Protein 3TJL (pdb70)

Radius of gyration: 20.07 Å; Cα contacts (8 Å, |Δi|>4): 948; chains: 1; bounding box: 50×54×48 Å

Structure (mmCIF, N/CA/C/O backbone):
data_3TJL
#
_entry.id   3TJL
#
_cell.length_a   127.164
_cell.length_b   127.164
_cell.length_c   122.457
_cell.angle_alpha   90.00
_cell.angle_beta   90.00
_cell.angle_gamma   120.00
#
_symmetry.space_group_name_H-M   'P 63 2 2'
#
loop_
_entity.id
_entity.type
_entity.pdbx_description
1 polymer 'NADPH dehydrogenase'
2 non-polymer 'FLAVIN MONONUCLEOTIDE'
3 non-polymer 'SODIUM ION'
4 non-polymer 'MALONIC ACID'
5 water water
#
loop_
_atom_site.group_PDB
_atom_site.id
_atom_site.type_symbol
_atom_site.label_atom_id
_atom_site.label_alt_id
_atom_site.label_comp_id
_atom_site.label_asym_id
_atom_site.label_entity_id
_atom_site.label_seq_id
_atom_site.pdbx_PDB_ins_code
_atom_site.Cartn_x
_atom_site.Cartn_y
_atom_site.Cartn_z
_atom_site.occupancy
_atom_site.B_iso_or_equiv
_atom_site.auth_seq_id
_atom_site.auth_comp_id
_atom_site.auth_asym_id
_atom_site.auth_atom_id
_atom_site.pdbx_PDB_model_num
ATOM 1 N N . SER A 1 2 ? 11.031 -22.273 5.115 1.00 51.49 2 SER A N 1
ATOM 2 C CA . SER A 1 2 ? 10.392 -21.113 4.489 1.00 50.73 2 SER A CA 1
ATOM 3 C C . SER A 1 2 ? 11.255 -19.856 4.604 1.00 47.29 2 SER A C 1
ATOM 4 O O . SER A 1 2 ? 12.261 -19.843 5.315 1.00 46.93 2 SER A O 1
ATOM 7 N N . SER A 1 3 ? 10.863 -18.800 3.896 1.00 43.14 3 SER A N 1
ATOM 8 C CA . SER A 1 3 ? 11.658 -17.574 3.880 1.00 41.44 3 SER A CA 1
ATOM 9 C C . SER A 1 3 ? 11.678 -16.951 5.264 1.00 38.61 3 SER A C 1
ATOM 10 O O . SER A 1 3 ? 10.725 -17.078 6.036 1.00 38.63 3 SER A O 1
ATOM 13 N N . VAL A 1 4 ? 12.771 -16.279 5.582 1.00 36.88 4 VAL A N 1
ATOM 14 C CA . VAL A 1 4 ? 12.909 -15.701 6.899 1.00 34.73 4 VAL A CA 1
ATOM 15 C C . VAL A 1 4 ? 12.623 -14.210 6.866 1.00 33.99 4 VAL A C 1
ATOM 16 O O . VAL A 1 4 ? 13.308 -13.454 6.180 1.00 33.97 4 VAL A O 1
ATOM 20 N N . LYS A 1 5 ? 11.609 -13.786 7.610 1.00 32.87 5 LYS A N 1
ATOM 21 C CA . LYS A 1 5 ? 11.353 -12.365 7.765 1.00 33.89 5 LYS A CA 1
ATOM 22 C C . LYS A 1 5 ? 12.412 -11.806 8.695 1.00 33.78 5 LYS A C 1
ATOM 23 O O . LYS A 1 5 ? 12.720 -12.400 9.735 1.00 34.88 5 LYS A O 1
ATOM 29 N N . ILE A 1 6 ? 12.977 -10.664 8.331 1.00 31.72 6 ILE A N 1
ATOM 30 C CA . ILE A 1 6 ? 13.994 -10.058 9.175 1.00 32.09 6 ILE A CA 1
ATOM 31 C C . ILE A 1 6 ? 13.817 -8.544 9.256 1.00 32.75 6 ILE A C 1
ATOM 32 O O . ILE A 1 6 ? 13.327 -7.915 8.318 1.00 32.95 6 ILE A O 1
ATOM 37 N N . SER A 1 7 ? 14.200 -7.957 10.384 1.00 32.33 7 SER A N 1
ATOM 38 C CA A SER A 1 7 ? 14.216 -6.503 10.490 0.48 32.78 7 SER A CA 1
ATOM 39 C CA B SER A 1 7 ? 14.230 -6.504 10.523 0.52 33.39 7 SER A CA 1
ATOM 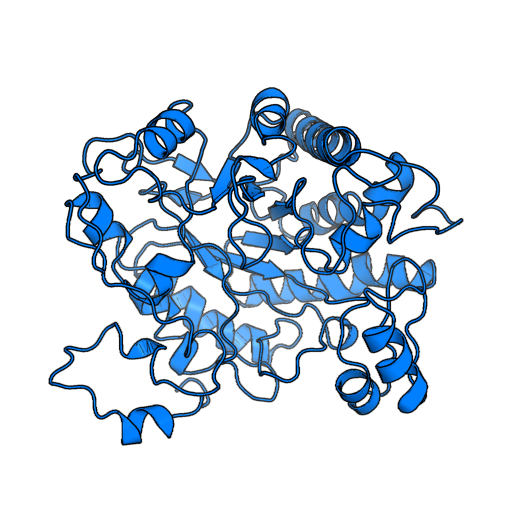40 C C . SER A 1 7 ? 15.550 -5.993 9.945 1.00 31.78 7 SER A C 1
ATOM 41 O O . SER A 1 7 ? 16.546 -6.706 9.975 1.00 31.04 7 SER A O 1
ATOM 46 N N . PRO A 1 8 ? 15.566 -4.755 9.422 1.00 29.97 8 PRO A N 1
ATOM 47 C CA . PRO A 1 8 ? 16.796 -4.207 8.832 1.00 28.51 8 PRO A CA 1
ATOM 48 C C . PRO A 1 8 ? 17.894 -3.971 9.863 1.00 26.81 8 PRO A C 1
ATOM 49 O O . PRO A 1 8 ? 17.620 -3.535 10.985 1.00 27.99 8 PRO A O 1
ATOM 53 N N . LEU A 1 9 ? 19.127 -4.270 9.463 1.00 23.86 9 LEU A N 1
ATOM 54 C CA . LEU A 1 9 ? 20.286 -4.067 10.307 1.00 21.79 9 LEU A CA 1
ATOM 55 C C . LEU A 1 9 ? 21.071 -2.822 9.916 1.00 22.35 9 LEU A C 1
ATOM 56 O O . LEU A 1 9 ? 22.120 -2.552 10.504 1.00 21.76 9 LEU A O 1
ATOM 61 N N . LYS A 1 10 ? 20.559 -2.061 8.939 1.00 22.36 10 LYS A N 1
ATOM 62 C CA . LYS A 1 10 ? 21.243 -0.854 8.469 1.00 22.25 10 LYS A CA 1
ATOM 63 C C . LYS A 1 10 ? 21.796 0.049 9.583 1.00 24.17 10 LYS A C 1
ATOM 64 O O . LYS A 1 10 ? 22.946 0.532 9.516 1.00 24.71 10 LYS A O 1
ATOM 70 N N . ASP A 1 11 ? 20.978 0.320 10.591 1.00 25.39 11 ASP A N 1
ATOM 71 C CA . ASP A 1 11 ? 21.374 1.318 11.573 1.00 28.05 11 ASP A CA 1
ATOM 72 C C . ASP A 1 11 ? 22.086 0.721 12.779 1.00 28.05 11 ASP A C 1
ATOM 73 O O . ASP A 1 11 ? 22.367 1.420 13.756 1.00 29.85 11 ASP A O 1
ATOM 78 N N . SER A 1 12 ? 22.414 -0.559 12.683 1.00 25.43 12 SER A N 1
ATOM 79 C CA . SER A 1 12 ? 23.013 -1.299 13.783 1.00 23.88 12 SER A CA 1
ATOM 80 C C . SER A 1 12 ? 24.535 -1.284 13.650 1.00 23.84 12 SER A C 1
ATOM 81 O O . SER A 1 12 ? 25.108 -0.802 12.654 1.00 22.98 12 SER A O 1
ATOM 84 N N . GLU A 1 13 ? 25.180 -1.853 14.653 1.00 23.87 13 GLU A N 1
ATOM 85 C CA . GLU A 1 13 ? 26.621 -1.982 14.664 1.00 22.61 13 GLU A CA 1
ATOM 86 C C . GLU A 1 13 ? 27.124 -2.827 13.468 1.00 21.32 13 GLU A C 1
ATOM 87 O O . GLU A 1 13 ? 28.299 -2.742 13.110 1.00 21.70 13 GLU A O 1
ATOM 93 N N . ALA A 1 14 ? 26.237 -3.600 12.821 1.00 19.09 14 ALA A N 1
ATOM 94 C CA . ALA A 1 14 ? 26.647 -4.436 11.679 1.00 19.81 14 ALA A CA 1
ATOM 95 C C . ALA A 1 14 ? 27.118 -3.604 10.482 1.00 18.59 14 ALA A C 1
ATOM 96 O O . ALA A 1 14 ? 27.723 -4.155 9.562 1.00 18.99 14 ALA A O 1
ATOM 98 N N . PHE A 1 15 ? 26.812 -2.298 10.469 1.00 19.53 15 PHE A N 1
ATOM 99 C CA . PHE A 1 15 ? 27.236 -1.424 9.354 1.00 19.28 15 PHE A CA 1
ATOM 100 C C . PHE A 1 15 ? 28.154 -0.281 9.811 1.00 19.55 15 PHE A C 1
ATOM 101 O O . PHE A 1 15 ? 28.249 0.786 9.168 1.00 21.42 15 PHE A O 1
ATOM 109 N N . GLN A 1 16 ? 28.831 -0.535 10.930 1.00 20.17 16 GLN A N 1
ATOM 110 C CA . GLN A 1 16 ? 29.920 0.316 11.401 1.00 20.27 16 GLN A CA 1
ATOM 111 C C . GLN A 1 16 ? 31.247 -0.302 10.971 1.00 19.81 16 GLN A C 1
ATOM 112 O O . GLN A 1 16 ? 31.455 -1.513 11.104 1.00 21.20 16 GLN A O 1
ATOM 118 N N . SER A 1 17 ? 32.161 0.539 10.491 1.00 18.65 17 SER A N 1
ATOM 119 C CA . SER A 1 17 ? 33.434 0.020 10.001 1.00 18.76 17 SER A CA 1
ATOM 120 C C . SER A 1 17 ? 34.273 -0.577 11.106 1.00 18.84 17 SER A C 1
ATOM 121 O O . SER A 1 17 ? 34.146 -0.210 12.270 1.00 20.20 17 SER A O 1
ATOM 124 N N . ILE A 1 18 ? 35.145 -1.500 10.719 1.00 18.38 18 ILE A N 1
ATOM 125 C CA . ILE A 1 18 ? 36.023 -2.131 11.695 1.00 18.08 18 ILE A CA 1
ATOM 126 C C . ILE A 1 18 ? 37.341 -2.550 11.043 1.00 18.05 18 ILE A C 1
ATOM 127 O O . ILE A 1 18 ? 37.342 -3.166 9.967 1.00 18.68 18 ILE A O 1
ATOM 132 N N . LYS A 1 19 ? 38.455 -2.215 11.698 1.00 19.36 19 LYS A N 1
ATOM 133 C CA . LYS A 1 19 ? 39.764 -2.603 11.190 1.00 19.33 19 LYS A CA 1
ATOM 134 C C . LYS A 1 19 ? 40.104 -4.030 11.589 1.00 18.53 19 LYS A C 1
ATOM 135 O O . LYS A 1 19 ? 40.048 -4.388 12.774 1.00 20.53 19 LYS A O 1
ATOM 141 N N . VAL A 1 20 ? 40.428 -4.851 10.594 1.00 18.10 20 VAL A N 1
ATOM 142 C CA . VAL A 1 20 ? 40.794 -6.244 10.827 1.00 17.47 20 VAL A CA 1
ATOM 143 C C . VAL A 1 20 ? 42.164 -6.443 10.195 1.00 17.85 20 VAL A C 1
ATOM 144 O O . VAL A 1 20 ? 42.308 -6.455 8.959 1.00 17.96 20 VAL A O 1
ATOM 148 N N . GLY A 1 21 ? 43.187 -6.573 11.032 1.00 18.90 21 GLY A N 1
ATOM 149 C CA . GLY A 1 21 ? 44.549 -6.520 10.504 1.00 19.78 21 GLY A CA 1
ATOM 150 C C . GLY A 1 21 ? 44.788 -5.178 9.840 1.00 20.86 21 GLY A C 1
ATOM 151 O O . GLY A 1 21 ? 44.527 -4.134 10.454 1.00 23.03 21 GLY A O 1
ATOM 152 N N . ASN A 1 22 ? 45.253 -5.199 8.592 1.00 21.40 22 ASN A N 1
ATOM 153 C CA . ASN A 1 22 ? 45.584 -3.976 7.839 1.00 23.95 22 ASN A CA 1
ATOM 154 C C . ASN A 1 22 ? 44.388 -3.413 7.061 1.00 21.58 22 ASN A C 1
ATOM 155 O O . ASN A 1 22 ? 44.495 -2.360 6.452 1.00 24.83 22 ASN A O 1
ATOM 160 N N . ASN A 1 23 ? 43.263 -4.130 7.031 1.00 19.48 23 ASN A N 1
ATOM 161 C CA . ASN A 1 23 ? 42.129 -3.713 6.192 1.00 19.64 23 ASN A CA 1
ATOM 162 C C . ASN A 1 23 ? 40.923 -3.263 6.985 1.00 19.73 23 ASN A C 1
ATOM 163 O O . ASN A 1 23 ? 40.692 -3.746 8.079 1.00 22.51 23 ASN A O 1
ATOM 168 N N . THR A 1 24 ? 40.129 -2.366 6.422 1.00 19.02 24 THR A N 1
ATOM 169 C CA . THR A 1 24 ? 38.919 -1.940 7.113 1.00 18.75 24 THR A CA 1
ATOM 170 C C . THR A 1 24 ? 37.684 -2.489 6.408 1.00 17.45 24 THR A C 1
ATOM 171 O O . THR A 1 24 ? 37.503 -2.267 5.198 1.00 19.17 24 THR A O 1
ATOM 175 N N . LEU A 1 25 ? 36.864 -3.244 7.146 1.00 16.13 25 LEU A N 1
ATOM 176 C CA . LEU A 1 25 ? 35.581 -3.737 6.637 1.00 16.79 25 LEU A CA 1
ATOM 177 C C . LEU A 1 25 ? 34.489 -2.680 6.819 1.00 17.21 25 LEU A C 1
ATOM 178 O O . LEU A 1 25 ? 34.531 -1.910 7.771 1.00 18.52 25 LEU A O 1
ATOM 183 N N . GLN A 1 26 ? 33.514 -2.634 5.910 1.00 16.50 26 GLN A N 1
ATOM 184 C CA . GLN A 1 26 ? 32.403 -1.692 6.045 1.00 16.66 26 GLN A CA 1
ATOM 185 C C . GLN A 1 26 ? 31.120 -2.363 6.497 1.00 18.23 26 GLN A C 1
ATOM 186 O O . GLN A 1 26 ? 30.106 -1.692 6.732 1.00 20.16 26 GLN A O 1
ATOM 192 N N . THR A 1 27 ? 31.180 -3.686 6.653 1.00 17.30 27 THR A N 1
ATOM 193 C CA . THR A 1 27 ? 30.092 -4.434 7.285 1.00 16.85 27 THR A CA 1
ATOM 194 C C . THR A 1 27 ? 30.724 -5.496 8.155 1.00 16.96 27 THR A C 1
ATOM 195 O O . THR A 1 27 ? 31.833 -5.967 7.875 1.00 17.09 27 THR A O 1
ATOM 199 N N . LYS A 1 28 ? 30.035 -5.832 9.239 1.00 16.89 28 LYS A N 1
ATOM 200 C CA . LYS A 1 28 ? 30.511 -6.846 10.167 1.00 17.42 28 LYS A CA 1
ATOM 201 C C . LYS A 1 28 ? 29.943 -8.222 9.822 1.00 16.23 28 LYS A C 1
ATOM 202 O O . LYS A 1 28 ? 30.273 -9.205 10.486 1.00 17.52 28 LYS A O 1
ATOM 208 N N . ILE A 1 29 ? 29.109 -8.278 8.777 1.00 15.96 29 ILE A N 1
ATOM 209 C CA . ILE A 1 29 ? 28.544 -9.530 8.253 1.00 16.54 29 ILE A CA 1
ATOM 210 C C . ILE A 1 29 ? 29.560 -10.205 7.335 1.00 15.61 29 ILE A C 1
ATOM 211 O O . ILE A 1 29 ? 30.047 -9.576 6.396 1.00 16.74 29 ILE A O 1
ATOM 216 N N . VAL A 1 30 ? 29.929 -11.448 7.657 1.00 16.02 30 VAL A N 1
ATOM 217 C CA . VAL A 1 30 ? 30.992 -12.178 6.966 1.00 15.72 30 VAL A CA 1
ATOM 218 C C . VAL A 1 30 ? 30.451 -13.462 6.343 1.00 15.76 30 VAL A C 1
ATOM 219 O O . VAL A 1 30 ? 29.525 -14.099 6.877 1.00 16.38 30 VAL A O 1
ATOM 223 N N . TYR A 1 31 ? 31.004 -13.853 5.190 1.00 15.53 31 TYR A N 1
ATOM 224 C CA . TYR A 1 31 ? 30.758 -15.198 4.641 1.00 14.10 31 TYR A CA 1
ATOM 225 C C . TYR A 1 31 ? 31.830 -16.174 5.166 1.00 14.42 31 TYR A C 1
ATOM 226 O O . TYR A 1 31 ? 32.996 -16.061 4.809 1.00 15.32 31 TYR A O 1
ATOM 235 N N . PRO A 1 32 ? 31.457 -17.087 6.080 1.00 14.82 32 PRO A N 1
ATOM 236 C CA . PRO A 1 32 ? 32.442 -18.025 6.630 1.00 16.24 32 PRO A CA 1
ATOM 237 C C . PRO A 1 32 ? 32.789 -19.102 5.623 1.00 16.35 32 PRO A C 1
ATOM 238 O O . PRO A 1 32 ? 32.089 -19.282 4.611 1.00 15.12 32 PRO A O 1
ATOM 242 N N . PRO A 1 33 ? 33.877 -19.827 5.889 1.00 14.19 33 PRO A N 1
ATOM 243 C CA . PRO A 1 33 ? 34.322 -20.870 4.962 1.00 15.37 33 PRO A CA 1
ATOM 244 C C . PRO A 1 33 ? 33.245 -21.922 4.776 1.00 14.88 33 PRO A C 1
ATOM 245 O O . PRO A 1 33 ? 32.708 -22.465 5.764 1.00 15.02 33 PRO A O 1
ATOM 249 N N . THR A 1 34 ? 32.939 -22.230 3.517 1.00 14.59 34 THR A N 1
ATOM 250 C CA . THR A 1 34 ? 31.824 -23.118 3.211 1.00 14.96 34 THR A CA 1
ATOM 251 C C . THR A 1 34 ? 32.180 -24.029 2.028 1.00 15.07 34 THR A C 1
ATOM 252 O O . THR A 1 34 ? 32.143 -23.624 0.862 1.00 15.44 34 THR A O 1
ATOM 256 N N . THR A 1 35 ? 32.520 -25.261 2.354 1.00 15.75 35 THR A N 1
ATOM 257 C CA . THR A 1 35 ? 32.836 -26.299 1.381 1.00 15.75 35 THR A CA 1
ATOM 258 C C . THR A 1 35 ? 31.674 -26.576 0.448 1.00 17.14 35 THR A C 1
ATOM 259 O O . THR A 1 35 ? 30.545 -26.752 0.911 1.00 17.93 35 THR A O 1
ATOM 263 N N . ARG A 1 36 ? 31.938 -26.585 -0.869 1.00 17.71 36 ARG A N 1
ATOM 264 C CA . ARG A 1 36 ? 30.871 -26.794 -1.857 1.00 16.97 36 ARG A CA 1
ATOM 265 C C . ARG A 1 36 ? 31.234 -27.772 -2.989 1.00 17.58 36 ARG A C 1
ATOM 266 O O . ARG A 1 36 ? 30.349 -28.195 -3.735 1.00 19.01 36 ARG A O 1
ATOM 274 N N . PHE A 1 37 ? 32.521 -28.090 -3.143 1.00 17.73 37 PHE A N 1
ATOM 275 C CA . PHE A 1 37 ? 32.986 -29.085 -4.125 1.00 17.92 37 PHE A CA 1
ATOM 276 C C . PHE A 1 37 ? 32.759 -28.703 -5.591 1.00 19.27 37 PHE A C 1
ATOM 277 O O . PHE A 1 37 ? 32.505 -29.568 -6.445 1.00 20.19 37 PHE A O 1
ATOM 285 N N . ARG A 1 38 ? 32.907 -27.419 -5.900 1.00 17.91 38 ARG A N 1
ATOM 286 C CA . ARG A 1 38 ? 32.869 -26.987 -7.292 1.00 18.93 38 ARG A CA 1
ATOM 287 C C . ARG A 1 38 ? 34.231 -26.534 -7.814 1.00 19.64 38 ARG A C 1
ATOM 288 O O . ARG A 1 38 ? 34.312 -25.741 -8.751 1.00 20.05 38 ARG A O 1
ATOM 296 N N . ALA A 1 39 ? 35.302 -27.057 -7.237 1.00 18.59 39 ALA A N 1
ATOM 297 C CA . ALA A 1 39 ? 36.624 -26.870 -7.838 1.00 18.62 39 ALA A CA 1
ATOM 298 C C . ALA A 1 39 ? 36.839 -27.833 -9.029 1.00 21.15 39 ALA A C 1
ATOM 299 O O . ALA A 1 39 ? 36.017 -28.728 -9.282 1.00 21.22 39 ALA A O 1
ATOM 301 N N . LEU A 1 40 ? 37.939 -27.643 -9.759 1.00 20.26 40 LEU A N 1
ATOM 302 C CA . LEU A 1 40 ? 38.336 -28.585 -10.802 1.00 20.58 40 LEU A CA 1
ATOM 303 C C . LEU A 1 40 ? 38.900 -29.863 -10.181 1.00 22.49 40 LEU A C 1
ATOM 304 O O . LEU A 1 40 ? 39.253 -29.898 -8.996 1.00 21.94 40 LEU A O 1
ATOM 309 N N . GLU A 1 41 ? 38.989 -30.910 -10.991 1.00 25.57 41 GLU A N 1
ATOM 310 C CA . GLU A 1 41 ? 39.431 -32.213 -10.528 1.00 29.42 41 GLU A CA 1
ATOM 311 C C . GLU A 1 41 ? 40.831 -32.170 -9.915 1.00 26.09 41 GLU A C 1
ATOM 312 O O . GLU A 1 41 ? 41.116 -32.894 -8.960 1.00 27.39 41 GLU A O 1
ATOM 318 N N . ASP A 1 42 ? 41.710 -31.340 -10.472 1.00 23.92 42 ASP A N 1
ATOM 319 C CA . ASP A 1 42 ? 43.058 -31.222 -9.934 1.00 22.61 42 ASP A CA 1
ATOM 320 C C . ASP A 1 42 ? 43.181 -30.140 -8.858 1.00 21.85 42 ASP A C 1
ATOM 321 O O . ASP A 1 42 ? 44.306 -29.740 -8.505 1.00 22.48 42 ASP A O 1
ATOM 326 N N . HIS A 1 43 ? 42.030 -29.682 -8.353 1.00 21.69 43 HIS A N 1
ATOM 327 C CA . HIS A 1 43 ? 41.934 -28.771 -7.195 1.00 20.26 43 HIS A CA 1
ATOM 328 C C . HIS A 1 43 ? 42.227 -27.315 -7.519 1.00 19.54 43 HIS A C 1
ATOM 329 O O . HIS A 1 43 ? 42.279 -26.456 -6.637 1.00 19.82 43 HIS A O 1
ATOM 336 N N . THR A 1 44 ? 42.365 -27.023 -8.809 1.00 20.33 44 THR A N 1
ATOM 337 C CA . THR A 1 44 ? 42.447 -25.628 -9.245 1.00 19.28 44 THR A CA 1
ATOM 338 C C . THR A 1 44 ? 41.033 -25.028 -9.154 1.00 19.38 44 THR A C 1
ATOM 339 O O . THR A 1 44 ? 40.049 -25.687 -9.507 1.00 20.30 44 THR A O 1
ATOM 343 N N . PRO A 1 45 ? 40.915 -23.793 -8.632 1.00 18.50 45 PRO A N 1
ATOM 344 C CA . PRO A 1 45 ? 39.611 -23.108 -8.642 1.00 20.69 45 PRO A CA 1
ATOM 345 C C . PRO A 1 45 ? 39.039 -22.954 -10.036 1.00 21.37 45 PRO A C 1
ATOM 346 O O . PRO A 1 45 ? 39.796 -22.840 -11.018 1.00 21.91 45 PRO A O 1
ATOM 350 N N . SER A 1 46 ? 37.706 -22.930 -10.107 1.00 20.36 46 SER A N 1
ATOM 351 C CA . SER A 1 46 ? 36.991 -22.997 -11.369 1.00 20.64 46 SER A CA 1
ATOM 352 C C . SER A 1 46 ? 36.281 -21.706 -11.761 1.00 21.52 46 SER A C 1
ATOM 353 O O . SER A 1 46 ? 36.130 -20.769 -10.950 1.00 21.46 46 SER A O 1
ATOM 356 N N . ASP A 1 47 ? 35.810 -21.688 -13.005 1.00 22.96 47 ASP A N 1
ATOM 357 C CA . ASP A 1 47 ? 34.902 -20.648 -13.463 1.00 22.69 47 ASP A CA 1
ATOM 358 C C . ASP A 1 47 ? 33.694 -20.429 -12.537 1.00 24.06 47 ASP A C 1
ATOM 359 O O . ASP A 1 47 ? 33.313 -19.280 -12.271 1.00 23.65 47 ASP A O 1
ATOM 364 N N . LEU A 1 48 ? 33.094 -21.516 -12.047 1.00 22.70 48 LEU A N 1
ATOM 365 C CA . LEU A 1 48 ? 31.930 -21.381 -11.179 1.00 21.97 48 LEU A CA 1
ATOM 366 C C . LEU A 1 48 ? 32.304 -20.657 -9.887 1.00 20.35 48 LEU A C 1
ATOM 367 O O . LEU A 1 48 ? 31.543 -19.815 -9.399 1.00 20.36 48 LEU A O 1
ATOM 372 N N . GLN A 1 49 ? 33.469 -20.997 -9.321 1.00 20.41 49 GLN A N 1
ATOM 373 C CA . GLN A 1 49 ? 33.909 -20.366 -8.074 1.00 19.22 49 GLN A CA 1
ATOM 374 C C . GLN A 1 49 ? 34.186 -18.885 -8.276 1.00 19.83 49 GLN A C 1
ATOM 375 O O . GLN A 1 49 ? 33.940 -18.087 -7.380 1.00 20.73 49 GLN A O 1
ATOM 381 N N . LEU A 1 50 ? 34.696 -18.518 -9.446 1.00 20.17 50 LEU A N 1
ATOM 382 C CA . LEU A 1 50 ? 34.990 -17.122 -9.722 1.00 19.55 50 LEU A CA 1
ATOM 383 C C . LEU A 1 50 ? 33.711 -16.296 -9.619 1.00 20.57 50 LEU A C 1
ATOM 384 O O . LEU A 1 50 ? 33.684 -15.248 -8.958 1.00 21.06 50 LEU A O 1
ATOM 389 N N . GLN A 1 51 ? 32.636 -16.774 -10.244 1.00 20.48 51 GLN A N 1
ATOM 390 C CA A GLN A 1 51 ? 31.370 -16.042 -10.160 0.65 21.29 51 GLN A CA 1
ATOM 391 C CA B GLN A 1 51 ? 31.359 -16.065 -10.176 0.35 22.25 51 GLN A CA 1
ATOM 392 C C . GLN A 1 51 ? 30.796 -16.102 -8.748 1.00 21.40 51 GLN A C 1
ATOM 393 O O . GLN A 1 51 ? 30.234 -15.115 -8.259 1.00 21.46 51 GLN A O 1
ATOM 404 N N . TYR A 1 52 ? 30.942 -17.250 -8.091 1.00 19.89 52 TYR A N 1
ATOM 405 C CA . TYR A 1 52 ? 30.344 -17.467 -6.770 1.00 19.09 52 TYR A CA 1
ATOM 406 C C . TYR A 1 52 ? 30.874 -16.472 -5.732 1.00 18.31 52 TYR A C 1
ATOM 407 O O . TYR A 1 52 ? 30.089 -15.807 -5.013 1.00 18.95 52 TYR A O 1
ATOM 416 N N . TYR A 1 53 ? 32.189 -16.346 -5.648 1.00 18.11 53 TYR A N 1
ATOM 417 C CA . TYR A 1 53 ? 32.768 -15.373 -4.721 1.00 18.31 53 TYR A CA 1
ATOM 418 C C . TYR A 1 53 ? 32.521 -13.939 -5.188 1.00 19.63 53 TYR A C 1
ATOM 419 O O . TYR A 1 53 ? 32.214 -13.070 -4.391 1.00 20.10 53 TYR A O 1
ATOM 428 N N . GLY A 1 54 ? 32.613 -13.695 -6.492 1.00 20.18 54 GLY A N 1
ATOM 429 C CA . GLY A 1 54 ? 32.328 -12.361 -6.987 1.00 20.33 54 GLY A CA 1
ATOM 430 C C . GLY A 1 54 ? 30.927 -11.901 -6.604 1.00 20.06 54 GLY A C 1
ATOM 431 O O . GLY A 1 54 ? 30.728 -10.770 -6.158 1.00 20.91 54 GLY A O 1
ATOM 432 N N . ASP A 1 55 ? 29.954 -12.796 -6.738 1.00 19.64 55 ASP A N 1
ATOM 433 C CA . ASP A 1 55 ? 28.559 -12.440 -6.471 1.00 20.48 55 ASP A CA 1
ATOM 434 C C . ASP A 1 55 ? 28.320 -12.078 -5.008 1.00 19.96 55 ASP A C 1
ATOM 435 O O . ASP A 1 55 ? 27.334 -11.407 -4.698 1.00 21.91 55 ASP A O 1
ATOM 440 N N . ARG A 1 56 ? 29.200 -12.537 -4.112 1.00 18.76 56 ARG A N 1
ATOM 441 C CA . ARG A 1 56 ? 29.029 -12.304 -2.672 1.00 17.28 56 ARG A CA 1
ATOM 442 C C . ARG A 1 56 ? 29.845 -11.109 -2.161 1.00 18.74 56 ARG A C 1
ATOM 443 O O . ARG A 1 56 ? 29.839 -10.807 -0.964 1.00 18.09 56 ARG A O 1
ATOM 451 N N . SER A 1 57 ? 30.532 -10.419 -3.072 1.00 18.73 57 SER A N 1
ATOM 452 C CA . SER A 1 57 ? 31.475 -9.358 -2.708 1.00 19.60 57 SER A CA 1
ATOM 453 C C . SER A 1 57 ? 30.913 -7.957 -2.965 1.00 17.61 57 SER A C 1
ATOM 454 O O . SER A 1 57 ? 31.614 -6.961 -2.755 1.00 19.24 57 SER A O 1
ATOM 457 N N . THR A 1 58 ? 29.647 -7.866 -3.371 1.00 18.74 58 THR A N 1
ATOM 458 C CA . THR A 1 58 ? 29.143 -6.592 -3.884 1.00 20.20 58 THR A CA 1
ATOM 459 C C . THR A 1 58 ? 28.801 -5.509 -2.864 1.00 19.79 58 THR A C 1
ATOM 460 O O . THR A 1 58 ? 28.724 -4.320 -3.245 1.00 20.76 58 THR A O 1
ATOM 464 N N . PHE A 1 59 ? 28.575 -5.861 -1.596 1.00 19.71 59 PHE A N 1
ATOM 465 C CA . PHE A 1 59 ? 28.557 -4.797 -0.606 1.00 19.29 59 PHE A CA 1
ATOM 466 C C . PHE A 1 59 ? 30.023 -4.425 -0.327 1.00 18.81 59 PHE A C 1
ATOM 467 O O . PHE A 1 59 ? 30.788 -5.260 0.155 1.00 19.61 59 PHE A O 1
ATOM 475 N N . PRO A 1 60 ? 30.440 -3.203 -0.702 1.00 19.93 60 PRO A N 1
ATOM 476 C CA . PRO A 1 60 ? 31.875 -2.916 -0.612 1.00 19.81 60 PRO A CA 1
ATOM 477 C C . PRO A 1 60 ? 32.376 -3.034 0.821 1.00 19.62 60 PRO A C 1
ATOM 478 O O . PRO A 1 60 ? 31.725 -2.565 1.758 1.00 20.09 60 PRO A O 1
ATOM 482 N N . GLY A 1 61 ? 33.520 -3.683 0.990 1.00 19.37 61 GLY A N 1
ATOM 483 C CA . GLY A 1 61 ? 34.114 -3.826 2.301 1.00 18.27 61 GLY A CA 1
ATOM 484 C C . GLY A 1 61 ? 33.575 -5.013 3.084 1.00 17.47 61 GLY A C 1
ATOM 485 O O . GLY A 1 61 ? 33.571 -4.998 4.316 1.00 17.38 61 GLY A O 1
ATOM 486 N N . THR A 1 62 ? 33.107 -6.041 2.369 1.00 17.65 62 THR A N 1
ATOM 487 C CA . THR A 1 62 ? 32.744 -7.320 2.993 1.00 17.03 62 THR A CA 1
ATOM 488 C C . THR A 1 62 ? 33.954 -8.212 3.076 1.00 17.26 62 THR A C 1
ATOM 489 O O . THR A 1 62 ? 34.749 -8.250 2.134 1.00 18.75 62 THR A O 1
ATOM 493 N N . LEU A 1 63 ? 34.084 -8.964 4.170 1.00 16.13 63 LEU A N 1
ATOM 494 C CA . LEU A 1 63 ? 35.065 -10.044 4.232 1.00 15.53 63 LEU A CA 1
ATOM 495 C C . LEU A 1 63 ? 34.423 -11.356 3.817 1.00 15.49 63 LEU A C 1
ATOM 496 O O . LEU A 1 63 ? 33.412 -11.776 4.416 1.00 16.09 63 LEU A O 1
ATOM 501 N N . LEU A 1 64 ? 35.019 -12.008 2.812 1.00 16.16 64 LEU A N 1
ATOM 502 C CA . LEU A 1 64 ? 34.654 -13.377 2.433 1.00 15.62 64 LEU A CA 1
ATOM 503 C C . LEU A 1 64 ? 35.776 -14.313 2.862 1.00 15.90 64 LEU A C 1
ATOM 504 O O . LEU A 1 64 ? 36.947 -13.991 2.682 1.00 17.23 64 LEU A O 1
ATOM 509 N N . ILE A 1 65 ? 35.429 -15.470 3.416 1.00 14.41 65 ILE A N 1
ATOM 510 C CA . ILE A 1 65 ? 36.447 -16.474 3.726 1.00 14.63 65 ILE A CA 1
ATOM 511 C C . ILE A 1 65 ? 36.184 -17.678 2.829 1.00 15.18 65 ILE A C 1
ATOM 512 O O . ILE A 1 65 ? 35.052 -18.189 2.778 1.00 16.06 65 ILE A O 1
ATOM 517 N N . THR A 1 66 ? 37.203 -18.115 2.091 1.00 15.93 66 THR A N 1
ATOM 518 C CA . THR A 1 66 ? 36.981 -19.196 1.148 1.00 15.33 66 THR A CA 1
ATOM 519 C C . THR A 1 66 ? 36.682 -20.492 1.890 1.00 16.69 66 THR A C 1
ATOM 520 O O . THR A 1 66 ? 37.123 -20.708 3.037 1.00 17.72 66 THR A O 1
ATOM 524 N N . GLU A 1 67 ? 35.969 -21.367 1.184 1.00 15.31 67 GLU A N 1
ATOM 525 C CA . GLU A 1 67 ? 35.850 -22.762 1.554 1.00 16.26 67 GLU A CA 1
ATOM 526 C C . GLU A 1 67 ? 37.222 -23.379 1.893 1.00 14.95 67 GLU A C 1
ATOM 527 O O . GLU A 1 67 ? 38.281 -22.975 1.341 1.00 15.97 67 GLU A O 1
ATOM 533 N N . ALA A 1 68 ? 37.215 -24.343 2.806 1.00 15.00 68 ALA A N 1
ATOM 534 C CA . ALA A 1 68 ? 38.427 -25.097 3.131 1.00 15.10 68 ALA A CA 1
ATOM 535 C C . ALA A 1 68 ? 39.247 -25.433 1.872 1.00 14.99 68 ALA A C 1
ATOM 536 O O . ALA A 1 68 ? 38.704 -25.953 0.880 1.00 16.93 68 ALA A O 1
ATOM 538 N N . THR A 1 69 ? 40.539 -25.090 1.906 1.00 15.50 69 THR A N 1
ATOM 539 C CA . THR A 1 69 ? 41.406 -25.224 0.754 1.00 14.67 69 THR A CA 1
ATOM 540 C C . THR A 1 69 ? 42.642 -26.018 1.170 1.00 15.28 69 THR A C 1
ATOM 541 O O . THR A 1 69 ? 43.285 -25.697 2.176 1.00 15.66 69 THR A O 1
ATOM 545 N N . PHE A 1 70 ? 42.969 -27.067 0.420 1.00 16.74 70 PHE A N 1
ATOM 546 C CA . PHE A 1 70 ? 44.064 -27.956 0.849 1.00 16.17 70 PHE A CA 1
ATOM 547 C C . PHE A 1 70 ? 45.422 -27.274 0.816 1.00 16.78 70 PHE A C 1
ATOM 548 O O . PHE A 1 70 ? 45.791 -26.616 -0.176 1.00 17.01 70 PHE A O 1
ATOM 556 N N . VAL A 1 71 ? 46.208 -27.513 1.856 1.00 15.95 71 VAL A N 1
ATOM 557 C CA . VAL A 1 71 ? 47.567 -26.961 1.873 1.00 16.36 71 VAL A CA 1
ATOM 558 C C . VAL A 1 71 ? 48.587 -27.726 1.028 1.00 18.02 71 VAL A C 1
ATOM 559 O O . VAL A 1 71 ? 49.615 -27.148 0.657 1.00 19.39 71 VAL A O 1
ATOM 563 N N . SER A 1 72 ? 48.294 -28.981 0.705 1.00 17.48 72 SER A N 1
ATOM 564 C CA . SER A 1 72 ? 49.264 -29.873 0.055 1.00 17.24 72 SER A CA 1
ATOM 565 C C . SER A 1 72 ? 48.555 -31.163 -0.333 1.00 17.32 72 SER A C 1
ATOM 566 O O . SER A 1 72 ? 47.431 -31.408 0.114 1.00 18.31 72 SER A O 1
ATOM 569 N N . PRO A 1 73 ? 49.202 -32.012 -1.151 1.00 19.09 73 PRO A N 1
ATOM 570 C CA . PRO A 1 73 ? 48.578 -33.312 -1.448 1.00 19.54 73 PRO A CA 1
ATOM 571 C C . PRO A 1 73 ? 48.252 -34.147 -0.187 1.00 19.68 73 PRO A C 1
ATOM 572 O O . PRO A 1 73 ? 47.175 -34.753 -0.098 1.00 19.60 73 PRO A O 1
ATOM 576 N N . GLN A 1 74 ? 49.147 -34.155 0.799 1.00 19.56 74 GLN A N 1
ATOM 577 C CA . GLN A 1 74 ? 48.893 -34.958 1.997 1.00 18.21 74 GLN A CA 1
ATOM 578 C C . GLN A 1 74 ? 47.718 -34.393 2.816 1.00 18.41 74 GLN A C 1
ATOM 579 O O . GLN A 1 74 ? 47.111 -35.108 3.627 1.00 18.79 74 GLN A O 1
ATOM 585 N N . ALA A 1 75 ? 47.413 -33.118 2.594 1.00 16.85 75 ALA A N 1
ATOM 586 C CA . ALA A 1 75 ? 46.305 -32.444 3.277 1.00 17.14 75 ALA A CA 1
ATOM 587 C C . ALA A 1 75 ? 44.930 -32.823 2.733 1.00 16.65 75 ALA A C 1
ATOM 588 O O . ALA A 1 75 ? 43.926 -32.432 3.313 1.00 16.67 75 ALA A O 1
ATOM 590 N N . SER A 1 76 ? 44.879 -33.522 1.598 1.00 17.28 76 SER A N 1
ATOM 591 C CA . SER A 1 76 ? 43.618 -33.700 0.870 1.00 17.04 76 SER A CA 1
ATOM 592 C C . SER A 1 76 ? 42.852 -34.916 1.427 1.00 17.86 76 SER A C 1
ATOM 593 O O . SER A 1 76 ? 43.132 -35.365 2.545 1.00 17.93 76 SER A O 1
ATOM 596 N N . GLY A 1 77 ? 41.896 -35.454 0.672 1.00 18.25 77 GLY A N 1
ATOM 597 C CA . GLY A 1 77 ? 41.183 -36.629 1.131 1.00 19.34 77 GLY A CA 1
ATOM 598 C C . GLY A 1 77 ? 39.688 -36.625 0.991 1.00 20.50 77 GLY A C 1
ATOM 599 O O . GLY A 1 77 ? 39.036 -37.490 1.566 1.00 21.48 77 GLY A O 1
ATOM 600 N N . TYR A 1 78 ? 39.146 -35.672 0.242 1.00 19.57 78 TYR A N 1
ATOM 601 C CA . TYR A 1 78 ? 37.741 -35.715 -0.133 1.00 20.34 78 TYR A CA 1
ATOM 602 C C . TYR A 1 78 ? 37.543 -36.406 -1.485 1.00 21.97 78 TYR A C 1
ATOM 603 O O . TYR A 1 78 ? 38.405 -36.340 -2.361 1.00 22.70 78 TYR A O 1
ATOM 612 N N . GLU A 1 79 ? 36.394 -37.058 -1.660 1.00 21.99 79 GLU A N 1
ATOM 613 C CA . GLU A 1 79 ? 36.029 -37.619 -2.965 1.00 24.40 79 GLU A CA 1
ATOM 614 C C . GLU A 1 79 ? 35.577 -36.505 -3.901 1.00 23.01 79 GLU A C 1
ATOM 615 O O . GLU A 1 79 ? 35.913 -36.499 -5.093 1.00 25.07 79 GLU A O 1
ATOM 621 N N . GLY A 1 80 ? 34.811 -35.566 -3.346 1.00 23.63 80 GLY A N 1
ATOM 622 C CA . GLY A 1 80 ? 34.401 -34.383 -4.077 1.00 22.84 80 GLY A CA 1
ATOM 623 C C . GLY A 1 80 ? 35.598 -33.497 -4.396 1.00 21.63 80 GLY A C 1
ATOM 624 O O . GLY A 1 80 ? 36.680 -33.620 -3.792 1.00 22.88 80 GLY A O 1
ATOM 625 N N . ALA A 1 81 ? 35.399 -32.578 -5.331 1.00 20.62 81 ALA A N 1
ATOM 626 C CA . ALA A 1 81 ? 36.478 -31.719 -5.803 1.00 18.71 81 ALA A CA 1
ATOM 627 C C . ALA A 1 81 ? 36.592 -30.414 -5.009 1.00 19.33 81 ALA A C 1
ATOM 628 O O . ALA A 1 81 ? 35.940 -29.433 -5.328 1.00 19.02 81 ALA A O 1
ATOM 630 N N . ALA A 1 82 ? 37.436 -30.413 -3.975 1.00 18.57 82 ALA A N 1
ATOM 631 C CA . ALA A 1 82 ? 37.723 -29.216 -3.191 1.00 18.81 82 ALA A CA 1
ATOM 632 C C . ALA A 1 82 ? 38.995 -28.552 -3.746 1.00 17.59 82 ALA A C 1
ATOM 633 O O . ALA A 1 82 ? 39.843 -29.223 -4.355 1.00 18.60 82 ALA A O 1
ATOM 635 N N . PRO A 1 83 ? 39.152 -27.234 -3.536 1.00 17.96 83 PRO A N 1
ATOM 636 C CA . PRO A 1 83 ? 40.316 -26.560 -4.112 1.00 17.94 83 PRO A CA 1
ATOM 637 C C . PRO A 1 83 ? 41.562 -26.706 -3.241 1.00 17.95 83 PRO A C 1
ATOM 638 O O . PRO A 1 83 ? 41.499 -27.058 -2.042 1.00 18.38 83 PRO A O 1
ATOM 642 N N . GLY A 1 84 ? 42.690 -26.452 -3.881 1.00 18.72 84 GLY A N 1
ATOM 643 C CA . GLY A 1 84 ? 43.982 -26.392 -3.218 1.00 17.36 84 GLY A CA 1
ATOM 644 C C . GLY A 1 84 ? 44.675 -25.051 -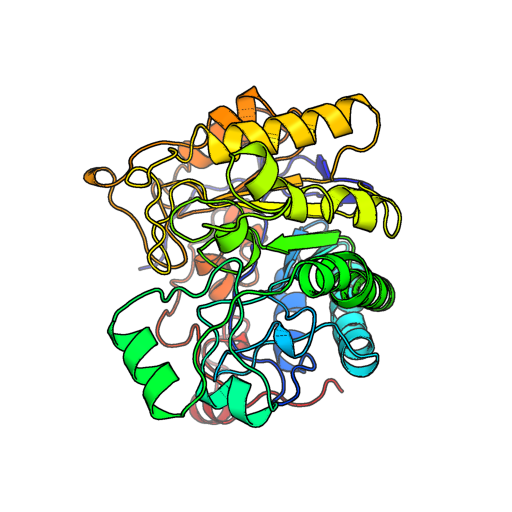3.370 1.00 17.88 84 GLY A C 1
ATOM 645 O O . GLY A 1 84 ? 44.221 -24.174 -4.124 1.00 17.86 84 GLY A O 1
ATOM 646 N N . ILE A 1 85 ? 45.781 -24.892 -2.654 1.00 16.52 85 ILE A N 1
ATOM 647 C CA . ILE A 1 85 ? 46.596 -23.697 -2.821 1.00 16.77 85 ILE A CA 1
ATOM 648 C C . ILE A 1 85 ? 48.081 -24.035 -2.721 1.00 17.37 85 ILE A C 1
ATOM 649 O O . ILE A 1 85 ? 48.860 -23.285 -2.136 1.00 18.72 85 ILE A O 1
ATOM 654 N N . TRP A 1 86 ? 48.487 -25.156 -3.332 1.00 17.72 86 TRP A N 1
ATOM 655 C CA . TRP A 1 86 ? 49.908 -25.523 -3.261 1.00 17.98 86 TRP A CA 1
ATOM 656 C C . TRP A 1 86 ? 50.747 -25.402 -4.534 1.00 18.25 86 TRP A C 1
ATOM 657 O O . TRP A 1 86 ? 51.981 -25.495 -4.481 1.00 19.42 86 TRP A O 1
ATOM 668 N N . THR A 1 87 ? 50.099 -25.180 -5.674 1.00 18.82 87 THR A N 1
ATOM 669 C CA . THR A 1 87 ? 50.834 -25.028 -6.922 1.00 19.99 87 THR A CA 1
ATOM 670 C C . THR A 1 87 ? 50.678 -23.630 -7.495 1.00 21.02 87 THR A C 1
ATOM 671 O O . THR A 1 87 ? 49.756 -22.889 -7.126 1.00 20.21 87 THR A O 1
ATOM 675 N N . ASP A 1 88 ? 51.572 -23.274 -8.416 1.00 21.75 88 ASP A N 1
ATOM 676 C CA . ASP A 1 88 ? 51.445 -21.998 -9.112 1.00 21.94 88 ASP A CA 1
ATOM 677 C C . ASP A 1 88 ? 50.105 -21.940 -9.868 1.00 21.44 88 ASP A C 1
ATOM 678 O O . ASP A 1 88 ? 49.472 -20.879 -9.940 1.00 21.69 88 ASP A O 1
ATOM 683 N N . LYS A 1 89 ? 49.683 -23.066 -10.452 1.00 20.45 89 LYS A N 1
ATOM 684 C CA . LYS A 1 89 ? 48.404 -23.118 -11.163 1.00 20.82 89 LYS A CA 1
ATOM 685 C C . LYS A 1 89 ? 47.252 -22.769 -10.217 1.00 20.01 89 LYS A C 1
ATOM 686 O O . LYS A 1 89 ? 46.361 -21.991 -10.575 1.00 21.80 89 LYS A O 1
ATOM 692 N N . HIS A 1 90 ? 47.262 -23.344 -9.018 1.00 18.32 90 HIS A N 1
ATOM 693 C CA . HIS A 1 90 ? 46.232 -23.033 -8.035 1.00 18.71 90 HIS A CA 1
ATOM 694 C C . HIS A 1 90 ? 46.230 -21.542 -7.742 1.00 18.76 90 HIS A C 1
ATOM 695 O O . HIS A 1 90 ? 45.159 -20.912 -7.714 1.00 19.85 90 HIS A O 1
ATOM 702 N N . ALA A 1 91 ? 47.423 -20.988 -7.487 1.00 19.40 91 ALA A N 1
ATOM 703 C CA . ALA A 1 91 ? 47.509 -19.601 -7.053 1.00 19.11 91 ALA A CA 1
ATOM 704 C C . ALA A 1 91 ? 47.065 -18.636 -8.153 1.00 19.39 91 ALA A C 1
ATOM 705 O O . ALA A 1 91 ? 46.366 -17.660 -7.874 1.00 20.22 91 ALA A O 1
ATOM 707 N N . LYS A 1 92 ? 47.432 -18.939 -9.398 1.00 20.23 92 LYS A N 1
ATOM 708 C CA . LYS A 1 92 ? 47.086 -18.062 -10.503 1.00 22.41 92 LYS A CA 1
ATOM 709 C C . LYS A 1 92 ? 45.580 -18.035 -10.697 1.00 22.68 92 LYS A C 1
ATOM 710 O O . LYS A 1 92 ? 45.008 -16.983 -10.988 1.00 22.67 92 LYS A O 1
ATOM 716 N N . ALA A 1 93 ? 44.929 -19.185 -10.516 1.00 20.28 93 ALA A N 1
ATOM 717 C CA . ALA A 1 93 ? 43.468 -19.213 -10.659 1.00 20.73 93 ALA A CA 1
ATOM 718 C C . ALA A 1 93 ? 42.821 -18.490 -9.505 1.00 19.99 93 ALA A C 1
ATOM 719 O O . ALA A 1 93 ? 41.870 -17.717 -9.693 1.00 20.31 93 ALA A O 1
ATOM 721 N N . TRP A 1 94 ? 43.305 -18.743 -8.291 1.00 19.63 94 TRP A N 1
ATOM 722 C CA . TRP A 1 94 ? 42.718 -18.018 -7.166 1.00 19.14 94 TRP A CA 1
ATOM 723 C C . TRP A 1 94 ? 42.887 -16.500 -7.328 1.00 18.98 94 TRP A C 1
ATOM 724 O O . TRP A 1 94 ? 42.054 -15.708 -6.843 1.00 19.26 94 TRP A O 1
ATOM 735 N N . LYS A 1 95 ? 43.973 -16.084 -7.985 1.00 18.94 95 LYS A N 1
ATOM 736 C CA . LYS A 1 95 ? 44.234 -14.665 -8.099 1.00 20.41 95 LYS A CA 1
ATOM 737 C C . LYS A 1 95 ? 43.179 -13.991 -8.970 1.00 20.68 95 LYS A C 1
ATOM 738 O O . LYS A 1 95 ? 42.860 -12.811 -8.777 1.00 21.63 95 LYS A O 1
ATOM 744 N N . VAL A 1 96 ? 42.633 -14.720 -9.942 1.00 20.35 96 VAL A N 1
ATOM 745 C CA . VAL A 1 96 ? 41.536 -14.144 -10.735 1.00 21.58 96 VAL A CA 1
ATOM 746 C C . VAL A 1 96 ? 40.344 -13.866 -9.802 1.00 20.97 96 VAL A C 1
ATOM 747 O O . VAL A 1 96 ? 39.662 -12.841 -9.921 1.00 21.72 96 VAL A O 1
ATOM 751 N N . ILE A 1 97 ? 40.103 -14.782 -8.866 1.00 19.17 97 ILE A N 1
ATOM 752 C CA . ILE A 1 97 ? 39.003 -14.637 -7.921 1.00 18.82 97 ILE A CA 1
ATOM 753 C C . ILE A 1 97 ? 39.251 -13.519 -6.904 1.00 19.02 97 ILE A C 1
ATOM 754 O O . ILE A 1 97 ? 38.372 -12.681 -6.660 1.00 19.39 97 ILE A O 1
ATOM 759 N N . THR A 1 98 ? 40.438 -13.485 -6.305 1.00 18.75 98 THR A N 1
ATOM 760 C CA . THR A 1 98 ? 40.705 -12.400 -5.344 1.00 19.09 98 THR A CA 1
ATOM 761 C C . THR A 1 98 ? 40.726 -11.044 -6.052 1.00 19.06 98 THR A C 1
ATOM 762 O O . THR A 1 98 ? 40.242 -10.052 -5.495 1.00 19.34 98 THR A O 1
ATOM 766 N N . ASP A 1 99 ? 41.227 -10.994 -7.289 1.00 19.92 99 ASP A N 1
ATOM 767 C CA . ASP A 1 99 ? 41.154 -9.736 -8.049 1.00 20.23 99 ASP A CA 1
ATOM 768 C C . ASP A 1 99 ? 39.699 -9.249 -8.177 1.00 20.70 99 ASP A C 1
ATOM 769 O O . ASP A 1 99 ? 39.405 -8.063 -8.038 1.00 20.93 99 ASP A O 1
ATOM 774 N N . LYS A 1 100 ? 38.782 -10.171 -8.465 1.00 18.99 100 LYS A N 1
ATOM 775 C CA . LYS A 1 100 ? 37.379 -9.797 -8.666 1.00 20.48 100 LYS A CA 1
ATOM 776 C C . LYS A 1 100 ? 36.784 -9.277 -7.359 1.00 20.32 100 LYS A C 1
ATOM 777 O O . LYS A 1 100 ? 36.048 -8.294 -7.354 1.00 21.53 100 LYS A O 1
ATOM 783 N N . VAL A 1 101 ? 37.082 -9.942 -6.244 1.00 19.60 101 VAL A N 1
ATOM 784 C CA . VAL A 1 101 ? 36.576 -9.485 -4.965 1.00 19.20 101 VAL A CA 1
ATOM 785 C C . VAL A 1 101 ? 37.136 -8.097 -4.634 1.00 19.13 101 VAL A C 1
ATOM 786 O O . VAL A 1 101 ? 36.411 -7.214 -4.158 1.00 18.69 101 VAL A O 1
ATOM 790 N N . HIS A 1 102 ? 38.428 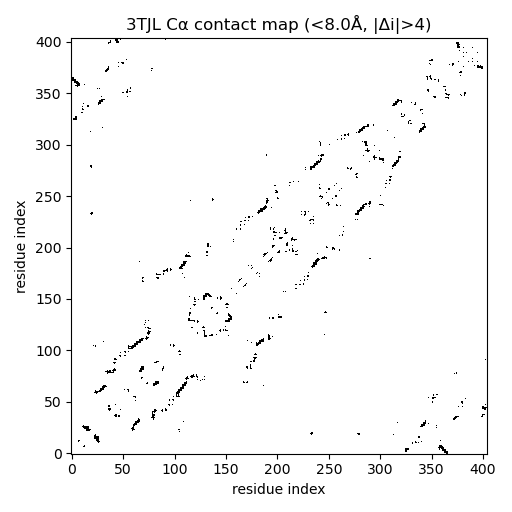-7.915 -4.890 1.00 18.09 102 HIS A N 1
ATOM 791 C CA . HIS A 1 102 ? 39.092 -6.659 -4.593 1.00 18.94 102 HIS A CA 1
ATOM 792 C C . HIS A 1 102 ? 38.539 -5.509 -5.419 1.00 20.66 102 HIS A C 1
ATOM 793 O O . HIS A 1 102 ? 38.475 -4.371 -4.942 1.00 21.42 102 HIS A O 1
ATOM 800 N N . ALA A 1 103 ? 38.138 -5.801 -6.652 1.00 20.11 103 ALA A N 1
ATOM 801 C CA . ALA A 1 103 ? 37.666 -4.741 -7.529 1.00 20.55 103 ALA A CA 1
ATOM 802 C C . ALA A 1 103 ? 36.325 -4.215 -7.035 1.00 20.60 103 ALA A C 1
ATOM 803 O O . ALA A 1 103 ? 35.929 -3.121 -7.410 1.00 20.55 103 ALA A O 1
ATOM 805 N N . ASN A 1 104 ? 35.642 -4.988 -6.188 1.00 19.77 104 ASN A N 1
ATOM 806 C CA . ASN A 1 104 ? 34.430 -4.521 -5.500 1.00 20.12 104 ASN A CA 1
ATOM 807 C C . ASN A 1 104 ? 34.690 -3.891 -4.129 1.00 20.46 104 ASN A C 1
ATOM 808 O O . ASN A 1 104 ? 33.748 -3.544 -3.411 1.00 19.89 104 ASN A O 1
ATOM 813 N N . GLY A 1 105 ? 35.960 -3.718 -3.777 1.00 19.57 105 GLY A N 1
ATOM 814 C CA . GLY A 1 105 ? 36.304 -3.053 -2.536 1.00 18.53 105 GLY A CA 1
ATOM 815 C C . GLY A 1 105 ? 36.198 -3.994 -1.341 1.00 17.83 105 GLY A C 1
ATOM 816 O O . GLY A 1 105 ? 36.187 -3.568 -0.187 1.00 18.92 105 GLY A O 1
ATOM 817 N N . SER A 1 106 ? 36.149 -5.292 -1.612 1.00 17.83 106 SER A N 1
ATOM 818 C CA . SER A 1 106 ? 35.991 -6.275 -0.539 1.00 16.94 106 SER A CA 1
ATOM 819 C C . SER A 1 106 ? 37.288 -7.058 -0.318 1.00 17.10 106 SER A C 1
ATOM 820 O O . SER A 1 106 ? 38.292 -6.814 -1.012 1.00 18.86 106 SER A O 1
ATOM 823 N N . PHE A 1 107 ? 37.266 -8.001 0.626 1.00 16.85 107 PHE A N 1
ATOM 824 C CA . PHE A 1 107 ? 38.487 -8.664 1.074 1.00 17.22 107 PHE A CA 1
ATOM 825 C C . PHE A 1 107 ? 38.237 -10.134 1.192 1.00 17.70 107 PHE A C 1
ATOM 826 O O . PHE A 1 107 ? 37.081 -10.580 1.352 1.00 18.25 107 PHE A O 1
ATOM 834 N N . VAL A 1 108 ? 39.321 -10.899 1.136 1.00 16.61 108 VAL A N 1
ATOM 835 C CA . VAL A 1 108 ? 39.165 -12.340 1.136 1.00 17.49 108 VAL A CA 1
ATOM 836 C C . VAL A 1 108 ? 40.282 -13.051 1.898 1.00 15.63 108 VAL A C 1
ATOM 837 O O . VAL A 1 108 ? 41.468 -12.723 1.768 1.00 17.22 108 VAL A O 1
ATOM 841 N N . SER A 1 109 ? 39.863 -13.969 2.759 1.00 15.00 109 SER A N 1
ATOM 842 C CA . SER A 1 109 ? 40.753 -14.808 3.551 1.00 15.02 109 SER A CA 1
ATOM 843 C C . SER A 1 109 ? 40.626 -16.221 3.008 1.00 15.40 109 SER A C 1
ATOM 844 O O . SER A 1 109 ? 39.530 -16.639 2.653 1.00 17.03 109 SER A O 1
ATOM 847 N N . THR A 1 110 ? 41.735 -16.943 2.896 1.00 14.95 110 THR A N 1
ATOM 848 C CA . THR A 1 110 ? 41.647 -18.352 2.508 1.00 15.27 110 THR A CA 1
ATOM 849 C C . THR A 1 110 ? 41.794 -19.264 3.725 1.00 15.40 110 THR A C 1
ATOM 850 O O . THR A 1 110 ? 42.756 -19.153 4.481 1.00 16.04 110 THR A O 1
ATOM 854 N N . GLN A 1 111 ? 40.846 -20.184 3.893 1.00 13.99 111 GLN A N 1
ATOM 855 C CA . GLN A 1 111 ? 40.930 -21.153 4.985 1.00 14.88 111 GLN A CA 1
ATOM 856 C C . GLN A 1 111 ? 41.764 -22.346 4.566 1.00 15.28 111 GLN A C 1
ATOM 857 O O . GLN A 1 111 ? 41.421 -23.048 3.610 1.00 16.42 111 GLN A O 1
ATOM 863 N N . LEU A 1 112 ? 42.880 -22.550 5.270 1.00 13.42 112 LEU A N 1
ATOM 864 C CA . LEU A 1 112 ? 43.823 -23.616 4.942 1.00 14.01 112 LEU A CA 1
ATOM 865 C C . LEU A 1 112 ? 43.472 -24.852 5.754 1.00 14.87 112 LEU A C 1
ATOM 866 O O . LEU A 1 112 ? 43.551 -24.825 6.996 1.00 15.78 112 LEU A O 1
ATOM 871 N N . ILE A 1 113 ? 43.097 -25.928 5.059 1.00 14.77 113 ILE A N 1
ATOM 872 C CA . ILE A 1 113 ? 42.688 -27.177 5.718 1.00 15.11 113 ILE A CA 1
ATOM 873 C C . ILE A 1 113 ? 43.704 -28.280 5.479 1.00 15.03 113 ILE A C 1
ATOM 874 O O . ILE A 1 113 ? 44.438 -28.282 4.480 1.00 15.66 113 ILE A O 1
ATOM 879 N N . PHE A 1 114 ? 43.710 -29.238 6.400 1.00 14.98 114 PHE A N 1
ATOM 880 C CA . PHE A 1 114 ? 44.461 -30.474 6.277 1.00 14.51 114 PHE A CA 1
ATOM 881 C C . PHE A 1 114 ? 43.517 -31.494 6.921 1.00 14.89 114 PHE A C 1
ATOM 882 O O . PHE A 1 114 ? 43.133 -31.339 8.094 1.00 15.18 114 PHE A O 1
ATOM 890 N N . LEU A 1 115 ? 43.105 -32.525 6.170 1.00 15.40 115 LEU A N 1
ATOM 891 C CA . LEU A 1 115 ? 42.064 -33.417 6.679 1.00 15.59 115 LEU A CA 1
ATOM 892 C C . LEU A 1 115 ? 42.535 -34.299 7.820 1.00 15.34 115 LEU A C 1
ATOM 893 O O . LEU A 1 115 ? 41.845 -34.422 8.844 1.00 15.15 115 LEU A O 1
ATOM 898 N N . GLY A 1 116 ? 43.687 -34.937 7.658 1.00 15.27 116 GLY A N 1
ATOM 899 C CA . GLY A 1 116 ? 44.173 -35.795 8.732 1.00 16.27 116 GLY A CA 1
ATOM 900 C C . GLY A 1 116 ? 43.443 -37.138 8.783 1.00 14.94 116 GLY A C 1
ATOM 901 O O . GLY A 1 116 ? 43.257 -37.808 7.757 1.00 17.39 116 GLY A O 1
ATOM 902 N N . ARG A 1 117 ? 43.018 -37.555 9.972 1.00 15.78 117 ARG A N 1
ATOM 903 C CA . ARG A 1 117 ? 42.554 -38.937 10.139 1.00 15.47 117 ARG A CA 1
ATOM 904 C C . ARG A 1 117 ? 41.286 -39.263 9.355 1.00 15.68 117 ARG A C 1
ATOM 905 O O . ARG A 1 117 ? 40.953 -40.428 9.195 1.00 17.62 117 ARG A O 1
ATOM 913 N N . VAL A 1 118 ? 40.563 -38.231 8.934 1.00 16.21 118 VAL A N 1
ATOM 914 C CA . VAL A 1 118 ? 39.296 -38.428 8.229 1.00 16.60 118 VAL A CA 1
ATOM 915 C C . VAL A 1 118 ? 39.471 -38.478 6.711 1.00 16.06 118 VAL A C 1
ATOM 916 O O . VAL A 1 118 ? 38.486 -38.625 5.978 1.00 19.05 118 VAL A O 1
ATOM 920 N N . ALA A 1 119 ? 40.704 -38.318 6.225 1.00 16.72 119 ALA A N 1
ATOM 921 C CA . ALA A 1 119 ? 40.958 -38.423 4.776 1.00 16.78 119 ALA A CA 1
ATOM 922 C C . ALA A 1 119 ? 40.508 -39.774 4.246 1.00 18.17 119 ALA A C 1
ATOM 923 O O . ALA A 1 119 ? 40.759 -40.818 4.867 1.00 21.13 119 ALA A O 1
ATOM 925 N N . ASP A 1 120 ? 39.845 -39.767 3.092 1.00 21.11 120 ASP A N 1
ATOM 926 C CA . ASP A 1 120 ? 39.381 -41.008 2.513 1.00 22.63 120 ASP A CA 1
ATOM 927 C C . ASP A 1 120 ? 40.565 -41.909 2.139 1.00 23.79 120 ASP A C 1
ATOM 928 O O . ASP A 1 120 ? 41.448 -41.474 1.398 1.00 24.17 120 ASP A O 1
ATOM 933 N N . PRO A 1 121 ? 40.597 -43.157 2.659 1.00 23.36 121 PRO A N 1
ATOM 934 C CA . PRO A 1 121 ? 41.820 -43.967 2.486 1.00 22.33 121 PRO A CA 1
ATOM 935 C C . PRO A 1 121 ? 42.056 -44.414 1.047 1.00 22.82 121 PRO A C 1
ATOM 936 O O . PRO A 1 121 ? 43.215 -44.545 0.645 1.00 24.35 121 PRO A O 1
ATOM 940 N N . ALA A 1 122 ? 40.991 -44.612 0.279 1.00 24.23 122 ALA A N 1
ATOM 941 C CA . ALA A 1 122 ? 41.143 -44.930 -1.141 1.00 25.89 122 ALA A CA 1
ATOM 942 C C . ALA A 1 122 ? 41.687 -43.728 -1.923 1.00 25.15 122 ALA A C 1
ATOM 943 O O . ALA A 1 122 ? 42.586 -43.864 -2.764 1.00 26.42 122 ALA A O 1
ATOM 945 N N . VAL A 1 123 ? 41.150 -42.542 -1.654 1.00 24.12 123 VAL A N 1
ATOM 946 C CA . VAL A 1 123 ? 41.683 -41.347 -2.300 1.00 23.49 123 VAL A CA 1
ATOM 947 C C . VAL A 1 123 ? 43.164 -41.177 -1.979 1.00 23.34 123 VAL A C 1
ATOM 948 O O . VAL A 1 123 ? 43.979 -40.951 -2.867 1.00 23.69 123 VAL A O 1
ATOM 952 N N . MET A 1 124 ? 43.524 -41.287 -0.705 1.00 22.06 124 MET A N 1
ATOM 953 C CA . MET A 1 124 ? 44.929 -41.132 -0.344 1.00 20.95 124 MET A CA 1
ATOM 954 C C . MET A 1 124 ? 45.815 -42.206 -0.978 1.00 23.23 124 MET A C 1
ATOM 955 O O . MET A 1 124 ? 46.944 -41.917 -1.398 1.00 23.45 124 MET A O 1
ATOM 960 N N . LYS A 1 125 ? 45.314 -43.429 -1.051 1.00 24.66 125 LYS A N 1
ATOM 961 C CA . LYS A 1 125 ? 46.061 -44.502 -1.706 1.00 25.65 125 LYS A CA 1
ATOM 962 C C . LYS A 1 125 ? 46.410 -44.169 -3.170 1.00 27.37 125 LYS A C 1
ATOM 963 O O . LYS A 1 125 ? 47.483 -44.560 -3.655 1.00 27.56 125 LYS A O 1
ATOM 969 N N . THR A 1 126 ? 45.527 -43.446 -3.865 1.00 27.21 126 THR A N 1
ATOM 970 C CA . THR A 1 126 ? 45.808 -43.084 -5.260 1.00 28.20 126 THR A CA 1
ATOM 971 C C . THR A 1 126 ? 47.002 -42.140 -5.348 1.00 27.95 126 THR A C 1
ATOM 972 O O . THR A 1 126 ? 47.672 -42.087 -6.383 1.00 30.11 126 THR A O 1
ATOM 976 N N . ARG A 1 127 ? 47.272 -41.414 -4.268 1.00 27.59 127 ARG A N 1
ATOM 977 C CA . ARG A 1 127 ? 48.415 -40.511 -4.202 1.00 28.43 127 ARG A CA 1
ATOM 978 C C . ARG A 1 127 ? 49.651 -41.198 -3.643 1.00 28.88 127 ARG A C 1
ATOM 979 O O . ARG A 1 127 ? 50.697 -40.566 -3.478 1.00 31.84 127 ARG A O 1
ATOM 987 N N . GLY A 1 128 ? 49.518 -42.472 -3.290 1.00 28.61 128 GLY A N 1
ATOM 988 C CA . GLY A 1 128 ? 50.600 -43.199 -2.644 1.00 29.50 128 GLY A CA 1
ATOM 989 C C . GLY A 1 128 ? 50.843 -42.745 -1.218 1.00 28.16 128 GLY A C 1
ATOM 990 O O . GLY A 1 128 ? 51.955 -42.867 -0.697 1.00 30.65 128 GLY A O 1
ATOM 991 N N . LEU A 1 129 ? 49.800 -42.216 -0.587 1.00 25.02 129 LEU A N 1
ATOM 992 C CA . LEU A 1 129 ? 49.889 -41.694 0.778 1.00 23.86 129 LEU A CA 1
ATOM 993 C C . LEU A 1 129 ? 48.950 -42.411 1.732 1.00 25.01 129 LEU A C 1
ATOM 994 O O . LEU A 1 129 ? 47.923 -42.959 1.322 1.00 24.56 129 LEU A O 1
ATOM 999 N N . ASN A 1 130 ? 49.301 -42.375 3.013 1.00 25.20 130 ASN A N 1
ATOM 1000 C CA A ASN A 1 130 ? 48.430 -42.812 4.105 0.40 24.62 130 ASN A CA 1
ATOM 1001 C CA B ASN A 1 130 ? 48.390 -42.813 4.057 0.60 24.41 130 ASN A CA 1
ATOM 1002 C C . ASN A 1 130 ? 47.568 -41.654 4.579 1.00 22.43 130 ASN A C 1
ATOM 1003 O O . ASN A 1 130 ? 47.989 -40.512 4.492 1.00 22.43 130 ASN A O 1
ATOM 1012 N N . PRO A 1 131 ? 46.379 -41.952 5.146 1.00 20.07 131 PRO A N 1
ATOM 1013 C CA . PRO A 1 131 ? 45.776 -40.897 5.980 1.00 19.44 131 PRO A CA 1
ATOM 1014 C C . PRO A 1 131 ? 46.737 -40.725 7.158 1.00 19.55 131 PRO A C 1
ATOM 1015 O O . PRO A 1 131 ? 47.285 -41.739 7.639 1.00 20.31 131 PRO A O 1
ATOM 1019 N N . VAL A 1 132 ? 46.989 -39.490 7.584 1.00 17.95 132 VAL A N 1
ATOM 1020 C CA . VAL A 1 132 ? 47.899 -39.254 8.701 1.00 17.49 132 VAL A CA 1
ATOM 1021 C C . VAL A 1 132 ? 47.233 -38.406 9.786 1.00 17.34 132 VAL A C 1
ATOM 1022 O O . VAL A 1 132 ? 46.252 -37.706 9.537 1.00 17.79 132 VAL A O 1
ATOM 1026 N N . SER A 1 133 ? 47.775 -38.453 10.990 1.00 17.42 133 SER A N 1
ATOM 1027 C CA . SER A 1 133 ? 47.212 -37.669 12.066 1.00 15.94 133 SER A CA 1
ATOM 1028 C C . SER A 1 133 ? 48.259 -37.450 13.167 1.00 17.25 133 SER A C 1
ATOM 1029 O O . SER A 1 133 ? 49.387 -37.923 13.073 1.00 18.16 133 SER A O 1
ATOM 1032 N N . ALA A 1 134 ? 47.861 -36.762 14.226 1.00 17.28 134 ALA A N 1
ATOM 1033 C CA . ALA A 1 134 ? 48.692 -36.670 15.430 1.00 17.75 134 ALA A CA 1
ATOM 1034 C C . ALA A 1 134 ? 49.001 -38.067 15.968 1.00 17.90 134 ALA A C 1
ATOM 1035 O O . ALA A 1 134 ? 50.141 -38.366 16.349 1.00 19.20 134 ALA A O 1
ATOM 1037 N N . SER A 1 135 ? 47.971 -38.920 15.995 1.00 17.39 135 SER A N 1
ATOM 1038 C CA . SER A 1 135 ? 48.116 -40.291 16.476 1.00 18.40 135 SER A CA 1
ATOM 1039 C C . SER A 1 135 ? 47.342 -41.174 15.521 1.00 20.23 135 SER A C 1
ATOM 1040 O O . SER A 1 135 ? 46.478 -40.678 14.782 1.00 20.12 135 SER A O 1
ATOM 1043 N N . ALA A 1 136 ? 47.604 -42.475 15.562 1.00 19.61 136 ALA A N 1
ATOM 1044 C CA . ALA A 1 136 ? 46.937 -43.391 14.660 1.00 20.23 136 ALA A CA 1
ATOM 1045 C C . ALA A 1 136 ? 45.558 -43.761 15.226 1.00 20.16 136 ALA A C 1
ATOM 1046 O O . ALA A 1 136 ? 45.386 -44.785 15.927 1.00 23.85 136 ALA A O 1
ATOM 1048 N N . THR A 1 137 ? 44.584 -42.890 14.974 1.00 19.94 137 THR A N 1
ATOM 1049 C CA . THR A 1 137 ? 43.236 -43.131 15.451 1.00 19.70 137 THR A CA 1
ATOM 1050 C C . THR A 1 137 ? 42.233 -42.929 14.328 1.00 19.78 137 THR A C 1
ATOM 1051 O O . THR A 1 137 ? 42.543 -42.326 13.298 1.00 19.61 137 THR A O 1
ATOM 1055 N N . TYR A 1 138 ? 41.023 -43.436 14.534 1.00 20.82 138 TYR A N 1
ATOM 1056 C CA . TYR A 1 138 ? 39.945 -43.274 13.563 1.00 20.12 138 TYR A CA 1
ATOM 1057 C C . TYR A 1 138 ? 38.734 -42.654 14.216 1.00 20.73 138 TYR A C 1
ATOM 1058 O O . TYR A 1 138 ? 38.510 -42.805 15.424 1.00 21.73 138 TYR A O 1
ATOM 1067 N N . GLU A 1 139 ? 37.910 -41.991 13.418 1.00 20.62 139 GLU A N 1
ATOM 1068 C CA . GLU A 1 139 ? 36.728 -41.372 13.997 1.00 22.27 139 GLU A CA 1
ATOM 1069 C C . GLU A 1 139 ? 35.654 -42.388 14.333 1.00 23.62 139 GLU A C 1
ATOM 1070 O O . GLU A 1 139 ? 34.752 -42.105 15.115 1.00 24.73 139 GLU A O 1
ATOM 1076 N N . SER A 1 140 ? 35.745 -43.569 13.737 1.00 24.70 140 SER A N 1
ATOM 1077 C CA . SER A 1 140 ? 34.765 -44.627 14.009 1.00 26.79 140 SER A CA 1
ATOM 1078 C C . SER A 1 140 ? 35.308 -45.999 13.620 1.00 29.14 140 SER A C 1
ATOM 1079 O O . SER A 1 140 ? 36.333 -46.095 12.946 1.00 27.83 140 SER A O 1
ATOM 1082 N N . ASP A 1 141 ? 34.613 -47.051 14.040 1.00 31.63 141 ASP A N 1
ATOM 1083 C CA . ASP A 1 141 ? 34.996 -48.399 13.645 1.00 34.89 141 ASP A CA 1
ATOM 1084 C C . ASP A 1 141 ? 34.852 -48.557 12.142 1.00 34.03 141 ASP A C 1
ATOM 1085 O O . ASP A 1 141 ? 35.664 -49.232 11.502 1.00 33.16 141 ASP A O 1
ATOM 1090 N N . ALA A 1 142 ? 33.818 -47.930 11.579 1.00 33.50 142 ALA A N 1
ATOM 1091 C CA . ALA A 1 142 ? 33.587 -48.025 10.140 1.00 34.42 142 ALA A CA 1
ATOM 1092 C C . ALA A 1 142 ? 34.762 -47.412 9.377 1.00 33.01 142 ALA A C 1
ATOM 1093 O O . ALA A 1 142 ? 35.223 -47.964 8.370 1.00 33.98 142 ALA A O 1
ATOM 1095 N N . ALA A 1 143 ? 35.261 -46.285 9.869 1.00 30.09 143 ALA A N 1
ATOM 1096 C CA . ALA A 1 143 ? 36.426 -45.651 9.257 1.00 27.65 143 ALA A CA 1
ATOM 1097 C C . ALA A 1 143 ? 37.664 -46.538 9.329 1.00 28.02 143 ALA A C 1
ATOM 1098 O O . ALA A 1 143 ? 38.428 -46.637 8.356 1.00 27.30 143 ALA A O 1
ATOM 1100 N N . LYS A 1 144 ? 37.869 -47.175 10.480 1.00 28.35 144 LYS A N 1
ATOM 1101 C CA . LYS A 1 144 ? 38.991 -48.103 10.636 1.00 28.85 144 LYS A CA 1
ATOM 1102 C C . LYS A 1 144 ? 38.890 -49.275 9.665 1.00 29.68 144 LYS A C 1
ATOM 1103 O O . LYS A 1 144 ? 39.867 -49.628 8.998 1.00 29.66 144 LYS A O 1
ATOM 1109 N N . GLU A 1 145 ? 37.704 -49.869 9.577 1.00 31.90 145 GLU A N 1
ATOM 1110 C CA . GLU A 1 145 ? 37.512 -51.003 8.691 1.00 34.51 145 GLU A CA 1
ATOM 1111 C C . GLU A 1 145 ? 37.732 -50.585 7.247 1.00 34.19 145 GLU A C 1
ATOM 1112 O O . GLU A 1 145 ? 38.335 -51.331 6.479 1.00 35.48 145 GLU A O 1
ATOM 1118 N N . ALA A 1 146 ? 37.281 -49.383 6.887 1.00 33.18 146 ALA A N 1
ATOM 1119 C CA . ALA A 1 146 ? 37.409 -48.904 5.511 1.00 32.36 146 ALA A CA 1
ATOM 1120 C C . ALA A 1 146 ? 38.881 -48.763 5.126 1.00 31.32 146 ALA A C 1
ATOM 1121 O O . ALA A 1 146 ? 39.298 -49.130 4.013 1.00 31.49 146 ALA A O 1
ATOM 1123 N N . ALA A 1 147 ? 39.670 -48.249 6.063 1.00 29.41 147 ALA A N 1
ATOM 1124 C CA . ALA A 1 147 ? 41.092 -47.995 5.810 1.00 27.49 147 ALA A CA 1
ATOM 1125 C C . ALA A 1 147 ? 41.873 -49.303 5.737 1.00 29.01 147 ALA A C 1
ATOM 1126 O O . ALA A 1 147 ? 42.696 -49.495 4.838 1.00 29.59 147 ALA A O 1
ATOM 1128 N N . GLU A 1 148 ? 41.618 -50.206 6.682 1.00 30.38 148 GLU A N 1
ATOM 1129 C CA . GLU A 1 148 ? 42.350 -51.463 6.698 1.00 31.00 148 GLU A CA 1
ATOM 1130 C C . GLU A 1 148 ? 41.980 -52.304 5.491 1.00 32.61 148 GLU A C 1
ATOM 1131 O O . GLU A 1 148 ? 42.818 -53.056 4.976 1.00 33.40 148 GLU A O 1
ATOM 1137 N N . ALA A 1 149 ? 40.744 -52.157 5.014 1.00 32.04 149 ALA A N 1
ATOM 1138 C CA . ALA A 1 149 ? 40.299 -52.962 3.878 1.00 32.68 149 ALA A CA 1
ATOM 1139 C C . ALA A 1 149 ? 41.076 -52.680 2.600 1.00 34.18 149 ALA A C 1
ATOM 1140 O O . ALA A 1 149 ? 41.206 -53.565 1.748 1.00 36.34 149 ALA A O 1
ATOM 1142 N N . VAL A 1 150 ? 41.552 -51.448 2.441 1.00 33.47 150 VAL A N 1
ATOM 1143 C CA . VAL A 1 150 ? 42.359 -51.116 1.267 1.00 32.89 150 VAL A CA 1
ATOM 1144 C C . VAL A 1 150 ? 43.829 -51.062 1.625 1.00 32.45 150 VAL A C 1
ATOM 1145 O O . VAL A 1 150 ? 44.653 -50.559 0.861 1.00 34.04 150 VAL A O 1
ATOM 1149 N N . GLY A 1 151 ? 44.169 -51.594 2.786 1.00 30.14 151 GLY A N 1
ATOM 1150 C CA . GLY A 1 151 ? 45.576 -51.699 3.139 1.00 29.52 151 GLY A CA 1
ATOM 1151 C C . GLY A 1 151 ? 46.243 -50.351 3.309 1.00 28.98 151 GLY A C 1
ATOM 1152 O O . GLY A 1 151 ? 47.448 -50.204 3.045 1.00 29.85 151 GLY A O 1
ATOM 1153 N N . ASN A 1 152 ? 45.465 -49.363 3.768 1.00 26.39 152 ASN A N 1
ATOM 1154 C CA . ASN A 1 152 ? 45.969 -47.998 3.900 1.00 25.32 152 ASN A CA 1
ATOM 1155 C C . ASN A 1 152 ? 45.548 -47.400 5.235 1.00 24.09 152 ASN A C 1
ATOM 1156 O O . ASN A 1 152 ? 44.771 -46.432 5.296 1.00 22.94 152 ASN A O 1
ATOM 1161 N N . PRO A 1 153 ? 46.079 -47.969 6.327 1.00 24.08 153 PRO A N 1
ATOM 1162 C CA . PRO A 1 153 ? 45.710 -47.486 7.661 1.00 23.24 153 PRO A CA 1
ATOM 1163 C C . PRO A 1 153 ? 46.173 -46.066 7.938 1.00 22.27 153 PRO A C 1
ATOM 1164 O O . PRO A 1 153 ? 47.154 -45.592 7.346 1.00 22.46 153 PRO A O 1
ATOM 1168 N N . VAL A 1 154 ? 45.470 -45.397 8.851 1.00 21.11 154 VAL A N 1
ATOM 1169 C CA . VAL A 1 154 ? 45.935 -44.115 9.366 1.00 22.25 154 VAL A CA 1
ATOM 1170 C C . VAL A 1 154 ? 47.279 -44.356 10.069 1.00 22.71 154 VAL A C 1
ATOM 1171 O O . VAL A 1 154 ? 47.519 -45.444 10.649 1.00 24.92 154 VAL A O 1
ATOM 1175 N N . ARG A 1 155 ? 48.182 -43.385 9.982 1.00 22.44 155 ARG A N 1
ATOM 1176 C CA . ARG A 1 155 ? 49.409 -43.489 10.783 1.00 21.98 155 ARG A CA 1
ATOM 1177 C C . ARG A 1 155 ? 49.738 -42.123 11.389 1.00 21.13 155 ARG A C 1
ATOM 1178 O O . ARG A 1 155 ? 49.277 -41.053 10.928 1.00 22.33 155 ARG A O 1
ATOM 1186 N N . ALA A 1 156 ? 50.487 -42.173 12.466 1.00 20.52 156 ALA A N 1
ATOM 1187 C CA . ALA A 1 156 ? 50.914 -40.972 13.151 1.00 17.98 156 ALA A CA 1
ATOM 1188 C C . ALA A 1 156 ? 52.061 -40.328 12.372 1.00 18.70 156 ALA A C 1
ATOM 1189 O O . ALA A 1 156 ? 52.997 -41.015 11.938 1.00 20.01 156 ALA A O 1
ATOM 1191 N N . LEU A 1 157 ? 51.991 -39.014 12.203 1.00 18.89 157 LEU A N 1
ATOM 1192 C CA . LEU A 1 157 ? 53.127 -38.260 11.657 1.00 17.81 157 LEU A CA 1
ATOM 1193 C C . LEU A 1 157 ? 54.341 -38.403 12.557 1.00 17.96 157 LEU A C 1
ATOM 1194 O O . LEU A 1 157 ? 54.217 -38.412 13.786 1.00 19.30 157 LEU A O 1
ATOM 1199 N N . THR A 1 158 ? 55.522 -38.515 11.959 1.00 17.17 158 THR A N 1
ATOM 1200 C CA . THR A 1 158 ? 56.731 -38.501 12.771 1.00 18.44 158 THR A CA 1
ATOM 1201 C C . THR A 1 158 ? 57.054 -37.068 13.184 1.00 19.20 158 THR A C 1
ATOM 1202 O O . THR A 1 158 ? 56.502 -36.097 12.633 1.00 18.28 158 THR A O 1
ATOM 1206 N N . THR A 1 159 ? 57.921 -36.918 14.177 1.00 17.38 159 THR A N 1
ATOM 1207 C CA . THR A 1 159 ? 58.296 -35.565 14.620 1.00 17.06 159 THR A CA 1
ATOM 1208 C C . THR A 1 159 ? 58.802 -34.720 13.456 1.00 16.20 159 THR A C 1
ATOM 1209 O O . THR A 1 159 ? 58.390 -33.542 13.296 1.00 16.71 159 THR A O 1
ATOM 1213 N N . GLN A 1 160 ? 59.687 -35.296 12.643 1.00 17.91 160 GLN A N 1
ATOM 1214 C CA . GLN A 1 160 ? 60.150 -34.591 11.456 1.00 16.21 160 GLN A CA 1
ATOM 1215 C C . GLN A 1 160 ? 59.003 -34.212 10.508 1.00 17.43 160 GLN A C 1
ATOM 1216 O O . GLN A 1 160 ? 58.991 -33.115 9.975 1.00 17.56 160 GLN A O 1
ATOM 1222 N N . GLU A 1 161 ? 58.047 -35.113 10.300 1.00 17.09 161 GLU A N 1
ATOM 1223 C CA . GLU A 1 161 ? 56.904 -34.749 9.470 1.00 18.21 161 GLU A CA 1
ATOM 1224 C C . GLU A 1 161 ? 56.118 -33.574 10.031 1.00 18.19 161 GLU A C 1
ATOM 1225 O O . GLU A 1 161 ? 55.556 -32.758 9.261 1.00 20.01 161 GLU A O 1
ATOM 1231 N N . VAL A 1 162 ? 56.034 -33.494 11.357 1.00 16.72 162 VAL A N 1
ATOM 1232 C CA . VAL A 1 162 ? 55.310 -32.368 11.965 1.00 16.30 162 VAL A CA 1
ATOM 1233 C C . VAL A 1 162 ? 56.080 -31.078 11.697 1.00 17.43 162 VAL A C 1
ATOM 1234 O O . VAL A 1 162 ? 55.483 -30.068 11.350 1.00 17.60 162 VAL A O 1
ATOM 1238 N N . LYS A 1 163 ? 57.408 -31.120 11.817 1.00 17.01 163 LYS A N 1
ATOM 1239 C CA . LYS A 1 163 ? 58.199 -29.964 11.454 1.00 18.50 163 LYS A CA 1
ATOM 1240 C C . LYS A 1 163 ? 57.996 -29.603 9.990 1.00 19.26 163 LYS A C 1
ATOM 1241 O O . LYS A 1 163 ? 57.892 -28.428 9.673 1.00 20.16 163 LYS A O 1
ATOM 1247 N N . ASP A 1 164 ? 57.942 -30.606 9.109 1.00 20.10 164 ASP A N 1
ATOM 1248 C CA . ASP A 1 164 ? 57.745 -30.388 7.674 1.00 22.44 164 ASP A CA 1
ATOM 1249 C C . ASP A 1 164 ? 56.389 -29.664 7.449 1.00 19.75 164 ASP A C 1
ATOM 1250 O O . ASP A 1 164 ? 56.257 -28.881 6.506 1.00 19.94 164 ASP A O 1
ATOM 1255 N N . LEU A 1 165 ? 55.365 -29.933 8.274 1.00 18.47 165 LEU A N 1
ATOM 1256 C CA . LEU A 1 165 ? 54.094 -29.198 8.113 1.00 18.15 165 LEU A CA 1
ATOM 1257 C C . LEU A 1 165 ? 54.367 -27.714 8.266 1.00 17.85 165 LEU A C 1
ATOM 1258 O O . LEU A 1 165 ? 53.830 -26.884 7.533 1.00 18.23 165 LEU A O 1
ATOM 1263 N N . VAL A 1 166 ? 55.178 -27.367 9.251 1.00 16.86 166 VAL A N 1
ATOM 1264 C CA . VAL A 1 166 ? 55.412 -25.949 9.506 1.00 17.54 166 VAL A CA 1
ATOM 1265 C C . VAL A 1 166 ? 56.275 -25.324 8.412 1.00 17.76 166 VAL A C 1
ATOM 1266 O O . VAL A 1 166 ? 55.899 -24.307 7.812 1.00 19.17 166 VAL A O 1
ATOM 1270 N N . TYR A 1 167 ? 57.412 -25.957 8.117 1.00 18.08 167 TYR A N 1
ATOM 1271 C CA . TYR A 1 167 ? 58.409 -25.341 7.259 1.00 19.91 167 TYR A CA 1
ATOM 1272 C C . TYR A 1 167 ? 58.224 -25.602 5.773 1.00 21.59 167 TYR A C 1
ATOM 1273 O O . TYR A 1 167 ? 58.855 -24.935 4.943 1.00 23.53 167 TYR A O 1
ATOM 1282 N N . GLU A 1 168 ? 57.405 -26.595 5.439 1.00 21.14 168 GLU A N 1
ATOM 1283 C CA . GLU A 1 168 ? 57.163 -26.944 4.033 1.00 20.56 168 GLU A CA 1
ATOM 1284 C C . GLU A 1 168 ? 55.699 -26.764 3.680 1.00 20.19 168 GLU A C 1
ATOM 1285 O O . GLU A 1 168 ? 55.381 -25.862 2.914 1.00 22.85 168 GLU A O 1
ATOM 1291 N N . ALA A 1 169 ? 54.803 -27.604 4.218 1.00 19.00 169 ALA A N 1
ATOM 1292 C CA . ALA A 1 169 ? 53.422 -27.612 3.713 1.00 18.98 169 ALA A CA 1
ATOM 1293 C C . ALA A 1 169 ? 52.743 -26.263 3.919 1.00 18.55 169 ALA A C 1
ATOM 1294 O O . ALA A 1 169 ? 52.267 -25.641 2.952 1.00 17.96 169 ALA A O 1
ATOM 1296 N N . TYR A 1 170 ? 52.675 -25.810 5.169 1.00 17.36 170 TYR A N 1
ATOM 1297 C CA . TYR A 1 170 ? 51.963 -24.557 5.420 1.00 15.40 170 TYR A CA 1
ATOM 1298 C C . TYR A 1 170 ? 52.733 -23.328 4.950 1.00 17.27 170 TYR A C 1
ATOM 1299 O O . TYR A 1 170 ? 52.120 -22.320 4.584 1.00 17.36 170 TYR A O 1
ATOM 1308 N N . THR A 1 171 ? 54.070 -23.395 4.989 1.00 18.14 171 THR A N 1
ATOM 1309 C CA . THR A 1 171 ? 54.881 -22.311 4.455 1.00 18.58 171 THR A CA 1
ATOM 1310 C C . THR A 1 171 ? 54.573 -22.105 2.961 1.00 19.38 171 THR A C 1
ATOM 1311 O O . THR A 1 171 ? 54.310 -20.987 2.513 1.00 19.45 171 THR A O 1
ATOM 1315 N N . ASN A 1 172 ? 54.605 -23.179 2.185 1.00 18.14 172 ASN A N 1
ATOM 1316 C CA . ASN A 1 172 ? 54.361 -23.065 0.752 1.00 16.99 172 ASN A CA 1
ATOM 1317 C C . ASN A 1 172 ? 52.925 -22.635 0.496 1.00 17.56 172 ASN A C 1
ATOM 1318 O O . ASN A 1 172 ? 52.691 -21.791 -0.356 1.00 16.84 172 ASN A O 1
ATOM 1323 N N . ALA A 1 173 ? 51.961 -23.179 1.250 1.00 16.98 173 ALA A N 1
ATOM 1324 C CA . ALA A 1 173 ? 50.583 -22.726 1.074 1.00 16.17 173 ALA A CA 1
ATOM 1325 C C . ALA A 1 173 ? 50.455 -21.232 1.357 1.00 16.99 173 ALA A C 1
ATOM 1326 O O . ALA A 1 173 ? 49.723 -20.529 0.664 1.00 17.46 173 ALA A O 1
ATOM 1328 N N . ALA A 1 174 ? 51.124 -20.756 2.403 1.00 16.66 174 ALA A N 1
ATOM 1329 C CA . ALA A 1 174 ? 51.081 -19.325 2.707 1.00 16.49 174 ALA A CA 1
ATOM 1330 C C . ALA A 1 174 ? 51.696 -18.460 1.600 1.00 18.22 174 ALA A C 1
ATOM 1331 O O . ALA A 1 174 ? 51.150 -17.408 1.253 1.00 18.67 174 ALA A O 1
ATOM 1333 N N . GLN A 1 175 ? 52.835 -18.903 1.069 1.00 19.61 175 GLN A N 1
ATOM 1334 C CA . GLN A 1 175 ? 53.486 -18.201 -0.025 1.00 19.96 175 GLN A CA 1
ATOM 1335 C C . GLN A 1 175 ? 52.591 -18.201 -1.265 1.00 18.68 175 GLN A C 1
ATOM 1336 O O . GLN A 1 175 ? 52.440 -17.178 -1.940 1.00 20.35 175 GLN A O 1
ATOM 1342 N N . LYS A 1 176 ? 51.953 -19.338 -1.545 1.00 17.86 176 LYS A N 1
ATOM 1343 C CA . LYS A 1 176 ? 51.064 -19.382 -2.690 1.00 17.65 176 LYS A CA 1
ATOM 1344 C C . LYS A 1 176 ? 49.838 -18.485 -2.452 1.00 17.09 176 LYS A C 1
ATOM 1345 O O . LYS A 1 176 ? 49.337 -17.841 -3.384 1.00 18.06 176 LYS A O 1
ATOM 1351 N N . ALA A 1 177 ? 49.362 -18.442 -1.207 1.00 16.21 177 ALA A N 1
ATOM 1352 C CA . ALA A 1 177 ? 48.209 -17.614 -0.892 1.00 16.87 177 ALA A CA 1
ATOM 1353 C C . ALA A 1 177 ? 48.539 -16.143 -1.132 1.00 17.87 177 ALA A C 1
ATOM 1354 O O . ALA A 1 177 ? 47.674 -15.373 -1.580 1.00 18.60 177 ALA A O 1
ATOM 1356 N N . MET A 1 178 ? 49.776 -15.741 -0.809 1.00 18.13 178 MET A N 1
ATOM 1357 C CA . MET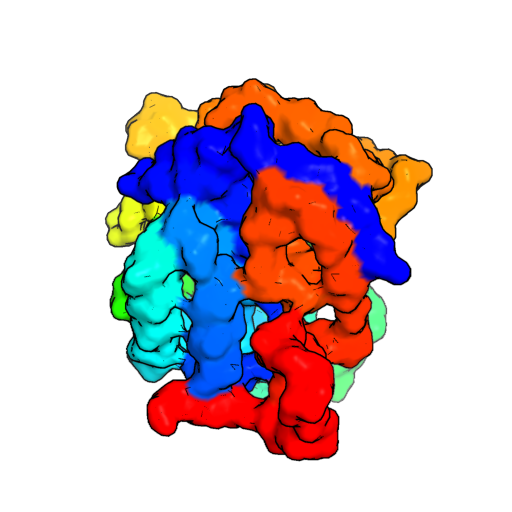 A 1 178 ? 50.188 -14.364 -1.075 1.00 18.42 178 MET A CA 1
ATOM 1358 C C . MET A 1 178 ? 50.296 -14.124 -2.568 1.00 18.93 178 MET A C 1
ATOM 1359 O O . MET A 1 178 ? 49.876 -13.077 -3.041 1.00 20.94 178 MET A O 1
ATOM 1364 N N . ASP A 1 179 ? 50.860 -15.079 -3.313 1.00 19.13 179 ASP A N 1
ATOM 1365 C CA . ASP A 1 179 ? 50.907 -14.962 -4.777 1.00 19.32 179 ASP A CA 1
ATOM 1366 C C . ASP A 1 179 ? 49.494 -14.823 -5.339 1.00 20.26 179 ASP A C 1
ATOM 1367 O O . ASP A 1 179 ? 49.284 -14.151 -6.367 1.00 22.94 179 ASP A O 1
ATOM 1372 N N . ALA A 1 180 ? 48.543 -15.496 -4.689 1.00 19.88 180 ALA A N 1
ATOM 1373 C CA . ALA A 1 180 ? 47.148 -15.506 -5.126 1.00 18.81 180 ALA A CA 1
ATOM 1374 C C . ALA A 1 180 ? 46.392 -14.243 -4.700 1.00 18.81 180 ALA A C 1
ATOM 1375 O O . ALA A 1 180 ? 45.217 -14.100 -5.033 1.00 20.23 180 ALA A O 1
ATOM 1377 N N . GLY A 1 181 ? 47.053 -13.344 -3.970 1.00 18.87 181 GLY A N 1
ATOM 1378 C CA . GLY A 1 181 ? 46.446 -12.093 -3.542 1.00 18.94 181 GLY A CA 1
ATOM 1379 C C . GLY A 1 181 ? 45.454 -12.193 -2.390 1.00 19.04 181 GLY A C 1
ATOM 1380 O O . GLY A 1 181 ? 44.671 -11.254 -2.174 1.00 20.07 181 GLY A O 1
ATOM 1381 N N . PHE A 1 182 ? 45.483 -13.283 -1.619 1.00 17.25 182 PHE A N 1
ATOM 1382 C CA . PHE A 1 182 ? 44.628 -13.326 -0.424 1.00 17.81 182 PHE A CA 1
ATOM 1383 C C . PHE A 1 182 ? 45.039 -12.290 0.613 1.00 17.15 182 PHE A C 1
ATOM 1384 O O . PHE A 1 182 ? 46.242 -12.043 0.826 1.00 18.61 182 PHE A O 1
ATOM 1392 N N . ASP A 1 183 ? 44.043 -11.680 1.256 1.00 16.79 183 ASP A N 1
ATOM 1393 C CA . ASP A 1 183 ? 44.319 -10.708 2.313 1.00 15.99 183 ASP A CA 1
ATOM 1394 C C . ASP A 1 183 ? 44.667 -11.354 3.651 1.00 15.79 183 ASP A C 1
ATOM 1395 O O . ASP A 1 183 ? 45.397 -10.770 4.453 1.00 17.70 183 ASP A O 1
ATOM 1400 N N . TYR A 1 184 ? 44.149 -12.562 3.870 1.00 15.83 184 TYR A N 1
ATOM 1401 C CA . TYR A 1 184 ? 44.467 -13.325 5.073 1.00 15.78 184 TYR A CA 1
ATOM 1402 C C . TYR A 1 184 ? 44.560 -14.792 4.733 1.00 15.78 184 TYR A C 1
ATOM 1403 O O . TYR A 1 184 ? 44.012 -15.244 3.726 1.00 16.62 184 TYR A O 1
ATOM 1412 N N . ILE A 1 185 ? 45.262 -15.530 5.584 1.00 15.41 185 ILE A N 1
ATOM 1413 C CA . ILE A 1 185 ? 45.180 -16.984 5.603 1.00 15.08 185 ILE A CA 1
ATOM 1414 C C . ILE A 1 185 ? 44.606 -17.379 6.947 1.00 15.03 185 ILE A C 1
ATOM 1415 O O . ILE A 1 185 ? 44.965 -16.793 7.976 1.00 17.42 185 ILE A O 1
ATOM 1420 N N . GLU A 1 186 ? 43.696 -18.349 6.949 1.00 14.55 186 GLU A N 1
ATOM 1421 C CA . GLU A 1 186 ? 43.055 -18.780 8.182 1.00 14.12 186 GLU A CA 1
ATOM 1422 C C . GLU A 1 186 ? 43.414 -20.239 8.473 1.00 14.60 186 GLU A C 1
ATOM 1423 O O . GLU A 1 186 ? 43.153 -21.113 7.653 1.00 15.55 186 GLU A O 1
ATOM 1429 N N . LEU A 1 187 ? 44.003 -20.513 9.635 1.00 13.70 187 LEU A N 1
ATOM 1430 C CA . LEU A 1 187 ? 44.325 -21.893 9.983 1.00 13.43 187 LEU A CA 1
ATOM 1431 C C . LEU A 1 187 ? 43.050 -22.591 10.435 1.00 14.17 187 LEU A C 1
ATOM 1432 O O . LEU A 1 187 ? 42.385 -22.136 11.386 1.00 14.45 187 LEU A O 1
ATOM 1437 N N . HIS A 1 188 ? 42.702 -23.691 9.770 1.00 14.74 188 HIS A N 1
ATOM 1438 C CA . HIS A 1 188 ? 41.525 -24.468 10.174 1.00 14.12 188 HIS A CA 1
ATOM 1439 C C . HIS A 1 188 ? 41.862 -25.364 11.359 1.00 14.57 188 HIS A C 1
ATOM 1440 O O . HIS A 1 188 ? 42.487 -26.416 11.183 1.00 17.12 188 HIS A O 1
ATOM 1447 N N . ALA A 1 189 ? 41.480 -24.930 12.564 1.00 13.16 189 ALA A N 1
ATOM 1448 C CA . ALA A 1 189 ? 41.737 -25.697 13.782 1.00 14.16 189 ALA A CA 1
ATOM 1449 C C . ALA A 1 189 ? 40.430 -26.115 14.420 1.00 14.47 189 ALA A C 1
ATOM 1450 O O . ALA A 1 189 ? 40.338 -26.250 15.631 1.00 14.72 189 ALA A O 1
ATOM 1452 N N . ALA A 1 190 ? 39.438 -26.376 13.573 1.00 14.19 190 ALA A N 1
ATOM 1453 C CA . ALA A 1 190 ? 38.078 -26.691 14.019 1.00 13.68 190 ALA A CA 1
ATOM 1454 C C . ALA A 1 190 ? 37.624 -28.042 13.488 1.00 13.38 190 ALA A C 1
ATOM 1455 O O . ALA A 1 190 ? 38.286 -28.664 12.634 1.00 14.17 190 ALA A O 1
ATOM 1457 N N . HIS A 1 191 ? 36.466 -28.472 13.992 1.00 13.86 191 HIS A N 1
ATOM 1458 C CA . HIS A 1 191 ? 35.638 -29.510 13.379 1.00 13.66 191 HIS A CA 1
ATOM 1459 C C . HIS A 1 191 ? 36.308 -30.879 13.202 1.00 14.71 191 HIS A C 1
ATOM 1460 O O . HIS A 1 191 ? 35.902 -31.675 12.358 1.00 15.63 191 HIS A O 1
ATOM 1467 N N . GLY A 1 192 ? 37.318 -31.174 14.015 1.00 14.23 192 GLY A N 1
ATOM 1468 C CA . GLY A 1 192 ? 37.884 -32.508 13.971 1.00 14.65 192 GLY A CA 1
ATOM 1469 C C . GLY A 1 192 ? 38.836 -32.765 12.832 1.00 14.07 192 GLY A C 1
ATOM 1470 O O . GLY A 1 192 ? 39.202 -33.913 12.614 1.00 15.02 192 GLY A O 1
ATOM 1471 N N . TYR A 1 193 ? 39.289 -31.719 12.142 1.00 14.59 193 TYR A N 1
ATOM 1472 C CA . TYR A 1 193 ? 40.323 -31.897 11.105 1.00 15.22 193 TYR A CA 1
ATOM 1473 C C . TYR A 1 193 ? 41.740 -31.865 11.726 1.00 14.20 193 TYR A C 1
ATOM 1474 O O . TYR A 1 193 ? 41.848 -31.948 12.946 1.00 14.31 193 TYR A O 1
ATOM 1483 N N . LEU A 1 194 ? 42.818 -31.794 10.931 1.00 13.77 194 LEU A N 1
ATOM 1484 C CA . LEU A 1 194 ? 44.150 -32.117 11.494 1.00 14.39 194 LEU A CA 1
ATOM 1485 C C . LEU A 1 194 ? 44.538 -31.280 12.712 1.00 13.19 194 LEU A C 1
ATOM 1486 O O . LEU A 1 194 ? 45.015 -31.817 13.736 1.00 14.54 194 LEU A O 1
ATOM 1491 N N . LEU A 1 195 ? 44.381 -29.963 12.622 1.00 13.59 195 LEU A N 1
ATOM 1492 C CA . LEU A 1 195 ? 44.884 -29.149 13.731 1.00 13.45 195 LEU A CA 1
ATOM 1493 C C . LEU A 1 195 ? 44.065 -29.379 15.007 1.00 13.06 195 LEU A C 1
ATOM 1494 O O . LEU A 1 195 ? 44.635 -29.428 16.098 1.00 14.43 195 LEU A O 1
ATOM 1499 N N . ASP A 1 196 ? 42.742 -29.556 14.888 1.00 13.23 196 ASP A N 1
ATOM 1500 C CA . ASP A 1 196 ? 41.929 -29.930 16.039 1.00 14.57 196 ASP A CA 1
ATOM 1501 C C . ASP A 1 196 ? 42.347 -31.316 16.577 1.00 14.39 196 ASP A C 1
ATOM 1502 O O . ASP A 1 196 ? 42.384 -31.544 17.812 1.00 14.96 196 ASP A O 1
ATOM 1507 N N . GLN A 1 197 ? 42.693 -32.234 15.666 1.00 14.72 197 GLN A N 1
ATOM 1508 C CA . GLN A 1 197 ? 43.195 -33.545 16.085 1.00 14.05 197 GLN A CA 1
ATOM 1509 C C . GLN A 1 197 ? 44.480 -33.392 16.954 1.00 13.83 197 GLN A C 1
ATOM 1510 O O . GLN A 1 197 ? 44.666 -34.124 17.935 1.00 16.10 197 GLN A O 1
ATOM 1516 N N . PHE A 1 198 ? 45.359 -32.454 16.602 1.00 14.60 198 PHE A N 1
ATOM 1517 C CA . PHE A 1 198 ? 46.513 -32.183 17.483 1.00 14.90 198 PHE A CA 1
ATOM 1518 C C . PHE A 1 198 ? 46.115 -31.565 18.814 1.00 14.82 198 PHE A C 1
ATOM 1519 O O . PHE A 1 198 ? 46.668 -31.913 19.853 1.00 15.72 198 PHE A O 1
ATOM 1527 N N . LEU A 1 199 ? 45.172 -30.628 18.792 1.00 14.59 199 LEU A N 1
ATOM 1528 C CA . LEU A 1 199 ? 44.885 -29.876 20.019 1.00 14.52 199 LEU A CA 1
ATOM 1529 C C . LEU A 1 199 ? 44.305 -30.709 21.163 1.00 13.94 199 LEU A C 1
ATOM 1530 O O . LEU A 1 199 ? 44.627 -30.471 22.326 1.00 15.83 199 LEU A O 1
ATOM 1535 N N . GLN A 1 200 ? 43.424 -31.654 20.838 1.00 13.94 200 GLN A N 1
ATOM 1536 C CA . GLN A 1 200 ? 42.602 -32.315 21.855 1.00 14.40 200 GLN A CA 1
ATOM 1537 C C . GLN A 1 200 ? 43.078 -33.729 22.158 1.00 13.82 200 GLN A C 1
ATOM 1538 O O . GLN A 1 200 ? 43.603 -34.413 21.283 1.00 15.72 200 GLN A O 1
ATOM 1544 N N . PRO A 1 201 ? 42.895 -34.188 23.404 1.00 14.73 201 PRO A N 1
ATOM 1545 C CA . PRO A 1 201 ? 43.510 -35.463 23.791 1.00 16.25 201 PRO A CA 1
ATOM 1546 C C . PRO A 1 201 ? 42.852 -36.709 23.185 1.00 16.53 201 PRO A C 1
ATOM 1547 O O . PRO A 1 201 ? 43.551 -37.731 23.061 1.00 17.81 201 PRO A O 1
ATOM 1551 N N . CYS A 1 202 ? 41.588 -36.650 22.764 1.00 15.90 202 CYS A N 1
ATOM 1552 C CA . CYS A 1 202 ? 40.989 -37.861 22.228 1.00 16.20 202 CYS A CA 1
ATOM 1553 C C . CYS A 1 202 ? 41.672 -38.281 20.930 1.00 17.31 202 CYS A C 1
ATOM 1554 O O . CYS A 1 202 ? 41.643 -39.461 20.568 1.00 18.93 202 CYS A O 1
ATOM 1557 N N . THR A 1 203 ? 42.285 -37.313 20.257 1.00 15.69 203 THR A N 1
ATOM 1558 C CA . THR A 1 203 ? 42.936 -37.529 18.974 1.00 16.04 203 THR A CA 1
ATOM 1559 C C . THR A 1 203 ? 44.472 -37.454 19.013 1.00 16.19 203 THR A C 1
ATOM 1560 O O . THR A 1 203 ? 45.149 -37.801 18.040 1.00 18.18 203 THR A O 1
ATOM 1564 N N . ASN A 1 204 ? 45.024 -37.016 20.126 1.00 16.08 204 ASN A N 1
ATOM 1565 C CA . ASN A 1 204 ? 46.473 -36.838 20.217 1.00 16.41 204 ASN A CA 1
ATOM 1566 C C . ASN A 1 204 ? 47.002 -37.504 21.474 1.00 18.41 204 ASN A C 1
ATOM 1567 O O . ASN A 1 204 ? 46.753 -37.000 22.562 1.00 19.69 204 ASN A O 1
ATOM 1572 N N . GLN A 1 205 ? 47.670 -38.653 21.316 1.00 19.19 205 GLN A N 1
ATOM 1573 C CA A GLN A 1 205 ? 48.348 -39.359 22.402 0.75 20.55 205 GLN A CA 1
ATOM 1574 C CA B GLN A 1 205 ? 48.367 -39.262 22.451 0.25 20.56 205 GLN A CA 1
ATOM 1575 C C . GLN A 1 205 ? 49.853 -39.425 22.156 1.00 20.15 205 GLN A C 1
ATOM 1576 O O . GLN A 1 205 ? 50.503 -40.395 22.568 1.00 22.62 205 GLN A O 1
ATOM 1587 N N . ARG A 1 206 ? 50.396 -38.435 21.461 1.00 18.82 206 ARG A N 1
ATOM 1588 C CA . ARG A 1 206 ? 51.821 -38.426 21.133 1.00 18.27 206 ARG A CA 1
ATOM 1589 C C . ARG A 1 206 ? 52.704 -38.359 22.369 1.00 20.10 206 ARG A C 1
ATOM 1590 O O . ARG A 1 206 ? 52.297 -37.857 23.408 1.00 21.25 206 ARG A O 1
ATOM 1598 N N . THR A 1 207 ? 53.932 -38.854 22.230 1.00 21.11 207 THR A N 1
ATOM 1599 C CA . THR A 1 207 ? 54.885 -38.810 23.337 1.00 22.04 207 THR A CA 1
ATOM 1600 C C . THR A 1 207 ? 56.137 -37.997 22.994 1.00 22.46 207 THR A C 1
ATOM 1601 O O . THR A 1 207 ? 57.133 -38.018 23.748 1.00 26.16 207 THR A O 1
ATOM 1605 N N . ASP A 1 208 ? 56.088 -37.297 21.860 1.00 20.56 208 ASP A N 1
ATOM 1606 C CA . ASP A 1 208 ? 57.141 -36.347 21.534 1.00 19.60 208 ASP A CA 1
ATOM 1607 C C . ASP A 1 208 ? 56.694 -34.947 21.984 1.00 19.75 208 ASP A C 1
ATOM 1608 O O . ASP A 1 208 ? 55.736 -34.836 22.764 1.00 19.54 208 ASP A O 1
ATOM 1613 N N . GLU A 1 209 ? 57.381 -33.894 21.520 1.00 19.93 209 GLU A N 1
ATOM 1614 C CA . GLU A 1 209 ? 57.078 -32.536 21.986 1.00 19.64 209 GLU A CA 1
ATOM 1615 C C . GLU A 1 209 ? 55.684 -32.044 21.550 1.00 19.35 209 GLU A C 1
ATOM 1616 O O . GLU A 1 209 ? 55.223 -30.984 22.005 1.00 19.61 209 GLU A O 1
ATOM 1622 N N . TYR A 1 210 ? 55.013 -32.815 20.701 1.00 18.41 210 TYR A N 1
ATOM 1623 C CA . TYR A 1 210 ? 53.722 -32.382 20.160 1.00 18.16 210 TYR A CA 1
ATOM 1624 C C . TYR A 1 210 ? 52.516 -33.041 20.827 1.00 19.22 210 TYR A C 1
ATOM 1625 O O . TYR A 1 210 ? 51.390 -32.849 20.362 1.00 19.53 210 TYR A O 1
ATOM 1634 N N . GLY A 1 211 ? 52.735 -33.837 21.877 1.00 19.07 211 GLY A N 1
ATOM 1635 C CA . GLY A 1 211 ? 51.594 -34.338 22.650 1.00 19.31 211 GLY A CA 1
ATOM 1636 C C . GLY A 1 211 ? 51.994 -34.655 24.079 1.00 19.10 211 GLY A C 1
ATOM 1637 O O . GLY A 1 211 ? 53.167 -34.503 24.458 1.00 19.63 211 GLY A O 1
ATOM 1638 N N . GLY A 1 212 ? 51.027 -35.100 24.874 1.00 18.54 212 GLY A N 1
ATOM 1639 C CA . GLY A 1 212 ? 51.311 -35.526 26.217 1.00 18.78 212 GLY A CA 1
ATOM 1640 C C . GLY A 1 212 ? 51.035 -34.492 27.289 1.00 18.10 212 GLY A C 1
ATOM 1641 O O . GLY A 1 212 ? 51.199 -34.778 28.488 1.00 21.86 212 GLY A O 1
ATOM 1642 N N . SER A 1 213 ? 50.607 -33.301 26.871 1.00 17.99 213 SER A N 1
ATOM 1643 C CA . SER A 1 213 ? 50.136 -32.273 27.810 1.00 16.04 213 SER A CA 1
ATOM 1644 C C . SER A 1 213 ? 49.351 -31.255 27.015 1.00 16.01 213 SER A C 1
ATOM 1645 O O . SER A 1 213 ? 49.379 -31.255 25.779 1.00 17.06 213 SER A O 1
ATOM 1648 N N . ILE A 1 214 ? 48.645 -30.383 27.717 1.00 16.22 214 ILE A N 1
ATOM 1649 C CA . ILE A 1 214 ? 47.875 -29.325 27.053 1.00 16.29 214 ILE A CA 1
ATOM 1650 C C . ILE A 1 214 ? 48.819 -28.457 26.202 1.00 16.03 214 ILE A C 1
ATOM 1651 O O . ILE A 1 214 ? 48.555 -28.173 25.018 1.00 15.71 214 ILE A O 1
ATOM 1656 N N . GLU A 1 215 ? 49.921 -28.022 26.816 1.00 16.24 215 GLU A N 1
ATOM 1657 C CA . GLU A 1 215 ? 50.920 -27.208 26.138 1.00 16.25 215 GLU A CA 1
ATOM 1658 C C . GLU A 1 215 ? 51.514 -27.916 24.924 1.00 15.10 215 GLU A C 1
ATOM 1659 O O . GLU A 1 215 ? 51.703 -27.298 23.879 1.00 16.03 215 GLU A O 1
ATOM 1665 N N . ASN A 1 216 ? 51.835 -29.202 25.063 1.00 15.47 216 ASN A N 1
ATOM 1666 C CA . ASN A 1 216 ? 52.441 -29.905 23.935 1.00 16.77 216 ASN A CA 1
ATOM 1667 C C . ASN A 1 216 ? 51.449 -30.055 22.788 1.00 14.85 216 ASN A C 1
ATOM 1668 O O . ASN A 1 216 ? 51.840 -29.953 21.622 1.00 15.98 216 ASN A O 1
ATOM 1673 N N . ARG A 1 217 ? 50.188 -30.360 23.108 1.00 15.18 217 ARG A N 1
ATOM 1674 C CA . ARG A 1 217 ? 49.169 -30.518 22.063 1.00 14.51 217 ARG A CA 1
ATOM 1675 C C . ARG A 1 217 ? 48.925 -29.210 21.306 1.00 15.20 217 ARG A C 1
ATOM 1676 O O . ARG A 1 217 ? 48.627 -29.224 20.116 1.00 16.26 217 ARG A O 1
ATOM 1684 N N . ALA A 1 218 ? 49.056 -28.081 21.994 1.00 15.17 218 ALA A N 1
ATOM 1685 C CA . ALA A 1 218 ? 48.930 -26.789 21.340 1.00 14.91 218 ALA A CA 1
ATOM 1686 C C . ALA A 1 218 ? 50.178 -26.390 20.522 1.00 15.11 218 ALA A C 1
ATOM 1687 O O . ALA A 1 218 ? 50.103 -25.487 19.697 1.00 16.13 218 ALA A O 1
ATOM 1689 N N . ARG A 1 219 ? 51.315 -27.054 20.747 1.00 15.70 219 ARG A N 1
ATOM 1690 C CA . ARG A 1 219 ? 52.606 -26.607 20.217 1.00 16.43 219 ARG A CA 1
ATOM 1691 C C . ARG A 1 219 ? 52.619 -26.445 18.691 1.00 15.73 219 ARG A C 1
ATOM 1692 O O . ARG A 1 219 ? 53.123 -25.445 18.186 1.00 17.04 219 ARG A O 1
ATOM 1700 N N . LEU A 1 220 ? 52.081 -27.420 17.957 1.00 16.03 220 LEU A N 1
ATOM 1701 C CA . LEU A 1 220 ? 52.093 -27.309 16.489 1.00 15.72 220 LEU A CA 1
ATOM 1702 C C . LEU A 1 220 ? 51.317 -26.071 16.048 1.00 14.82 220 LEU A C 1
ATOM 1703 O O . LEU A 1 220 ? 51.732 -25.343 15.130 1.00 14.89 220 LEU A O 1
ATOM 1708 N N . ILE A 1 221 ? 50.163 -25.840 16.663 1.00 15.23 221 ILE A N 1
ATOM 1709 C CA . ILE A 1 221 ? 49.328 -24.726 16.218 1.00 14.36 221 ILE A CA 1
ATOM 1710 C C . ILE A 1 221 ? 50.044 -23.398 16.480 1.00 14.52 221 ILE A C 1
ATOM 1711 O O . ILE A 1 221 ? 50.071 -22.515 15.603 1.00 14.78 221 ILE A O 1
ATOM 1716 N N . LEU A 1 222 ? 50.665 -23.266 17.654 1.00 15.06 222 LEU A N 1
ATOM 1717 C CA . LEU A 1 222 ? 51.368 -22.032 17.982 1.00 15.06 222 LEU A CA 1
ATOM 1718 C C . LEU A 1 222 ? 52.643 -21.885 17.159 1.00 15.18 222 LEU A C 1
ATOM 1719 O O . LEU A 1 222 ? 53.028 -20.767 16.811 1.00 16.36 222 LEU A O 1
ATOM 1724 N N . GLU A 1 223 ? 53.278 -23.002 16.813 1.00 15.95 223 GLU A N 1
ATOM 1725 C CA A GLU A 1 223 ? 54.456 -22.953 15.932 0.45 17.47 223 GLU A CA 1
ATOM 1726 C CA B GLU A 1 223 ? 54.447 -22.956 15.935 0.55 16.59 223 GLU A CA 1
ATOM 1727 C C . GLU A 1 223 ? 54.051 -22.452 14.540 1.00 16.38 223 GLU A C 1
ATOM 1728 O O . GLU A 1 223 ? 54.791 -21.682 13.904 1.00 16.63 223 GLU A O 1
ATOM 1739 N N . LEU A 1 224 ? 52.863 -22.860 14.076 1.00 15.41 224 LEU A N 1
ATOM 1740 C CA . LEU A 1 224 ? 52.368 -22.390 12.773 1.00 15.43 224 LEU A CA 1
ATOM 1741 C C . LEU A 1 224 ? 52.058 -20.901 12.874 1.00 15.47 224 LEU A C 1
ATOM 1742 O O . LEU A 1 224 ? 52.419 -20.131 11.995 1.00 16.11 224 LEU A O 1
ATOM 1747 N N . ILE A 1 225 ? 51.381 -20.486 13.943 1.00 14.96 225 ILE A N 1
ATOM 1748 C CA . ILE A 1 225 ? 51.083 -19.054 14.116 1.00 16.07 225 ILE A CA 1
ATOM 1749 C C . ILE A 1 225 ? 52.390 -18.259 14.102 1.00 16.47 225 ILE A C 1
ATOM 1750 O O . ILE A 1 225 ? 52.533 -17.243 13.385 1.00 16.70 225 ILE A O 1
ATOM 1755 N N . ASP A 1 226 ? 53.375 -18.729 14.862 1.00 15.37 226 ASP A N 1
ATOM 1756 C CA . ASP A 1 226 ? 54.625 -17.970 14.965 1.00 16.35 226 ASP A CA 1
ATOM 1757 C C . ASP A 1 226 ? 55.395 -17.932 13.649 1.00 17.41 226 ASP A C 1
ATOM 1758 O O . ASP A 1 226 ? 55.878 -16.878 13.220 1.00 18.81 226 ASP A O 1
ATOM 1763 N N . HIS A 1 227 ? 55.537 -19.086 13.014 1.00 17.82 227 HIS A N 1
ATOM 1764 C CA . HIS A 1 227 ? 56.336 -19.148 11.800 1.00 18.40 227 HIS A CA 1
ATOM 1765 C C . HIS A 1 227 ? 55.636 -18.409 10.663 1.00 18.41 227 HIS A C 1
ATOM 1766 O O . HIS A 1 227 ? 56.254 -17.634 9.937 1.00 19.50 227 HIS A O 1
ATOM 1773 N N . LEU A 1 228 ? 54.338 -18.646 10.494 1.00 17.70 228 LEU A N 1
ATOM 1774 C CA . LEU A 1 228 ? 53.633 -17.968 9.422 1.00 17.06 228 LEU A CA 1
ATOM 1775 C C . LEU A 1 228 ? 53.565 -16.444 9.664 1.00 18.54 228 LEU A C 1
ATOM 1776 O O . LEU A 1 228 ? 53.578 -15.684 8.697 1.00 20.11 228 LEU A O 1
ATOM 1781 N N . SER A 1 229 ? 53.505 -15.998 10.927 1.00 17.26 229 SER A N 1
ATOM 1782 C CA . SER A 1 229 ? 53.577 -14.560 11.199 1.00 18.41 229 SER A CA 1
ATOM 1783 C C . SER A 1 229 ? 54.866 -13.957 10.654 1.00 19.99 229 SER A C 1
ATOM 1784 O O . SER A 1 229 ? 54.858 -12.823 10.168 1.00 21.42 229 SER A O 1
ATOM 1787 N N . THR A 1 230 ? 55.966 -14.706 10.722 1.00 19.90 230 THR A N 1
ATOM 1788 C CA . THR A 1 230 ? 57.224 -14.181 10.181 1.00 20.59 230 THR A CA 1
ATOM 1789 C C . THR A 1 230 ? 57.258 -14.153 8.657 1.00 23.22 230 THR A C 1
ATOM 1790 O O . THR A 1 230 ? 58.080 -13.438 8.091 1.00 27.95 230 THR A O 1
ATOM 1794 N N . ILE A 1 231 ? 56.415 -14.952 8.003 1.00 19.42 231 ILE A N 1
ATOM 1795 C CA A ILE A 1 231 ? 56.338 -14.996 6.540 0.45 21.16 231 ILE A CA 1
ATOM 1796 C CA B ILE A 1 231 ? 56.374 -14.975 6.540 0.55 20.07 231 ILE A CA 1
ATOM 1797 C C . ILE A 1 231 ? 55.406 -13.935 5.964 1.00 21.37 231 ILE A C 1
ATOM 1798 O O . ILE A 1 231 ? 55.788 -13.171 5.065 1.00 24.58 231 ILE A O 1
ATOM 1807 N N . VAL A 1 232 ? 54.170 -13.906 6.469 1.00 20.30 232 VAL A N 1
ATOM 1808 C CA . VAL A 1 232 ? 53.141 -13.037 5.896 1.00 19.45 232 VAL A CA 1
ATOM 1809 C C . VAL A 1 232 ? 52.755 -11.860 6.773 1.00 19.18 232 VAL A C 1
ATOM 1810 O O . VAL A 1 232 ? 52.097 -10.937 6.296 1.00 20.37 232 VAL A O 1
ATOM 1814 N N . GLY A 1 233 ? 53.203 -11.877 8.031 1.00 18.03 233 GLY A N 1
ATOM 1815 C CA . GLY A 1 233 ? 52.803 -10.891 9.032 1.00 18.12 233 GLY A CA 1
ATOM 1816 C C . GLY A 1 233 ? 51.604 -11.375 9.837 1.00 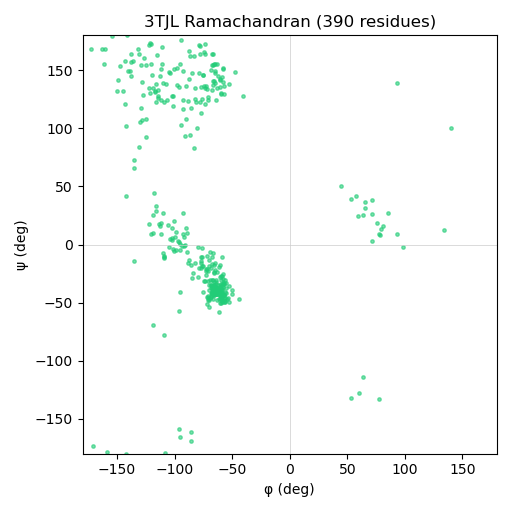18.00 233 GLY A C 1
ATOM 1817 O O . GLY A 1 233 ? 50.649 -11.898 9.280 1.00 19.82 233 GLY A O 1
ATOM 1818 N N . ALA A 1 234 ? 51.619 -11.138 11.143 1.00 18.74 234 ALA A N 1
ATOM 1819 C CA . ALA A 1 234 ? 50.495 -11.522 11.981 1.00 19.03 234 ALA A CA 1
ATOM 1820 C C . ALA A 1 234 ? 49.180 -10.875 11.539 1.00 17.69 234 ALA A C 1
ATOM 1821 O O . ALA A 1 234 ? 48.112 -11.469 11.730 1.00 17.69 234 ALA A O 1
ATOM 1823 N N . ASP A 1 235 ? 49.237 -9.684 10.941 1.00 18.25 235 ASP A N 1
ATOM 1824 C CA . ASP A 1 235 ? 47.999 -9.019 10.499 1.00 18.18 235 ASP A CA 1
ATOM 1825 C C . ASP A 1 235 ? 47.309 -9.741 9.345 1.00 17.31 235 ASP A C 1
ATOM 1826 O O . ASP A 1 235 ? 46.204 -9.388 9.007 1.00 18.03 235 ASP A O 1
ATOM 1831 N N . LYS A 1 236 ? 47.965 -10.728 8.723 1.00 16.34 236 LYS A N 1
ATOM 1832 C CA . LYS A 1 236 ? 47.317 -11.499 7.661 1.00 15.82 236 LYS A CA 1
ATOM 1833 C C . LYS A 1 236 ? 46.920 -12.896 8.127 1.00 15.98 236 LYS A C 1
ATOM 1834 O O . LYS A 1 236 ? 46.635 -13.767 7.303 1.00 17.40 236 LYS A O 1
ATOM 1840 N N . ILE A 1 237 ? 46.876 -13.121 9.446 1.00 15.52 237 ILE A N 1
ATOM 1841 C CA . ILE A 1 237 ? 46.554 -14.461 9.957 1.00 15.83 237 ILE A CA 1
ATOM 1842 C C . ILE A 1 237 ? 45.271 -14.516 10.773 1.00 15.41 237 ILE A C 1
ATOM 1843 O O . ILE A 1 237 ? 45.046 -13.658 11.625 1.00 15.84 237 ILE A O 1
ATOM 1848 N N . GLY A 1 238 ? 44.417 -15.494 10.462 1.00 14.95 238 GLY A N 1
ATOM 1849 C CA . GLY A 1 238 ? 43.295 -15.868 11.320 1.00 15.38 238 GLY A CA 1
ATOM 1850 C C . GLY A 1 238 ? 43.392 -17.332 11.734 1.00 14.82 238 GLY A C 1
ATOM 1851 O O . GLY A 1 238 ? 44.241 -18.105 11.236 1.00 14.97 238 GLY A O 1
ATOM 1852 N N . ILE A 1 239 ? 42.497 -17.732 12.631 1.00 14.76 239 ILE A N 1
ATOM 1853 C CA . ILE A 1 239 ? 42.407 -19.132 13.046 1.00 13.89 239 ILE A CA 1
ATOM 1854 C C . ILE A 1 239 ? 40.966 -19.418 13.397 1.00 13.87 239 ILE A C 1
ATOM 1855 O O . ILE A 1 239 ? 40.296 -18.549 13.940 1.00 15.36 239 ILE A O 1
ATOM 1860 N N . ARG A 1 240 ? 40.484 -20.607 13.057 1.00 13.41 240 ARG A N 1
ATOM 1861 C CA . ARG A 1 240 ? 39.124 -20.998 13.419 1.00 13.60 240 ARG A CA 1
ATOM 1862 C C . ARG A 1 240 ? 39.169 -22.165 14.393 1.00 13.39 240 ARG A C 1
ATOM 1863 O O . ARG A 1 240 ? 39.915 -23.132 14.186 1.00 13.75 240 ARG A O 1
ATOM 1871 N N . ILE A 1 241 ? 38.377 -22.047 15.456 1.00 13.30 241 ILE A N 1
ATOM 1872 C CA . ILE A 1 241 ? 38.207 -23.108 16.453 1.00 13.67 241 ILE A CA 1
ATOM 1873 C C . ILE A 1 241 ? 36.720 -23.369 16.691 1.00 13.63 241 ILE A C 1
ATOM 1874 O O . ILE A 1 241 ? 35.868 -22.473 16.506 1.00 13.61 241 ILE A O 1
ATOM 1879 N N . SER A 1 242 ? 36.410 -24.591 17.123 1.00 13.42 242 SER A N 1
ATOM 1880 C CA . SER A 1 242 ? 35.030 -24.981 17.422 1.00 12.95 242 SER A CA 1
ATOM 1881 C C . SER A 1 242 ? 35.032 -25.728 18.744 1.00 13.65 242 SER A C 1
ATOM 1882 O O . SER A 1 242 ? 34.959 -26.957 18.759 1.00 14.87 242 SER A O 1
ATOM 1885 N N . PRO A 1 243 ? 35.229 -25.003 19.864 1.00 13.38 243 PRO A N 1
ATOM 1886 C CA . PRO A 1 243 ? 35.494 -25.691 21.150 1.00 14.31 243 PRO A CA 1
ATOM 1887 C C . PRO A 1 243 ? 34.458 -26.749 21.505 1.00 13.19 243 PRO A C 1
ATOM 1888 O O . PRO A 1 243 ? 34.798 -27.782 22.079 1.00 15.42 243 PRO A O 1
ATOM 1892 N N . TRP A 1 244 ? 33.200 -26.482 21.162 1.00 14.41 244 TRP A N 1
ATOM 1893 C CA . TRP A 1 244 ? 32.098 -27.304 21.638 1.00 14.08 244 TRP A CA 1
ATOM 1894 C C . TRP A 1 244 ? 31.682 -28.381 20.661 1.00 15.00 244 TRP A C 1
ATOM 1895 O O . TRP A 1 244 ? 30.801 -29.183 20.978 1.00 16.78 244 TRP A O 1
ATOM 1906 N N . ALA A 1 245 ? 32.284 -28.402 19.468 1.00 16.36 245 ALA A N 1
ATOM 1907 C CA . ALA A 1 245 ? 31.761 -29.270 18.413 1.00 14.86 245 ALA A CA 1
ATOM 1908 C C . ALA A 1 245 ? 32.118 -30.720 18.676 1.00 15.84 245 ALA A C 1
ATOM 1909 O O . ALA A 1 245 ? 33.204 -31.034 19.217 1.00 16.10 245 ALA A O 1
ATOM 1911 N N . THR A 1 246 ? 31.202 -31.609 18.285 1.00 14.79 246 THR A N 1
ATOM 1912 C CA . THR A 1 246 ? 31.485 -33.053 18.331 1.00 17.21 246 THR A CA 1
ATOM 1913 C C . THR A 1 246 ? 31.536 -33.626 16.921 1.00 16.64 246 THR A C 1
ATOM 1914 O O . THR A 1 246 ? 31.397 -34.842 16.721 1.00 20.59 246 THR A O 1
ATOM 1918 N N . PHE A 1 247 ? 31.687 -32.740 15.937 1.00 17.30 247 PHE A N 1
ATOM 1919 C CA . PHE A 1 247 ? 31.812 -33.141 14.535 1.00 16.65 247 PHE A CA 1
ATOM 1920 C C . PHE A 1 247 ? 33.009 -34.074 14.354 1.00 15.44 247 PHE A C 1
ATOM 1921 O O . PHE A 1 247 ? 34.058 -33.894 14.979 1.00 17.12 247 PHE A O 1
ATOM 1929 N N . GLN A 1 248 ? 32.832 -35.095 13.533 1.00 16.28 248 GLN A N 1
ATOM 1930 C CA . GLN A 1 248 ? 33.893 -36.083 13.291 1.00 16.13 248 GLN A CA 1
ATOM 1931 C C . GLN A 1 248 ? 34.457 -36.701 14.581 1.00 15.81 248 GLN A C 1
ATOM 1932 O O . GLN A 1 248 ? 35.670 -36.939 14.721 1.00 16.55 248 GLN A O 1
ATOM 1938 N N . ASN A 1 249 ? 33.525 -36.943 15.502 1.00 17.13 249 ASN A N 1
ATOM 1939 C CA . ASN A 1 249 ? 33.730 -37.681 16.740 1.00 17.87 249 ASN A CA 1
ATOM 1940 C C . ASN A 1 249 ? 34.711 -37.056 17.721 1.00 18.95 249 ASN A C 1
ATOM 1941 O O . ASN A 1 249 ? 35.265 -37.761 18.563 1.00 22.58 249 ASN A O 1
ATOM 1946 N N . MET A 1 250 ? 34.899 -35.743 17.656 1.00 15.80 250 MET A N 1
ATOM 1947 C CA . MET A 1 250 ? 35.599 -35.074 18.757 1.00 15.27 250 MET A CA 1
ATOM 1948 C C . MET A 1 250 ? 34.776 -35.221 20.025 1.00 15.08 250 MET A C 1
ATOM 1949 O O . MET A 1 250 ? 33.561 -35.031 20.029 1.00 16.93 250 MET A O 1
ATOM 1954 N N . LYS A 1 251 ? 35.432 -35.562 21.125 1.00 15.36 251 LYS A N 1
ATOM 1955 C CA A LYS A 1 251 ? 34.723 -35.791 22.375 0.50 15.37 251 LYS A CA 1
ATOM 1956 C CA B LYS A 1 251 ? 34.720 -35.801 22.378 0.50 17.01 251 LYS A CA 1
ATOM 1957 C C . LYS A 1 251 ? 34.235 -34.521 23.057 1.00 16.59 251 LYS A C 1
ATOM 1958 O O . LYS A 1 251 ? 33.228 -34.549 23.777 1.00 16.93 251 LYS A O 1
ATOM 1969 N N . ALA A 1 252 ? 34.935 -33.418 22.825 1.00 17.61 252 ALA A N 1
ATOM 1970 C CA . ALA A 1 252 ? 34.543 -32.112 23.353 1.00 15.90 252 ALA A CA 1
ATOM 1971 C C . ALA A 1 252 ? 34.368 -32.279 24.863 1.00 15.11 252 ALA A C 1
ATOM 1972 O O . ALA A 1 252 ? 35.239 -32.878 25.508 1.00 16.81 252 ALA A O 1
ATOM 1974 N N . HIS A 1 253 ? 33.263 -31.783 25.428 1.00 15.27 253 HIS A N 1
ATOM 1975 C CA . HIS A 1 253 ? 33.085 -31.738 26.884 1.00 16.02 253 HIS A CA 1
ATOM 1976 C C . HIS A 1 253 ? 33.164 -33.119 27.552 1.00 15.96 253 HIS A C 1
ATOM 1977 O O . HIS A 1 253 ? 33.259 -33.205 28.796 1.00 18.87 253 HIS A O 1
ATOM 1984 N N . LYS A 1 254 ? 33.166 -34.189 26.748 1.00 15.44 254 LYS A N 1
ATOM 1985 C CA . LYS A 1 254 ? 33.367 -35.555 27.276 1.00 17.23 254 LYS A CA 1
ATOM 1986 C C . LYS A 1 254 ? 34.814 -36.042 27.167 1.00 18.26 254 LYS A C 1
ATOM 1987 O O . LYS A 1 254 ? 35.127 -37.181 27.524 1.00 19.64 254 LYS A O 1
ATOM 1993 N N . ASP A 1 255 ? 35.701 -35.192 26.673 1.00 16.14 255 ASP A N 1
ATOM 1994 C CA . ASP A 1 255 ? 37.100 -35.593 26.566 1.00 16.09 255 ASP A CA 1
ATOM 1995 C C . ASP A 1 255 ? 37.762 -35.490 27.943 1.00 16.47 255 ASP A C 1
ATOM 1996 O O . ASP A 1 255 ? 37.161 -34.970 28.902 1.00 17.58 255 ASP A O 1
ATOM 2001 N N . THR A 1 256 ? 38.991 -35.998 28.051 1.00 16.20 256 THR A N 1
ATOM 2002 C CA . THR A 1 256 ? 39.700 -35.997 29.337 1.00 16.37 256 THR A CA 1
ATOM 2003 C C . THR A 1 256 ? 40.255 -34.626 29.720 1.00 15.57 256 THR A C 1
ATOM 2004 O O . THR A 1 256 ? 40.561 -34.384 30.882 1.00 16.09 256 THR A O 1
ATOM 2008 N N . VAL A 1 257 ? 40.369 -33.736 28.742 1.00 15.43 257 VAL A N 1
ATOM 2009 C CA . VAL A 1 257 ? 40.606 -32.313 28.996 1.00 15.44 257 VAL A CA 1
ATOM 2010 C C . VAL A 1 257 ? 39.433 -31.614 28.343 1.00 15.32 257 VAL A C 1
ATOM 2011 O O . VAL A 1 257 ? 39.080 -31.891 27.183 1.00 15.17 257 VAL A O 1
ATOM 2015 N N . HIS A 1 258 ? 38.809 -30.720 29.099 1.00 14.69 258 HIS A N 1
ATOM 2016 C CA . HIS A 1 258 ? 37.569 -30.059 28.668 1.00 13.99 258 HIS A CA 1
ATOM 2017 C C . HIS A 1 258 ? 37.935 -28.950 27.677 1.00 15.02 258 HIS A C 1
ATOM 2018 O O . HIS A 1 258 ? 38.994 -28.336 27.805 1.00 14.75 258 HIS A O 1
ATOM 2025 N N . PRO A 1 259 ? 37.067 -28.675 26.696 1.00 14.68 259 PRO A N 1
ATOM 2026 C CA . PRO A 1 259 ? 37.380 -27.608 25.725 1.00 14.91 259 PRO A CA 1
ATOM 2027 C C . PRO A 1 259 ? 37.654 -26.258 26.376 1.00 15.64 259 PRO A C 1
ATOM 2028 O O . PRO A 1 259 ? 38.428 -25.456 25.837 1.00 15.49 259 PRO A O 1
ATOM 2032 N N . LEU A 1 260 ? 37.041 -25.946 27.514 1.00 14.26 260 LEU A N 1
ATOM 2033 C CA A LEU A 1 260 ? 37.332 -24.640 28.113 0.52 15.81 260 LEU A CA 1
ATOM 2034 C CA B LEU A 1 260 ? 37.333 -24.665 28.111 0.48 16.23 260 LEU A CA 1
ATOM 2035 C C . LEU A 1 260 ? 38.814 -24.557 28.455 1.00 15.48 260 LEU A C 1
ATOM 2036 O O . LEU A 1 260 ? 39.427 -23.486 28.330 1.00 17.99 260 LEU A O 1
ATOM 2045 N N . THR A 1 261 ? 39.389 -25.676 28.894 1.00 14.70 261 THR A N 1
ATOM 2046 C CA . THR A 1 261 ? 40.820 -25.712 29.211 1.00 13.79 261 THR A CA 1
ATOM 2047 C C . THR A 1 261 ? 41.673 -25.616 27.947 1.00 13.64 261 THR A C 1
ATOM 2048 O O . THR A 1 261 ? 42.538 -24.740 27.846 1.00 14.76 261 THR A O 1
ATOM 2052 N N . THR A 1 262 ? 41.425 -26.498 26.986 1.00 13.79 262 THR A N 1
ATOM 2053 C CA . THR A 1 262 ? 42.213 -26.541 25.750 1.00 12.96 262 THR A CA 1
ATOM 2054 C C . THR A 1 262 ? 42.183 -25.191 25.031 1.00 13.13 262 THR A C 1
ATOM 2055 O O . THR A 1 262 ? 43.249 -24.625 24.687 1.00 14.16 262 THR A O 1
ATOM 2059 N N . PHE A 1 263 ? 40.983 -24.639 24.849 1.00 14.04 263 PHE A N 1
ATOM 2060 C CA . PHE A 1 263 ? 40.853 -23.463 24.003 1.00 14.84 263 PHE A CA 1
ATOM 2061 C C . PHE A 1 263 ? 41.140 -22.180 24.744 1.00 14.63 263 PHE A C 1
ATOM 2062 O O . PHE A 1 263 ? 41.642 -21.268 24.139 1.00 14.84 263 PHE A O 1
ATOM 2070 N N . SER A 1 264 ? 40.896 -22.116 26.051 1.00 14.03 264 SER A N 1
ATOM 2071 C CA . SER A 1 264 ? 41.377 -20.938 26.775 1.00 13.77 264 SER A CA 1
ATOM 2072 C C . SER A 1 264 ? 42.898 -20.854 26.782 1.00 13.49 264 SER A C 1
ATOM 2073 O O . SER A 1 264 ? 43.455 -19.747 26.675 1.00 14.60 264 SER A O 1
ATOM 2076 N N . TYR A 1 265 ? 43.571 -21.998 26.911 1.00 13.76 265 TYR A N 1
ATOM 2077 C CA . TYR A 1 265 ? 45.031 -22.009 26.816 1.00 13.52 265 TYR A CA 1
ATOM 2078 C C . TYR A 1 265 ? 45.497 -21.404 25.494 1.00 13.89 265 TYR A C 1
ATOM 2079 O O . TYR A 1 265 ? 46.406 -20.566 25.452 1.00 14.81 265 TYR A O 1
ATOM 2088 N N . LEU A 1 266 ? 44.897 -21.879 24.407 1.00 13.50 266 LEU A N 1
ATOM 2089 C CA . LEU A 1 266 ? 45.311 -21.420 23.091 1.00 14.62 266 LEU A CA 1
ATOM 2090 C C . LEU A 1 266 ? 45.052 -19.931 22.910 1.00 15.03 266 LEU A C 1
ATOM 2091 O O . LEU A 1 266 ? 45.937 -19.189 22.445 1.00 14.81 266 LEU A O 1
ATOM 2096 N N . VAL A 1 267 ? 43.841 -19.488 23.273 1.00 14.57 267 VAL A N 1
ATOM 2097 C CA . VAL A 1 267 ? 43.471 -18.090 23.064 1.00 13.90 267 VAL A CA 1
ATOM 2098 C C . VAL A 1 267 ? 44.318 -17.142 23.931 1.00 14.26 267 VAL A C 1
ATOM 2099 O O . VAL A 1 267 ? 44.714 -16.075 23.458 1.00 15.24 267 VAL A O 1
ATOM 2103 N N . HIS A 1 268 ? 44.646 -17.541 25.170 1.00 14.17 268 HIS A N 1
ATOM 2104 C CA . HIS A 1 268 ? 45.491 -16.693 26.013 1.00 14.00 268 HIS A CA 1
ATOM 2105 C C . HIS A 1 268 ? 46.931 -16.607 25.463 1.00 15.06 268 HIS A C 1
ATOM 2106 O O . HIS A 1 268 ? 47.547 -15.536 25.509 1.00 15.32 268 HIS A O 1
ATOM 2113 N N . GLU A 1 269 ? 47.438 -17.698 24.882 1.00 14.66 269 GLU A N 1
ATOM 2114 C CA . GLU A 1 269 ? 48.757 -17.643 24.227 1.00 14.92 269 GLU A CA 1
ATOM 2115 C C . GLU A 1 269 ? 48.701 -16.707 23.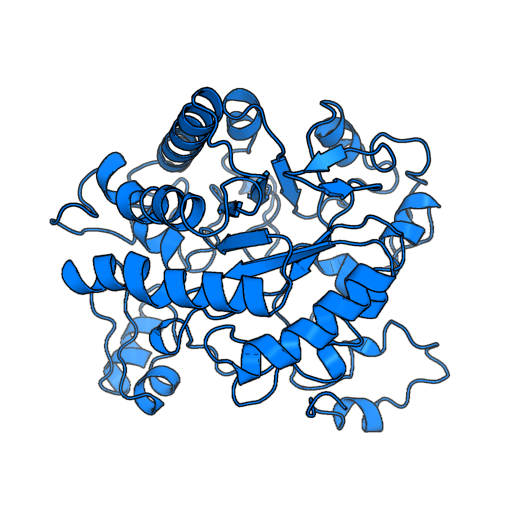005 1.00 14.92 269 GLU A C 1
ATOM 2116 O O . GLU A 1 269 ? 49.649 -15.954 22.740 1.00 16.14 269 GLU A O 1
ATOM 2122 N N . LEU A 1 270 ? 47.586 -16.711 22.284 1.00 14.82 270 LEU A N 1
ATOM 2123 C CA . LEU A 1 270 ? 47.434 -15.763 21.176 1.00 14.88 270 LEU A CA 1
ATOM 2124 C C . LEU A 1 270 ? 47.401 -14.315 21.683 1.00 14.33 270 LEU A C 1
ATOM 2125 O O . LEU A 1 270 ? 47.986 -13.412 21.061 1.00 14.96 270 LEU A O 1
ATOM 2130 N N . GLN A 1 271 ? 46.710 -14.071 22.794 1.00 15.19 271 GLN A N 1
ATOM 2131 C CA . GLN A 1 271 ? 46.671 -12.703 23.314 1.00 16.01 271 GLN A CA 1
ATOM 2132 C C . GLN A 1 271 ? 48.044 -12.270 23.818 1.00 16.05 271 GLN A C 1
ATOM 2133 O O . GLN A 1 271 ? 48.427 -11.107 23.655 1.00 16.41 271 GLN A O 1
ATOM 2139 N N . GLN A 1 272 ? 48.809 -13.187 24.404 1.00 16.02 272 GLN A N 1
ATOM 2140 C CA . GLN A 1 272 ? 50.151 -12.805 24.821 1.00 16.68 272 GLN A CA 1
ATOM 2141 C C . GLN A 1 272 ? 50.996 -12.360 23.639 1.00 17.19 272 GLN A C 1
ATOM 2142 O O . GLN A 1 272 ? 51.790 -11.426 23.758 1.00 19.00 272 GLN A O 1
ATOM 2148 N N . ARG A 1 273 ? 50.816 -13.010 22.493 1.00 16.60 273 ARG A N 1
ATOM 2149 C CA . ARG A 1 273 ? 51.504 -12.568 21.289 1.00 17.56 273 ARG A CA 1
ATOM 2150 C C . ARG A 1 273 ? 51.019 -11.182 20.863 1.00 17.94 273 ARG A C 1
ATOM 2151 O O . ARG A 1 273 ? 51.823 -10.315 20.468 1.00 19.05 273 ARG A O 1
ATOM 2159 N N . ALA A 1 274 ? 49.719 -10.932 20.976 1.00 17.26 274 ALA A N 1
ATOM 2160 C CA . ALA A 1 274 ? 49.205 -9.598 20.667 1.00 17.49 274 ALA A CA 1
ATOM 2161 C C . ALA A 1 274 ? 49.807 -8.527 21.569 1.00 19.44 274 ALA A C 1
ATOM 2162 O O . ALA A 1 274 ? 50.083 -7.410 21.117 1.00 21.79 274 ALA A O 1
ATOM 2164 N N . ASP A 1 275 ? 49.997 -8.862 22.842 1.00 20.89 275 ASP A N 1
ATOM 2165 C CA . ASP A 1 275 ? 50.568 -7.927 23.818 1.00 21.81 275 ASP A CA 1
ATOM 2166 C C . ASP A 1 275 ? 52.008 -7.537 23.436 1.00 23.08 275 ASP A C 1
ATOM 2167 O O . ASP A 1 275 ? 52.509 -6.486 23.864 1.00 26.98 275 ASP A O 1
ATOM 2172 N N . LYS A 1 276 ? 52.677 -8.395 22.662 1.00 23.95 276 LYS A N 1
ATOM 2173 C CA . LYS A 1 276 ? 54.073 -8.193 22.258 1.00 26.02 276 LYS A CA 1
ATOM 2174 C C . LYS A 1 276 ? 54.171 -7.621 20.837 1.00 26.20 276 LYS A C 1
ATOM 2175 O O . LYS A 1 276 ? 55.261 -7.530 20.281 1.00 30.36 276 LYS A O 1
ATOM 2181 N N . GLY A 1 277 ? 53.039 -7.263 20.240 1.00 23.95 277 GLY A N 1
ATOM 2182 C CA . GLY A 1 277 ? 53.034 -6.684 18.895 1.00 24.27 277 GLY A CA 1
ATOM 2183 C C . GLY A 1 277 ? 52.852 -7.662 17.739 1.00 23.96 277 GLY A C 1
ATOM 2184 O O . GLY A 1 277 ? 53.015 -7.288 16.560 1.00 25.50 277 GLY A O 1
ATOM 2185 N N . GLN A 1 278 ? 52.539 -8.912 18.063 1.00 22.48 278 GLN A N 1
ATOM 2186 C CA . GLN A 1 278 ? 52.335 -9.948 17.047 1.00 21.73 278 GLN A CA 1
ATOM 2187 C C . GLN A 1 278 ? 50.903 -10.477 17.121 1.00 19.47 278 GLN A C 1
ATOM 2188 O O . GLN A 1 278 ? 50.648 -11.693 17.058 1.00 19.24 278 GLN A O 1
ATOM 2194 N N . GLY A 1 279 ? 49.956 -9.562 17.249 1.00 17.91 279 GLY A N 1
ATOM 2195 C CA . GLY A 1 279 ? 48.561 -9.976 17.340 1.00 17.39 279 GLY A CA 1
ATOM 2196 C C . GLY A 1 279 ? 48.004 -10.385 15.992 1.00 16.17 279 GLY A C 1
ATOM 2197 O O . GLY A 1 279 ? 48.071 -9.624 14.999 1.00 17.30 279 GLY A O 1
ATOM 2198 N N . ILE A 1 280 ? 47.456 -11.599 15.921 1.00 15.73 280 ILE A N 1
ATOM 2199 C CA . ILE A 1 280 ? 46.828 -12.030 14.666 1.00 15.49 280 ILE A CA 1
ATOM 2200 C C . ILE A 1 280 ? 45.561 -11.226 14.362 1.00 15.53 280 ILE A C 1
ATOM 2201 O O . ILE A 1 280 ? 45.010 -10.521 15.240 1.00 16.44 280 ILE A O 1
ATOM 2206 N N . ALA A 1 281 ? 45.109 -11.295 13.110 1.00 15.78 281 ALA A N 1
ATOM 2207 C CA . ALA A 1 281 ? 43.998 -10.461 12.665 1.00 16.63 281 ALA A CA 1
ATOM 2208 C C . ALA A 1 281 ? 42.679 -10.786 13.335 1.00 16.12 281 ALA A C 1
ATOM 2209 O O . ALA A 1 281 ? 41.940 -9.865 13.724 1.00 16.75 281 ALA A O 1
ATOM 2211 N N . TYR A 1 282 ? 42.367 -12.073 13.475 1.00 14.74 282 TYR A N 1
ATOM 2212 C CA . TYR A 1 282 ? 41.090 -12.456 14.080 1.00 14.75 282 TYR A CA 1
ATOM 2213 C C . TYR A 1 282 ? 41.118 -13.893 14.560 1.00 14.14 282 TYR A C 1
ATOM 2214 O O . TYR A 1 282 ? 41.906 -14.717 14.060 1.00 15.41 282 TYR A O 1
ATOM 2223 N N . ILE A 1 283 ? 40.255 -14.173 15.533 1.00 14.57 283 ILE A N 1
ATOM 2224 C CA . ILE A 1 283 ? 39.937 -15.533 15.956 1.00 14.10 283 ILE A CA 1
ATOM 2225 C C . ILE A 1 283 ? 38.499 -15.776 15.551 1.00 15.71 283 ILE A C 1
ATOM 2226 O O . ILE A 1 283 ? 37.607 -14.989 15.912 1.00 15.39 283 ILE A O 1
ATOM 2231 N N . SER A 1 284 ? 38.283 -16.839 14.785 1.00 13.95 284 SER A N 1
ATOM 2232 C CA . SER A 1 284 ? 36.946 -17.231 14.340 1.00 13.33 284 SER A CA 1
ATOM 2233 C C . SER A 1 284 ? 36.500 -18.389 15.207 1.00 13.97 284 SER A C 1
ATOM 2234 O O . SER A 1 284 ? 37.238 -19.365 15.367 1.00 14.32 284 SER A O 1
ATOM 2237 N N . VAL A 1 285 ? 35.314 -18.273 15.802 1.00 13.57 285 VAL A N 1
ATOM 2238 C CA . VAL A 1 285 ? 34.818 -19.309 16.707 1.00 13.55 285 VAL A CA 1
ATOM 2239 C C . VAL A 1 285 ? 33.415 -19.737 16.296 1.00 13.57 285 VAL A C 1
ATOM 2240 O O . VAL A 1 285 ? 32.573 -18.888 15.868 1.00 14.78 285 VAL A O 1
ATOM 2244 N N . VAL A 1 286 ? 33.164 -21.042 16.379 1.00 14.65 286 VAL A N 1
ATOM 2245 C CA . VAL A 1 286 ? 31.832 -21.566 16.074 1.00 14.52 286 VAL A CA 1
ATOM 2246 C C . VAL A 1 286 ? 30.960 -21.558 17.323 1.00 14.73 286 VAL A C 1
ATOM 2247 O O . VAL A 1 286 ? 31.328 -22.128 18.363 1.00 15.64 286 VAL A O 1
ATOM 2251 N N . GLU A 1 287 ? 29.814 -20.888 17.225 1.00 13.88 287 GLU A N 1
ATOM 2252 C CA . GLU A 1 287 ? 28.900 -20.809 18.367 1.00 14.69 287 GLU A CA 1
ATOM 2253 C C . GLU A 1 287 ? 28.275 -22.181 18.660 1.00 15.62 287 GLU A C 1
ATOM 2254 O O . GLU A 1 287 ? 28.121 -23.002 17.756 1.00 16.57 287 GLU A O 1
ATOM 2260 N N . PRO A 1 288 ? 27.943 -22.445 19.930 1.00 16.55 288 PRO A N 1
ATOM 2261 C CA . PRO A 1 288 ? 27.533 -23.808 20.306 1.00 16.57 288 PRO A CA 1
ATOM 2262 C C . PRO A 1 288 ? 26.182 -24.215 19.724 1.00 17.55 288 PRO A C 1
ATOM 2263 O O . PRO A 1 288 ? 25.816 -25.376 19.877 1.00 18.81 288 PRO A O 1
ATOM 2267 N N . ARG A 1 289 ? 25.461 -23.290 19.070 1.00 17.34 289 ARG A N 1
ATOM 2268 C CA . ARG A 1 289 ? 24.274 -23.654 18.308 1.00 17.79 289 ARG A CA 1
ATOM 2269 C C . ARG A 1 289 ? 24.548 -24.610 17.148 1.00 17.55 289 ARG A C 1
ATOM 2270 O O . ARG A 1 289 ? 23.614 -25.235 16.630 1.00 18.89 289 ARG A O 1
ATOM 2278 N N . VAL A 1 290 ? 25.809 -24.698 16.699 1.00 16.49 290 VAL A N 1
ATOM 2279 C CA . VAL A 1 290 ? 26.139 -25.525 15.536 1.00 17.57 290 VAL A CA 1
ATOM 2280 C C . VAL A 1 290 ? 27.422 -26.307 15.761 1.00 17.45 290 VAL A C 1
ATOM 2281 O O . VAL A 1 290 ? 28.353 -25.810 16.392 1.00 19.89 290 VAL A O 1
ATOM 2285 N N . SER A 1 291 ? 27.471 -27.518 15.231 1.00 18.03 291 SER A N 1
ATOM 2286 C CA . SER A 1 291 ? 28.643 -28.373 15.305 1.00 18.68 291 SER A CA 1
ATOM 2287 C C . SER A 1 291 ? 28.954 -28.833 13.886 1.00 18.38 291 SER A C 1
ATOM 2288 O O . SER A 1 291 ? 28.237 -29.662 13.340 1.00 19.81 291 SER A O 1
ATOM 2291 N N . GLY A 1 292 ? 30.023 -28.308 13.287 1.00 17.94 292 GLY A N 1
ATOM 2292 C CA . GLY A 1 292 ? 30.284 -28.588 11.885 1.00 18.88 292 GLY A CA 1
ATOM 2293 C C . GLY A 1 292 ? 29.166 -28.037 11.003 1.00 19.39 292 GLY A C 1
ATOM 2294 O O . GLY A 1 292 ? 28.975 -26.812 10.903 1.00 19.96 292 GLY A O 1
ATOM 2295 N N . ASN A 1 293 ? 28.419 -28.934 10.353 1.00 20.64 293 ASN A N 1
ATOM 2296 C CA . ASN A 1 293 ? 27.334 -28.511 9.491 1.00 24.21 293 ASN A CA 1
ATOM 2297 C C . ASN A 1 293 ? 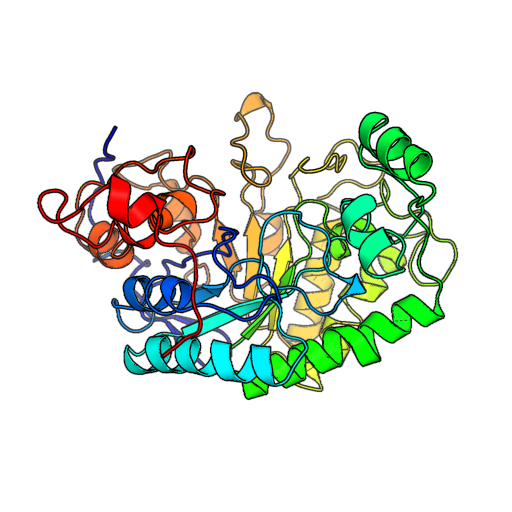25.963 -28.910 10.066 1.00 27.97 293 ASN A C 1
ATOM 2298 O O . ASN A 1 293 ? 24.967 -28.931 9.333 1.00 31.12 293 ASN A O 1
ATOM 2303 N N . VAL A 1 294 ? 25.928 -29.214 11.373 1.00 28.92 294 VAL A N 1
ATOM 2304 C CA . VAL A 1 294 ? 24.742 -29.756 12.085 1.00 31.08 294 VAL A CA 1
ATOM 2305 C C . VAL A 1 294 ? 24.297 -28.790 13.188 1.00 29.12 294 VAL A C 1
ATOM 2306 O O . VAL A 1 294 ? 25.134 -28.324 13.972 1.00 30.87 294 VAL A O 1
ATOM 2310 N N . ASP A 1 295 ? 22.994 -28.513 13.303 1.00 26.56 295 ASP A N 1
ATOM 2311 C CA . ASP A 1 295 ? 22.518 -27.741 14.457 1.00 22.66 295 ASP A CA 1
ATOM 2312 C C . ASP A 1 295 ? 22.484 -28.574 15.745 1.00 22.53 295 ASP A C 1
ATOM 2313 O O . ASP A 1 295 ? 22.204 -29.783 15.711 1.00 25.37 295 ASP A O 1
ATOM 2318 N N . VAL A 1 296 ? 22.767 -27.914 16.871 1.00 19.71 296 VAL A N 1
ATOM 2319 C CA . VAL A 1 296 ? 22.797 -28.550 18.199 1.00 19.47 296 VAL A CA 1
ATOM 2320 C C . VAL A 1 296 ? 21.686 -27.987 19.092 1.00 23.50 296 VAL A C 1
ATOM 2321 O O . VAL A 1 296 ? 21.560 -26.762 19.233 1.00 25.17 296 VAL A O 1
ATOM 2325 N N . SER A 1 297 ? 20.874 -28.861 19.682 1.00 27.57 297 SER A N 1
ATOM 2326 C CA . SER A 1 297 ? 19.773 -28.400 20.537 1.00 30.19 297 SER A CA 1
ATOM 2327 C C . SER A 1 297 ? 20.298 -27.696 21.782 1.00 30.96 297 SER A C 1
ATOM 2328 O O . SER A 1 297 ? 21.423 -27.952 22.213 1.00 29.45 297 SER A O 1
ATOM 2331 N N . GLU A 1 298 ? 19.492 -26.813 22.371 1.00 33.88 298 GLU A N 1
ATOM 2332 C CA . GLU A 1 298 ? 19.925 -26.111 23.575 1.00 38.02 298 GLU A CA 1
ATOM 2333 C C . GLU A 1 298 ? 20.261 -27.128 24.672 1.00 37.24 298 GLU A C 1
ATOM 2334 O O . GLU A 1 298 ? 21.251 -26.969 25.411 1.00 34.94 298 GLU A O 1
ATOM 2340 N N . GLU A 1 299 ? 19.458 -28.189 24.733 1.00 38.11 299 GLU A N 1
ATOM 2341 C CA . GLU A 1 299 ? 19.642 -29.276 25.689 1.00 41.21 299 GLU A CA 1
ATOM 2342 C C . GLU A 1 299 ? 21.044 -29.884 25.599 1.00 38.40 299 GLU A C 1
ATOM 2343 O O . GLU A 1 299 ? 21.656 -30.219 26.621 1.00 40.05 299 GLU A O 1
ATOM 2349 N N . ASP A 1 300 ? 21.564 -29.991 24.380 1.00 33.95 300 ASP A N 1
ATOM 2350 C CA . ASP A 1 300 ? 22.853 -30.646 24.146 1.00 31.86 300 ASP A CA 1
ATOM 2351 C C . ASP A 1 300 ? 24.065 -29.730 24.274 1.00 30.98 300 ASP A C 1
ATOM 2352 O O . ASP A 1 300 ? 25.200 -30.211 24.322 1.00 34.08 300 ASP A O 1
ATOM 2357 N N . GLN A 1 301 ? 23.821 -28.425 24.307 1.00 27.26 301 GLN A N 1
ATOM 2358 C CA . GLN A 1 301 ? 24.896 -27.440 24.410 1.00 25.58 301 GLN A CA 1
ATOM 2359 C C . GLN A 1 301 ? 25.539 -27.433 25.789 1.00 25.75 301 GLN A C 1
ATOM 2360 O O . GLN A 1 301 ? 24.848 -27.312 26.820 1.00 30.66 301 GLN A O 1
ATOM 2366 N N . ALA A 1 302 ? 26.863 -27.564 25.809 1.00 21.61 302 ALA A N 1
ATOM 2367 C CA . ALA A 1 302 ? 27.595 -27.818 27.062 1.00 22.77 302 ALA A CA 1
ATOM 2368 C C . ALA A 1 302 ? 28.419 -26.629 27.511 1.00 24.96 302 ALA A C 1
ATOM 2369 O O . ALA A 1 302 ? 28.963 -26.638 28.601 1.00 25.84 302 ALA A O 1
ATOM 2371 N N . GLY A 1 303 ? 28.500 -25.598 26.685 1.00 24.76 303 GLY A N 1
ATOM 2372 C CA . GLY A 1 303 ? 29.246 -24.401 27.063 1.00 24.93 303 GLY A CA 1
ATOM 2373 C C . GLY A 1 303 ? 29.008 -23.292 26.064 1.00 23.81 303 GLY A C 1
ATOM 2374 O O . GLY A 1 303 ? 28.173 -23.423 25.186 1.00 23.12 303 GLY A O 1
ATOM 2375 N N . ASP A 1 304 ? 29.728 -22.193 26.218 1.00 23.01 304 ASP A N 1
ATOM 2376 C CA . ASP A 1 304 ? 29.644 -21.105 25.255 1.00 22.03 304 ASP A CA 1
ATOM 2377 C C . ASP A 1 304 ? 31.006 -20.469 25.019 1.00 19.05 304 ASP A C 1
ATOM 2378 O O . ASP A 1 304 ? 32.016 -20.901 25.590 1.00 20.52 304 ASP A O 1
ATOM 2383 N N . ASN A 1 305 ? 31.039 -19.455 24.150 1.00 17.81 305 ASN A N 1
ATOM 2384 C CA . ASN A 1 305 ? 32.320 -18.846 23.778 1.00 17.09 305 ASN A CA 1
ATOM 2385 C C . ASN A 1 305 ? 32.644 -17.531 24.479 1.00 17.06 305 ASN A C 1
ATOM 2386 O O . ASN A 1 305 ? 33.515 -16.786 24.031 1.00 17.55 305 ASN A O 1
ATOM 2391 N N . GLU A 1 306 ? 31.995 -17.269 25.609 1.00 17.79 306 GLU A N 1
ATOM 2392 C CA . GLU A 1 306 ? 32.284 -16.041 26.334 1.00 19.20 306 GLU A CA 1
ATOM 2393 C C . GLU A 1 306 ? 33.743 -15.969 26.696 1.00 17.84 306 GLU A C 1
ATOM 2394 O O . GLU A 1 306 ? 34.321 -14.881 26.709 1.00 17.99 306 GLU A O 1
ATOM 2400 N N . PHE A 1 307 ? 34.355 -17.121 26.970 1.00 19.05 307 PHE A N 1
ATOM 2401 C CA . PHE A 1 307 ? 35.766 -17.099 27.368 1.00 18.18 307 PHE A CA 1
ATOM 2402 C C . PHE A 1 307 ? 36.657 -16.436 26.326 1.00 16.79 307 PHE A C 1
ATOM 2403 O O . PHE A 1 307 ? 37.659 -15.813 26.667 1.00 17.96 307 PHE A O 1
ATOM 2411 N N . VAL A 1 308 ? 36.309 -16.576 25.055 1.00 16.96 308 VAL A N 1
ATOM 2412 C CA . VAL A 1 308 ? 37.131 -15.977 23.994 1.00 15.63 308 VAL A CA 1
ATOM 2413 C C . VAL A 1 308 ? 37.098 -14.467 24.105 1.00 15.44 308 VAL A C 1
ATOM 2414 O O . VAL A 1 308 ? 38.141 -13.804 24.002 1.00 15.88 308 VAL A O 1
ATOM 2418 N N . SER A 1 309 ? 35.907 -13.928 24.367 1.00 17.09 309 SER A N 1
ATOM 2419 C CA . SER A 1 309 ? 35.769 -12.491 24.536 1.00 18.24 309 SER A CA 1
ATOM 2420 C C . SER A 1 309 ? 36.499 -11.967 25.781 1.00 16.22 309 SER A C 1
ATOM 2421 O O . SER A 1 309 ? 37.063 -10.861 25.765 1.00 17.73 309 SER A O 1
ATOM 2424 N N . LYS A 1 310 ? 36.527 -12.757 26.855 1.00 16.00 310 LYS A N 1
ATOM 2425 C CA . LYS A 1 310 ? 37.183 -12.293 28.082 1.00 16.59 310 LYS A CA 1
ATOM 2426 C C . LYS A 1 310 ? 38.701 -12.320 27.951 1.00 15.81 310 LYS A C 1
ATOM 2427 O O . LYS A 1 310 ? 39.400 -11.517 28.562 1.00 18.22 310 LYS A O 1
ATOM 2433 N N . ILE A 1 311 ? 39.214 -13.265 27.171 1.00 15.37 311 ILE A N 1
ATOM 2434 C CA . ILE A 1 311 ? 40.665 -13.482 27.124 1.00 14.36 311 ILE A CA 1
ATOM 2435 C C . ILE A 1 311 ? 41.332 -12.732 25.966 1.00 14.90 311 ILE A C 1
ATOM 2436 O O . ILE A 1 311 ? 42.424 -12.170 26.117 1.00 16.11 311 ILE A O 1
ATOM 2441 N N . TRP A 1 312 ? 40.687 -12.738 24.802 1.00 15.11 312 TRP A N 1
ATOM 2442 C CA . TRP A 1 312 ? 41.269 -12.112 23.607 1.00 15.22 312 TRP A CA 1
ATOM 2443 C C . TRP A 1 312 ? 40.725 -10.723 23.452 1.00 15.78 312 TRP A C 1
ATOM 2444 O O . TRP A 1 312 ? 39.512 -10.532 23.581 1.00 17.43 312 TRP A O 1
ATOM 2455 N N . LYS A 1 313 ? 41.599 -9.760 23.148 1.00 15.74 313 LYS A N 1
ATOM 2456 C CA . LYS A 1 313 ? 41.165 -8.362 23.084 1.00 15.86 313 LYS A CA 1
ATOM 2457 C C . LYS A 1 313 ? 40.945 -7.855 21.651 1.00 17.17 313 LYS A C 1
ATOM 2458 O O . LYS A 1 313 ? 40.522 -6.707 21.443 1.00 21.18 313 LYS A O 1
ATOM 2464 N N . GLY A 1 314 ? 41.254 -8.700 20.679 1.00 16.21 314 GLY A N 1
ATOM 2465 C CA . GLY A 1 314 ? 41.195 -8.313 19.267 1.00 16.01 314 GLY A CA 1
ATOM 2466 C C . GLY A 1 314 ? 39.891 -8.715 18.578 1.00 15.53 314 GLY A C 1
ATOM 2467 O O . GLY A 1 314 ? 38.864 -8.939 19.224 1.00 16.00 314 GLY A O 1
ATOM 2468 N N . VAL A 1 315 ? 39.928 -8.810 17.262 1.00 15.50 315 VAL A N 1
ATOM 2469 C CA . VAL A 1 315 ? 38.719 -9.103 16.501 1.00 15.20 315 VAL A CA 1
ATOM 2470 C C . VAL A 1 315 ? 38.302 -10.558 16.667 1.00 14.54 315 VAL A C 1
ATOM 2471 O O . VAL A 1 315 ? 39.142 -11.462 16.628 1.00 14.52 315 VAL A O 1
ATOM 2475 N N . ILE A 1 316 ? 37.005 -10.775 16.870 1.00 14.65 316 ILE A N 1
ATOM 2476 C CA . ILE A 1 316 ? 36.450 -12.112 16.949 1.00 13.93 316 ILE A CA 1
ATOM 2477 C C . ILE A 1 316 ? 35.385 -12.240 15.880 1.00 14.17 316 ILE A C 1
ATOM 2478 O O . ILE A 1 316 ? 34.559 -11.336 15.724 1.00 16.52 316 ILE A O 1
ATOM 2483 N N . LEU A 1 317 ? 35.400 -13.356 15.149 1.00 14.69 317 LEU A N 1
ATOM 2484 C CA . LEU A 1 317 ? 34.321 -13.686 14.224 1.00 14.37 317 LEU A CA 1
ATOM 2485 C C . LEU A 1 317 ? 33.521 -14.819 14.845 1.00 14.17 317 LEU A C 1
ATOM 2486 O O . LEU A 1 317 ? 34.097 -15.868 15.190 1.00 14.95 317 LEU A O 1
ATOM 2491 N N . LYS A 1 318 ? 32.214 -14.629 15.008 1.00 14.27 318 LYS A N 1
ATOM 2492 C CA . LYS A 1 318 ? 31.323 -15.697 15.516 1.00 14.28 318 LYS A CA 1
ATOM 2493 C C . LYS A 1 318 ? 30.372 -16.124 14.407 1.00 14.55 318 LYS A C 1
ATOM 2494 O O . LYS A 1 318 ? 29.936 -15.273 13.631 1.00 16.24 318 LYS A O 1
ATOM 2500 N N . ALA A 1 319 ? 30.020 -17.414 14.342 1.00 14.88 319 ALA A N 1
ATOM 2501 C CA . ALA A 1 319 ? 29.023 -17.900 13.374 1.00 15.08 319 ALA A CA 1
ATOM 2502 C C . ALA A 1 319 ? 28.265 -19.046 13.973 1.00 15.79 319 ALA A C 1
ATOM 2503 O O . ALA A 1 319 ? 28.815 -19.777 14.818 1.00 16.42 319 ALA A O 1
ATOM 2505 N N . GLY A 1 320 ? 27.030 -19.237 13.509 1.00 16.04 320 GLY A N 1
ATOM 2506 C CA . GLY A 1 320 ? 26.260 -20.415 13.855 1.00 17.43 320 GLY A CA 1
ATOM 2507 C C . GLY A 1 320 ? 24.804 -20.079 14.115 1.00 17.29 320 GLY A C 1
ATOM 2508 O O . GLY A 1 320 ? 24.466 -19.574 15.194 1.00 18.47 320 GLY A O 1
ATOM 2509 N N . ASN A 1 321 ? 23.947 -20.334 13.117 1.00 17.71 321 ASN A N 1
ATOM 2510 C CA . ASN A 1 321 ? 22.507 -20.098 13.216 1.00 19.02 321 ASN A CA 1
ATOM 2511 C C . ASN A 1 321 ? 22.136 -18.754 13.850 1.00 18.55 321 ASN A C 1
ATOM 2512 O O . ASN A 1 321 ? 21.310 -18.694 14.772 1.00 20.82 321 ASN A O 1
ATOM 2517 N N . TYR A 1 322 ? 22.731 -17.675 13.346 1.00 17.53 322 TYR A N 1
ATOM 2518 C CA . TYR A 1 322 ? 22.411 -16.365 13.889 1.00 18.82 322 TYR A CA 1
ATOM 2519 C C . TYR A 1 322 ? 21.001 -15.893 13.556 1.00 21.74 322 TYR A C 1
ATOM 2520 O O . TYR A 1 322 ? 20.526 -14.941 14.166 1.00 23.53 322 TYR A O 1
ATOM 2529 N N . SER A 1 323 ? 20.314 -16.539 12.618 1.00 19.57 323 SER A N 1
ATOM 2530 C CA . SER A 1 323 ? 18.929 -16.122 12.395 1.00 22.71 323 SER A CA 1
ATOM 2531 C C . SER A 1 323 ? 17.911 -16.868 13.271 1.00 24.30 323 SER A C 1
ATOM 2532 O O . SER A 1 323 ? 16.694 -16.712 13.093 1.00 25.36 323 SER A O 1
ATOM 2535 N N . TYR A 1 324 ? 18.396 -17.627 14.252 1.00 24.06 324 TYR A N 1
ATOM 2536 C CA . TYR A 1 324 ? 17.483 -18.394 15.101 1.00 24.20 324 TYR A CA 1
ATOM 2537 C C . TYR A 1 324 ? 16.467 -17.517 15.843 1.00 25.26 324 TYR A C 1
ATOM 2538 O O . TYR A 1 324 ? 15.373 -17.994 16.173 1.00 28.36 324 TYR A O 1
ATOM 2547 N N . ASP A 1 325 ? 16.819 -16.257 16.107 1.00 24.49 325 ASP A N 1
ATOM 2548 C CA . ASP A 1 325 ? 15.905 -15.319 16.759 1.00 24.46 325 ASP A CA 1
ATOM 2549 C C . ASP A 1 325 ? 15.523 -14.130 15.860 1.00 26.33 325 ASP A C 1
ATOM 2550 O O . ASP A 1 325 ? 15.228 -13.039 16.335 1.00 28.25 325 ASP A O 1
ATOM 2555 N N . ALA A 1 326 ? 15.539 -14.372 14.550 1.00 27.51 326 ALA A N 1
ATOM 2556 C CA . ALA A 1 326 ? 14.931 -13.473 13.598 1.00 28.08 326 ALA A CA 1
ATOM 2557 C C . ALA A 1 326 ? 13.448 -13.330 13.962 1.00 29.84 326 ALA A C 1
ATOM 2558 O O . ALA A 1 326 ? 12.845 -14.252 14.537 1.00 31.15 326 ALA A O 1
ATOM 2560 N N . PRO A 1 327 ? 12.840 -12.186 13.626 1.00 30.73 327 PRO A N 1
ATOM 2561 C CA . PRO A 1 327 ? 13.351 -11.073 12.819 1.00 30.99 327 PRO A CA 1
ATOM 2562 C C . PRO A 1 327 ? 14.231 -10.060 13.553 1.00 30.03 327 PRO A C 1
ATOM 2563 O O . PRO A 1 327 ? 14.928 -9.281 12.884 1.00 29.19 327 PRO A O 1
ATOM 2567 N N . GLU A 1 328 ? 14.212 -10.061 14.884 1.00 29.65 328 GLU A N 1
ATOM 2568 C CA . GLU A 1 328 ? 14.837 -8.970 15.627 1.00 30.47 328 GLU A CA 1
ATOM 2569 C C . GLU A 1 328 ? 16.323 -9.146 15.887 1.00 27.85 328 GLU A C 1
ATOM 2570 O O . GLU A 1 328 ? 17.003 -8.170 16.176 1.00 27.28 328 GLU A O 1
ATOM 2576 N N . PHE A 1 329 ? 16.837 -10.371 15.755 1.00 24.84 329 PHE A N 1
ATOM 2577 C CA . PHE A 1 329 ? 18.288 -10.582 15.847 1.00 23.61 329 PHE A CA 1
ATOM 2578 C C . PHE A 1 329 ? 18.867 -10.094 17.172 1.00 23.85 329 PHE A C 1
ATOM 2579 O O . PHE A 1 329 ? 19.961 -9.498 17.209 1.00 23.76 329 PHE A O 1
ATOM 2587 N N . LYS A 1 330 ? 18.155 -10.357 18.260 1.00 23.66 330 LYS A N 1
ATOM 2588 C CA . LYS A 1 330 ? 18.637 -9.965 19.583 1.00 24.29 330 LYS A CA 1
ATOM 2589 C C . LYS A 1 330 ? 20.030 -10.510 19.906 1.00 23.00 330 LYS A C 1
ATOM 2590 O O . LYS A 1 330 ? 20.866 -9.790 20.448 1.00 23.63 330 LYS A O 1
ATOM 2596 N N . THR A 1 331 ? 20.293 -11.764 19.564 1.00 21.36 331 THR A N 1
ATOM 2597 C CA . THR A 1 331 ? 21.577 -12.374 19.924 1.00 21.21 331 THR A CA 1
ATO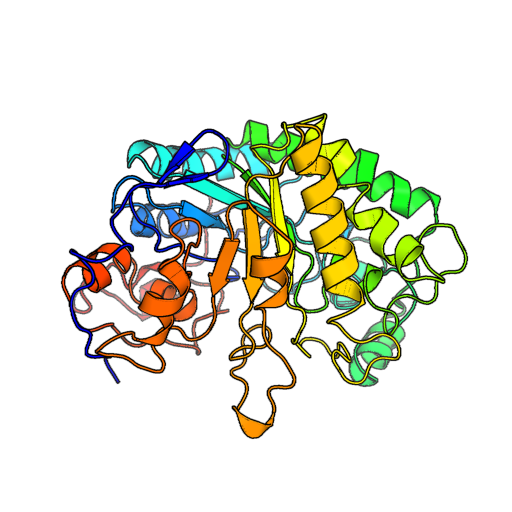M 2598 C C . THR A 1 331 ? 22.725 -11.784 19.102 1.00 21.27 331 THR A C 1
ATOM 2599 O O . THR A 1 331 ? 23.775 -11.403 19.643 1.00 19.66 331 THR A O 1
ATOM 2603 N N . LEU A 1 332 ? 22.510 -11.674 17.800 1.00 20.50 332 LEU A N 1
ATOM 2604 C CA . LEU A 1 332 ? 23.463 -10.989 16.933 1.00 19.59 332 LEU A CA 1
ATOM 2605 C C . LEU A 1 332 ? 23.797 -9.583 17.458 1.00 19.18 332 LEU A C 1
ATOM 2606 O O . LEU A 1 332 ? 24.966 -9.213 17.566 1.00 18.73 332 LEU A O 1
ATOM 2611 N N . LYS A 1 333 ? 22.769 -8.797 17.773 1.00 20.12 333 LYS A N 1
ATOM 2612 C CA . LYS A 1 333 ? 22.998 -7.443 18.271 1.00 19.52 333 LYS A CA 1
ATOM 2613 C C . LYS A 1 333 ? 23.783 -7.436 19.592 1.00 20.74 333 LYS A C 1
ATOM 2614 O O . LYS A 1 333 ? 24.694 -6.615 19.774 1.00 21.98 333 LYS A O 1
ATOM 2620 N N . GLU A 1 334 ? 23.453 -8.350 20.508 1.00 21.47 334 GLU A N 1
ATOM 2621 C CA . GLU A 1 334 ? 24.220 -8.462 21.750 1.00 22.58 334 GLU A CA 1
ATOM 2622 C C . GLU A 1 334 ? 25.665 -8.811 21.449 1.00 21.54 334 GLU A C 1
ATOM 2623 O O . GLU A 1 334 ? 26.590 -8.251 22.037 1.00 22.51 334 GLU A O 1
ATOM 2629 N N . ASP A 1 335 ? 25.861 -9.732 20.518 1.00 20.22 335 ASP A N 1
ATOM 2630 C CA . ASP A 1 335 ? 27.206 -10.228 20.280 1.00 18.00 335 ASP A CA 1
ATOM 2631 C C . ASP A 1 335 ? 28.085 -9.208 19.566 1.00 19.15 335 ASP A C 1
ATOM 2632 O O . ASP A 1 335 ? 29.288 -9.250 19.694 1.00 19.96 335 ASP A O 1
ATOM 2637 N N . ILE A 1 336 ? 27.523 -8.295 18.796 1.00 18.42 336 ILE A N 1
ATOM 2638 C CA . ILE A 1 336 ? 28.373 -7.300 18.154 1.00 19.34 336 ILE A CA 1
ATOM 2639 C C . ILE A 1 336 ? 28.462 -5.993 18.934 1.00 20.57 336 ILE A C 1
ATOM 2640 O O . ILE A 1 336 ? 29.153 -5.068 18.512 1.00 20.43 336 ILE A O 1
ATOM 2645 N N . ALA A 1 337 ? 27.785 -5.919 20.074 1.00 19.64 337 ALA A N 1
ATOM 2646 C CA . ALA A 1 337 ? 27.781 -4.674 20.847 1.00 20.02 337 ALA A CA 1
ATOM 2647 C C . ALA A 1 337 ? 29.168 -4.178 21.312 1.00 20.60 337 ALA A C 1
ATOM 2648 O O . ALA A 1 337 ? 29.360 -2.961 21.523 1.00 23.41 337 ALA A O 1
ATOM 2650 N N . ASP A 1 338 ? 30.119 -5.105 21.483 1.00 20.12 338 ASP A N 1
ATOM 2651 C CA . ASP A 1 338 ? 31.455 -4.712 21.965 1.00 19.66 338 ASP A CA 1
ATOM 2652 C C . ASP A 1 338 ? 32.331 -4.053 20.897 1.00 19.96 338 ASP A C 1
ATOM 2653 O O . ASP A 1 338 ? 33.460 -3.623 21.183 1.00 22.10 338 ASP A O 1
ATOM 2658 N N . LYS A 1 339 ? 31.800 -3.977 19.682 1.00 19.92 339 LYS A N 1
ATOM 2659 C CA . LYS A 1 339 ? 32.418 -3.258 18.559 1.00 19.66 339 LYS A CA 1
ATOM 2660 C C . LYS A 1 339 ? 33.661 -3.908 17.957 1.00 18.25 339 LYS A C 1
ATOM 2661 O O . LYS A 1 339 ? 34.261 -3.331 17.051 1.00 20.13 339 LYS A O 1
ATOM 2667 N N . ARG A 1 340 ? 34.044 -5.093 18.445 1.00 17.24 340 ARG A N 1
ATOM 2668 C CA . ARG A 1 340 ? 35.180 -5.830 17.850 1.00 17.05 340 ARG A CA 1
ATOM 2669 C C . ARG A 1 340 ? 34.795 -7.216 17.363 1.00 15.68 340 ARG A C 1
ATOM 2670 O O . ARG A 1 340 ? 35.672 -8.056 17.087 1.00 17.38 340 ARG A O 1
ATOM 2678 N N . THR A 1 341 ? 33.490 -7.424 17.197 1.00 15.56 341 THR A N 1
ATOM 2679 C CA . THR A 1 341 ? 32.960 -8.729 16.809 1.00 15.52 341 THR A CA 1
ATOM 2680 C C . THR A 1 341 ? 32.258 -8.729 15.452 1.00 15.28 341 THR A C 1
ATOM 2681 O O . THR A 1 341 ? 31.389 -7.873 15.167 1.00 17.65 341 THR A O 1
ATOM 2685 N N . LEU A 1 342 ? 32.641 -9.706 14.625 1.00 14.63 342 LEU A N 1
ATOM 2686 C CA . LEU A 1 342 ? 32.041 -9.941 13.318 1.00 14.36 342 LEU A CA 1
ATOM 2687 C C . LEU A 1 342 ? 31.075 -11.099 13.457 1.00 14.30 342 LEU A C 1
ATOM 2688 O O . LEU A 1 342 ? 31.273 -11.978 14.305 1.00 14.95 342 LEU A O 1
ATOM 2693 N N . VAL A 1 343 ? 30.039 -11.100 12.624 1.00 15.59 343 VAL A N 1
ATOM 2694 C CA A VAL A 1 343 ? 29.085 -12.198 12.627 0.63 15.47 343 VAL A CA 1
ATOM 2695 C CA B VAL A 1 343 ? 29.070 -12.182 12.627 0.37 15.77 343 VAL A CA 1
ATOM 2696 C C . VAL A 1 343 ? 28.950 -12.837 11.258 1.00 15.73 343 VAL A C 1
ATOM 2697 O O . VAL A 1 343 ? 28.728 -12.157 10.252 1.00 16.41 343 VAL A O 1
ATOM 2704 N N . GLY A 1 344 ? 29.086 -14.162 11.225 1.00 14.82 344 GLY A N 1
ATOM 2705 C CA . GLY A 1 344 ? 29.059 -14.889 9.968 1.00 15.67 344 GLY A CA 1
ATOM 2706 C C . GLY A 1 344 ? 27.754 -15.623 9.720 1.00 15.52 344 GLY A C 1
ATOM 2707 O O . GLY A 1 344 ? 27.099 -16.128 10.671 1.00 17.17 344 GLY A O 1
ATOM 2708 N N . PHE A 1 345 ? 27.403 -15.708 8.439 1.00 15.04 345 PHE A N 1
ATOM 2709 C CA . PHE A 1 345 ? 26.283 -16.529 7.965 1.00 15.38 345 PHE A CA 1
ATOM 2710 C C . PHE A 1 345 ? 26.804 -17.391 6.823 1.00 15.94 345 PHE A C 1
ATOM 2711 O O . PHE A 1 345 ? 27.200 -16.867 5.771 1.00 15.58 345 PHE A O 1
ATOM 2719 N N . SER A 1 346 ? 26.776 -18.713 7.011 1.00 15.38 346 SER A N 1
ATOM 2720 C CA . SER A 1 346 ? 27.171 -19.643 5.954 1.00 14.88 346 SER A CA 1
ATOM 2721 C C . SER A 1 346 ? 26.015 -20.179 5.143 1.00 15.38 346 SER A C 1
ATOM 2722 O O . SER A 1 346 ? 25.964 -19.960 3.925 1.00 16.49 346 SER A O 1
ATOM 2725 N N . ARG A 1 347 ? 25.044 -20.803 5.772 1.00 16.23 347 ARG A N 1
ATOM 2726 C CA . ARG A 1 347 ? 24.001 -21.473 4.998 1.00 16.13 347 ARG A CA 1
ATOM 2727 C C . ARG A 1 347 ? 23.148 -20.445 4.256 1.00 16.57 347 ARG A C 1
ATOM 2728 O O . ARG A 1 347 ? 22.840 -20.630 3.058 1.00 17.56 347 ARG A O 1
ATOM 2736 N N . TYR A 1 348 ? 22.791 -19.346 4.917 1.00 16.49 348 TYR A N 1
ATOM 2737 C CA . TYR A 1 348 ? 21.983 -18.358 4.187 1.00 17.53 348 TYR A CA 1
ATOM 2738 C C . TYR A 1 348 ? 22.762 -17.620 3.106 1.00 17.51 348 TYR A C 1
ATOM 2739 O O . TYR A 1 348 ? 22.170 -17.089 2.172 1.00 18.02 348 TYR A O 1
ATOM 2748 N N . PHE A 1 349 ? 24.086 -17.563 3.209 1.00 17.09 349 PHE A N 1
ATOM 2749 C CA . PHE A 1 349 ? 24.846 -16.946 2.129 1.00 16.53 349 PHE A CA 1
ATOM 2750 C C . PHE A 1 349 ? 24.852 -17.855 0.887 1.00 17.62 349 PHE A C 1
ATOM 2751 O O . PHE A 1 349 ? 25.064 -17.370 -0.222 1.00 18.83 349 PHE A O 1
ATOM 2759 N N . THR A 1 350 ? 24.594 -19.158 1.038 1.00 17.42 350 THR A N 1
ATOM 2760 C CA . THR A 1 350 ? 24.577 -20.012 -0.157 1.00 17.62 350 THR A CA 1
ATOM 2761 C C . THR A 1 350 ? 23.386 -19.647 -1.041 1.00 18.73 350 THR A C 1
ATOM 2762 O O . THR A 1 350 ? 23.496 -19.623 -2.264 1.00 19.71 350 THR A O 1
ATOM 2766 N N . SER A 1 351 ? 22.254 -19.326 -0.431 1.00 18.40 351 SER A N 1
ATOM 2767 C CA . SER A 1 351 ? 21.037 -19.066 -1.215 1.00 19.29 351 SER A CA 1
ATOM 2768 C C . SER A 1 351 ? 20.752 -17.581 -1.389 1.00 20.00 351 SER A C 1
ATOM 2769 O O . SER A 1 351 ? 19.799 -17.197 -2.083 1.00 21.93 351 SER A O 1
ATOM 2772 N N . ASN A 1 352 ? 21.556 -16.749 -0.736 1.00 19.30 352 ASN A N 1
ATOM 2773 C CA . ASN A 1 352 ? 21.420 -15.294 -0.851 1.00 18.94 352 ASN A CA 1
ATOM 2774 C C . ASN A 1 352 ? 22.765 -14.641 -1.146 1.00 19.22 352 ASN A C 1
ATOM 2775 O O . ASN A 1 352 ? 23.460 -14.208 -0.236 1.00 18.83 352 ASN A O 1
ATOM 2780 N N . PRO A 1 353 ? 23.153 -14.600 -2.425 1.00 20.38 353 PRO A N 1
ATOM 2781 C CA . PRO A 1 353 ? 24.471 -14.033 -2.731 1.00 19.62 353 PRO A CA 1
ATOM 2782 C C . PRO A 1 353 ? 24.572 -12.566 -2.294 1.00 18.54 353 PRO A C 1
ATOM 2783 O O . PRO A 1 353 ? 25.658 -12.096 -1.945 1.00 19.36 353 PRO A O 1
ATOM 2787 N N . ASN A 1 354 ? 23.444 -11.860 -2.269 1.00 19.69 354 ASN A N 1
ATOM 2788 C CA . ASN A 1 354 ? 23.408 -10.476 -1.784 1.00 20.82 354 ASN A CA 1
ATOM 2789 C C . ASN A 1 354 ? 23.058 -10.356 -0.291 1.00 19.71 354 ASN A C 1
ATOM 2790 O O . ASN A 1 354 ? 22.476 -9.360 0.142 1.00 20.41 354 ASN A O 1
ATOM 2795 N N . LEU A 1 355 ? 23.372 -11.383 0.487 1.00 18.23 355 LEU A N 1
ATOM 2796 C CA . LEU A 1 355 ? 22.918 -11.441 1.890 1.00 17.14 355 LEU A CA 1
ATOM 2797 C C . LEU A 1 355 ? 23.214 -10.175 2.677 1.00 17.35 355 LEU A C 1
ATOM 2798 O O . LEU A 1 355 ? 22.404 -9.768 3.524 1.00 18.94 355 LEU A O 1
ATOM 2803 N N . VAL A 1 356 ? 24.373 -9.560 2.456 1.00 17.17 356 VAL A N 1
ATOM 2804 C CA . VAL A 1 356 ? 24.687 -8.341 3.220 1.00 17.29 356 VAL A CA 1
ATOM 2805 C C . VAL A 1 356 ? 23.634 -7.263 2.952 1.00 17.50 356 VAL A C 1
ATOM 2806 O O . VAL A 1 356 ? 23.110 -6.636 3.882 1.00 18.27 356 VAL A O 1
ATOM 2810 N N . TRP A 1 357 ? 23.290 -7.095 1.680 1.00 18.24 357 TRP A N 1
ATOM 2811 C CA . TRP A 1 357 ? 22.242 -6.163 1.283 1.00 18.85 357 TRP A CA 1
ATOM 2812 C C . TRP A 1 357 ? 20.879 -6.535 1.862 1.00 20.87 357 TRP A C 1
ATOM 2813 O O . TRP A 1 357 ? 20.132 -5.650 2.287 1.00 21.89 357 TRP A O 1
ATOM 2824 N N . LYS A 1 358 ? 20.530 -7.825 1.865 1.00 20.07 358 LYS A N 1
ATOM 2825 C CA . LYS A 1 358 ? 19.237 -8.217 2.421 1.00 19.11 358 LYS A CA 1
ATOM 2826 C C . LYS A 1 358 ? 19.186 -7.945 3.920 1.00 19.82 358 LYS A C 1
ATOM 2827 O O . LYS A 1 358 ? 18.193 -7.418 4.417 1.00 21.46 358 LYS A O 1
ATOM 2833 N N . LEU A 1 359 ? 20.263 -8.266 4.633 1.00 19.30 359 LEU A N 1
ATOM 2834 C CA . LEU A 1 359 ? 20.276 -8.025 6.074 1.00 19.51 359 LEU A CA 1
ATOM 2835 C C . LEU A 1 359 ? 20.254 -6.525 6.360 1.00 20.31 359 LEU A C 1
ATOM 2836 O O . LEU A 1 359 ? 19.559 -6.072 7.287 1.00 21.94 359 LEU A O 1
ATOM 2841 N N . ARG A 1 360 ? 20.986 -5.752 5.559 1.00 20.36 360 ARG A N 1
ATOM 2842 C CA . ARG A 1 360 ? 20.945 -4.297 5.695 1.00 21.29 360 ARG A CA 1
ATOM 2843 C C . ARG A 1 360 ? 19.519 -3.744 5.639 1.00 23.20 360 ARG A C 1
ATOM 2844 O O . ARG A 1 360 ? 19.131 -2.901 6.455 1.00 22.69 360 ARG A O 1
ATOM 2852 N N . ASP A 1 361 ? 18.730 -4.215 4.676 1.00 23.21 361 ASP A N 1
ATOM 2853 C CA . ASP A 1 361 ? 17.469 -3.553 4.396 1.00 26.01 361 ASP A CA 1
ATOM 2854 C C . ASP A 1 361 ? 16.222 -4.357 4.751 1.00 25.96 361 ASP A C 1
ATOM 2855 O O . ASP A 1 361 ? 15.089 -3.937 4.470 1.00 28.15 361 ASP A O 1
ATOM 2860 N N . GLY A 1 362 ? 16.441 -5.477 5.434 1.00 25.84 362 GLY A N 1
ATOM 2861 C CA . GLY A 1 362 ? 15.348 -6.275 5.971 1.00 25.74 362 GLY A CA 1
ATOM 2862 C C . GLY A 1 362 ? 14.552 -7.017 4.915 1.00 27.42 362 GLY A C 1
ATOM 2863 O O . GLY A 1 362 ? 13.327 -7.121 5.010 1.00 28.82 362 GLY A O 1
ATOM 2864 N N . ILE A 1 363 ? 15.244 -7.527 3.900 1.00 26.44 363 ILE A N 1
ATOM 2865 C CA . ILE A 1 363 ? 14.594 -8.243 2.805 1.00 25.78 363 ILE A CA 1
ATOM 2866 C C . ILE A 1 363 ? 14.541 -9.728 3.182 1.00 26.10 363 ILE A C 1
ATOM 2867 O O . ILE A 1 363 ? 15.552 -10.265 3.690 1.00 25.15 363 ILE A O 1
ATOM 2872 N N . ASP A 1 364 ? 13.397 -10.383 2.943 1.00 28.11 364 ASP A N 1
ATOM 2873 C CA . ASP A 1 364 ? 13.187 -11.788 3.350 1.00 27.73 364 ASP A CA 1
ATOM 2874 C C . ASP A 1 364 ? 14.320 -12.643 2.822 1.00 26.76 364 ASP A C 1
ATOM 2875 O O . ASP A 1 364 ? 14.689 -12.491 1.670 1.00 26.61 364 ASP A O 1
ATOM 2880 N N . LEU A 1 365 ? 14.832 -13.569 3.635 1.00 26.37 365 LEU A N 1
ATOM 2881 C CA . LEU A 1 365 ? 15.907 -14.454 3.183 1.00 26.70 365 LEU A CA 1
ATOM 2882 C C . LEU A 1 365 ? 15.339 -15.632 2.383 1.00 29.06 365 LEU A C 1
ATOM 2883 O O . LEU A 1 365 ? 14.338 -16.244 2.785 1.00 31.86 365 LEU A O 1
ATOM 2888 N N . VAL A 1 366 ? 15.959 -15.932 1.243 1.00 26.94 366 VAL A N 1
ATOM 2889 C CA . VAL A 1 366 ? 15.612 -17.103 0.447 1.00 26.58 366 VAL A CA 1
ATOM 2890 C C . VAL A 1 366 ? 16.103 -18.350 1.171 1.00 23.99 366 VAL A C 1
ATOM 2891 O O . VAL A 1 366 ? 17.243 -18.376 1.634 1.00 24.01 366 VAL A O 1
ATOM 2895 N N . PRO A 1 367 ? 15.255 -19.386 1.274 1.00 23.60 367 PRO A N 1
ATOM 2896 C CA . PRO A 1 367 ? 15.695 -20.604 1.963 1.00 22.90 367 PRO A CA 1
ATOM 2897 C C . PRO A 1 367 ? 16.830 -21.267 1.223 1.00 20.69 367 PRO A C 1
ATOM 2898 O O . PRO A 1 367 ? 16.910 -21.214 -0.014 1.00 22.88 367 PRO A O 1
ATOM 2902 N N . TYR A 1 368 ? 17.707 -21.902 1.976 1.00 19.28 368 TYR A N 1
ATOM 2903 C CA . TYR A 1 368 ? 18.800 -22.646 1.362 1.00 18.24 368 TYR A CA 1
ATOM 2904 C C . TYR A 1 368 ? 18.409 -24.086 1.016 1.00 18.28 368 TYR A C 1
ATOM 2905 O O . TYR A 1 368 ? 17.368 -24.599 1.461 1.00 19.74 368 TYR A O 1
ATOM 2914 N N . ASP A 1 369 ? 19.245 -24.735 0.214 1.00 19.19 369 ASP A N 1
ATOM 2915 C CA . ASP A 1 369 ? 18.911 -26.062 -0.316 1.00 19.31 369 ASP A CA 1
ATOM 2916 C C . ASP A 1 369 ? 20.023 -27.042 0.043 1.00 20.11 369 ASP A C 1
ATOM 2917 O O . ASP A 1 369 ? 20.996 -27.194 -0.702 1.00 20.02 369 ASP A O 1
ATOM 2922 N N . ARG A 1 370 ? 19.865 -27.727 1.173 1.00 20.41 370 ARG A N 1
ATOM 2923 C CA . ARG A 1 370 ? 20.892 -28.665 1.618 1.00 20.94 370 ARG A CA 1
ATOM 2924 C C . ARG A 1 370 ? 21.200 -29.715 0.537 1.00 19.25 370 ARG A C 1
ATOM 2925 O O . ARG A 1 370 ? 22.336 -30.153 0.421 1.00 20.63 370 ARG A O 1
ATOM 2933 N N . ASN A 1 371 ? 20.208 -30.115 -0.265 1.00 19.99 371 ASN A N 1
ATOM 2934 C CA . ASN A 1 371 ? 20.444 -31.142 -1.290 1.00 21.82 371 ASN A CA 1
ATOM 2935 C C . ASN A 1 371 ? 21.543 -30.787 -2.292 1.00 22.79 371 ASN A C 1
ATOM 2936 O O . ASN A 1 371 ? 22.189 -31.680 -2.858 1.00 25.38 371 ASN A O 1
ATOM 2941 N N . THR A 1 372 ? 21.799 -29.498 -2.487 1.00 21.63 372 THR A N 1
ATOM 2942 C CA . THR A 1 372 ? 22.819 -29.103 -3.459 1.00 20.82 372 THR A CA 1
ATOM 2943 C C . THR A 1 372 ? 24.034 -28.459 -2.802 1.00 20.03 372 THR A C 1
ATOM 2944 O O . THR A 1 372 ? 24.853 -27.838 -3.478 1.00 20.88 372 THR A O 1
ATOM 2948 N N . PHE A 1 373 ? 24.176 -28.618 -1.490 1.00 19.36 373 PHE A N 1
ATOM 2949 C CA . PHE A 1 373 ? 25.373 -28.083 -0.817 1.00 18.74 373 PHE A CA 1
ATOM 2950 C C . PHE A 1 373 ? 26.642 -28.702 -1.408 1.00 18.76 373 PHE A C 1
ATOM 2951 O O . PHE A 1 373 ? 27.651 -28.010 -1.590 1.00 18.68 373 PHE A O 1
ATOM 2959 N N . TYR A 1 374 ? 26.602 -30.011 -1.674 1.00 20.41 374 TYR A N 1
ATOM 2960 C CA . TYR A 1 374 ? 27.836 -30.752 -1.962 1.00 20.32 374 TYR A CA 1
ATOM 2961 C C . TYR A 1 374 ? 27.897 -31.437 -3.323 1.00 21.89 374 TYR A C 1
ATOM 2962 O O . TYR A 1 374 ? 28.796 -32.264 -3.576 1.00 22.73 374 TYR A O 1
ATOM 2971 N N . SER A 1 375 ? 26.923 -31.154 -4.179 1.00 21.83 375 SER A N 1
ATOM 2972 C CA . SER A 1 375 ? 26.912 -31.740 -5.522 1.00 23.66 375 SER A CA 1
ATOM 2973 C C . SER A 1 375 ? 27.972 -31.109 -6.432 1.00 23.30 375 SER A C 1
ATOM 2974 O O . SER A 1 375 ? 28.623 -30.124 -6.055 1.00 23.18 375 SER A O 1
ATOM 2977 N N . ASP A 1 376 ? 28.150 -31.687 -7.625 1.00 25.23 376 ASP A N 1
ATOM 2978 C CA . ASP A 1 376 ? 29.334 -31.395 -8.430 1.00 26.06 376 ASP A CA 1
ATOM 2979 C C . ASP A 1 376 ? 29.113 -30.365 -9.542 1.00 25.43 376 ASP A C 1
ATOM 2980 O O . ASP A 1 376 ? 29.961 -30.198 -10.408 1.00 27.12 376 ASP A O 1
ATOM 2985 N N . ASN A 1 377 ? 27.968 -29.687 -9.540 1.00 25.04 377 ASN A N 1
ATOM 2986 C CA . ASN A 1 377 ? 27.601 -28.896 -10.715 1.00 23.47 377 ASN A CA 1
ATOM 2987 C C . ASN A 1 377 ? 26.947 -27.581 -10.314 1.00 23.65 377 ASN A C 1
ATOM 2988 O O . ASN A 1 377 ? 26.781 -27.292 -9.132 1.00 21.79 377 ASN A O 1
ATOM 2993 N N . ASN A 1 378 ? 26.571 -26.777 -11.300 1.00 23.45 378 ASN A N 1
ATOM 2994 C CA . ASN A 1 378 ? 26.139 -25.409 -11.019 1.00 24.18 378 ASN A CA 1
ATOM 2995 C C . ASN A 1 378 ? 24.718 -25.266 -10.461 1.00 24.92 378 ASN A C 1
ATOM 2996 O O . ASN A 1 378 ? 24.346 -24.187 -9.962 1.00 23.99 378 ASN A O 1
ATOM 3001 N N . TYR A 1 379 ? 23.912 -26.317 -10.547 1.00 24.99 379 TYR A N 1
ATOM 3002 C CA . TYR A 1 379 ? 22.547 -26.205 -10.033 1.00 25.32 379 TYR A CA 1
ATOM 3003 C C . TYR A 1 379 ? 22.544 -26.138 -8.497 1.00 24.25 379 TYR A C 1
ATOM 3004 O O . TYR A 1 379 ? 23.128 -26.996 -7.804 1.00 24.32 379 TYR A O 1
ATOM 3013 N N . GLY A 1 380 ? 21.931 -25.085 -7.963 1.00 22.61 380 GLY A N 1
ATOM 3014 C CA . GLY A 1 380 ? 22.013 -24.833 -6.533 1.00 21.65 380 GLY A CA 1
ATOM 3015 C C . GLY A 1 380 ? 23.339 -24.217 -6.111 1.00 21.58 380 GLY A C 1
ATOM 3016 O O . GLY A 1 380 ? 23.612 -24.102 -4.914 1.00 21.57 380 GLY A O 1
ATOM 3017 N N . TYR A 1 381 ? 24.152 -23.828 -7.087 1.00 21.08 381 TYR A N 1
ATOM 3018 C CA . TYR A 1 381 ? 25.414 -23.161 -6.805 1.00 21.23 381 TYR A CA 1
ATOM 3019 C C . TYR A 1 381 ? 25.284 -21.684 -7.226 1.00 22.67 381 TYR A C 1
ATOM 3020 O O . TYR A 1 381 ? 24.895 -20.842 -6.412 1.00 23.90 381 TYR A O 1
ATOM 3029 N N . ASN A 1 382 ? 25.369 -21.376 -8.502 1.00 22.26 382 ASN A N 1
ATOM 3030 C CA . ASN A 1 382 ? 25.386 -19.971 -8.909 1.00 23.33 382 ASN A CA 1
ATOM 3031 C C . ASN A 1 382 ? 23.967 -19.626 -9.341 1.00 24.90 382 ASN A C 1
ATOM 3032 O O . ASN A 1 382 ? 23.699 -18.480 -9.649 1.00 27.40 382 ASN A O 1
ATOM 3037 N N . THR A 1 383 ? 23.064 -20.601 -9.373 1.00 25.79 383 THR A N 1
ATOM 3038 C CA . THR A 1 383 ? 21.720 -20.337 -9.871 1.00 27.63 383 THR A CA 1
ATOM 3039 C C . THR A 1 383 ? 20.928 -19.399 -8.955 1.00 29.34 383 THR A C 1
ATOM 3040 O O . THR A 1 383 ? 19.916 -18.827 -9.361 1.00 33.29 383 THR A O 1
ATOM 3044 N N . PHE A 1 384 ? 21.377 -19.232 -7.718 1.00 28.29 384 PHE A N 1
ATOM 3045 C CA . PHE A 1 384 ? 20.687 -18.330 -6.802 1.00 28.75 384 PHE A CA 1
ATOM 3046 C C . PHE A 1 384 ? 20.886 -16.871 -7.170 1.00 31.07 384 PHE A C 1
ATOM 3047 O O . PHE A 1 384 ? 20.229 -16.006 -6.602 1.00 32.79 384 PHE A O 1
ATOM 3055 N N . SER A 1 385 ? 21.792 -16.597 -8.104 1.00 31.73 385 SER A N 1
ATOM 3056 C CA A SER A 1 385 ? 21.999 -15.232 -8.566 0.46 33.96 385 SER A CA 1
ATOM 3057 C CA B SER A 1 385 ? 22.016 -15.243 -8.599 0.54 33.60 385 SER A CA 1
ATOM 3058 C C . SER A 1 385 ? 21.147 -14.933 -9.801 1.00 36.21 385 SER A C 1
ATOM 3059 O O . SER A 1 385 ? 21.081 -13.791 -10.243 1.00 38.53 385 SER A O 1
ATOM 3064 N N . MET A 1 386 ? 20.487 -15.956 -10.334 1.00 38.61 386 MET A N 1
ATOM 3065 C CA . MET A 1 386 ? 19.678 -15.804 -11.549 1.00 45.36 386 MET A CA 1
ATOM 3066 C C . MET A 1 386 ? 18.206 -15.634 -11.193 1.00 50.17 386 MET A C 1
ATOM 3067 O O . MET A 1 386 ? 17.750 -16.119 -10.158 1.00 51.15 386 MET A O 1
ATOM 3072 N N . ASP A 1 387 ? 17.451 -14.947 -12.042 1.00 54.70 387 ASP A N 1
ATOM 3073 C CA . ASP A 1 387 ? 16.003 -14.965 -11.884 1.00 58.82 387 ASP A CA 1
ATOM 3074 C C . ASP A 1 387 ? 15.564 -16.380 -12.208 1.00 60.16 387 ASP A C 1
ATOM 3075 O O . ASP A 1 387 ? 16.010 -16.942 -13.205 1.00 59.56 387 ASP A O 1
ATOM 3080 N N . SER A 1 388 ? 14.718 -16.959 -11.358 1.00 63.06 388 SER A N 1
ATOM 3081 C CA A SER A 1 388 ? 14.254 -18.335 -11.543 0.41 64.42 388 SER A CA 1
ATOM 3082 C CA B SER A 1 388 ? 14.263 -18.336 -11.544 0.59 65.08 388 SER A CA 1
ATOM 3083 C C . SER A 1 388 ? 13.749 -18.585 -12.963 1.00 65.85 388 SER A C 1
ATOM 3084 O O . SER A 1 388 ? 13.994 -19.645 -13.551 1.00 66.11 388 SER A O 1
ATOM 3089 N N . GLU A 1 389 ? 13.051 -17.598 -13.509 1.00 67.16 389 GLU A N 1
ATOM 3090 C CA A GLU A 1 389 ? 12.511 -17.706 -14.855 0.52 67.46 389 GLU A CA 1
ATOM 3091 C CA B GLU A 1 389 ? 12.512 -17.677 -14.862 0.48 67.46 389 GLU A CA 1
ATOM 3092 C C . GLU A 1 389 ? 13.609 -17.924 -15.898 1.00 67.05 389 GLU A C 1
ATOM 3093 O O . GLU A 1 389 ? 13.365 -18.524 -16.945 1.00 67.45 389 GLU A O 1
ATOM 3104 N N . GLU A 1 390 ? 14.819 -17.453 -15.604 1.00 65.33 390 GLU A N 1
ATOM 3105 C CA . GLU A 1 390 ? 15.950 -17.588 -16.527 1.00 63.96 390 GLU A CA 1
ATOM 3106 C C . GLU A 1 390 ? 16.672 -18.941 -16.409 1.00 60.02 390 GLU A C 1
ATOM 3107 O O . GLU A 1 390 ? 17.310 -19.401 -17.357 1.00 60.78 390 GLU A O 1
ATOM 3113 N N . VAL A 1 391 ? 16.562 -19.581 -15.247 1.00 55.83 391 VAL A N 1
ATOM 3114 C CA . VAL A 1 391 ? 17.349 -20.786 -14.958 1.00 51.28 391 VAL A CA 1
ATOM 3115 C C . VAL A 1 391 ? 16.849 -22.030 -15.707 1.00 47.93 391 VAL A C 1
ATOM 3116 O O . VAL A 1 391 ? 15.698 -22.440 -15.554 1.00 48.84 391 VAL A O 1
ATOM 3120 N N . ASP A 1 392 ? 17.732 -22.614 -16.514 1.00 44.43 392 ASP A N 1
ATOM 3121 C CA . ASP A 1 392 ? 17.483 -23.900 -17.157 1.00 41.30 392 ASP A CA 1
ATOM 3122 C C . ASP A 1 392 ? 18.091 -24.979 -16.279 1.00 38.46 392 ASP A C 1
ATOM 3123 O O . ASP A 1 392 ? 19.310 -25.192 -16.293 1.00 36.20 392 ASP A O 1
ATOM 3128 N N . LYS A 1 393 ? 17.245 -25.681 -15.540 1.00 36.65 393 LYS A N 1
ATOM 3129 C CA . LYS A 1 393 ? 17.735 -26.614 -14.527 1.00 36.76 393 LYS A CA 1
ATOM 3130 C C . LYS A 1 393 ? 18.603 -27.739 -15.091 1.00 34.82 393 LYS A C 1
ATOM 3131 O O . LYS A 1 393 ? 19.667 -28.028 -14.549 1.00 33.55 393 LYS A O 1
ATOM 3137 N N . GLU A 1 394 ? 18.154 -28.354 -16.182 1.00 33.58 394 GLU A N 1
ATOM 3138 C CA . GLU A 1 394 ? 18.852 -29.506 -16.731 1.00 33.86 394 GLU A CA 1
ATOM 3139 C C . GLU A 1 394 ? 20.195 -29.094 -17.313 1.00 35.16 394 GLU A C 1
ATOM 3140 O O . GLU A 1 394 ? 21.168 -29.833 -17.216 1.00 36.98 394 GLU A O 1
ATOM 3146 N N . LEU A 1 395 ? 20.244 -27.899 -17.889 1.00 34.83 395 LEU A N 1
ATOM 3147 C CA . LEU A 1 395 ? 21.483 -27.353 -18.420 1.00 35.57 395 LEU A CA 1
ATOM 3148 C C . LEU A 1 395 ? 22.445 -27.098 -17.269 1.00 34.46 395 LEU A C 1
ATOM 3149 O O . LEU A 1 395 ? 23.635 -27.417 -17.351 1.00 33.97 395 LEU A O 1
ATOM 3154 N N . GLU A 1 396 ? 21.928 -26.527 -16.184 1.00 33.31 396 GLU A N 1
ATOM 3155 C CA . GLU A 1 396 ? 22.781 -26.196 -15.043 1.00 32.68 396 GLU A CA 1
ATOM 3156 C C . GLU A 1 396 ? 23.290 -27.417 -14.274 1.00 31.78 396 GLU A C 1
ATOM 3157 O O . GLU A 1 396 ? 24.405 -27.399 -13.770 1.00 30.94 396 GLU A O 1
ATOM 3163 N N . ILE A 1 397 ? 22.475 -28.468 -14.175 1.00 30.60 397 ILE A N 1
ATOM 3164 C CA . ILE A 1 397 ? 22.936 -29.725 -13.575 1.00 33.38 397 ILE A CA 1
ATOM 3165 C C . ILE A 1 397 ? 24.084 -30.299 -14.396 1.00 34.57 397 ILE A C 1
ATOM 3166 O O . ILE A 1 397 ? 25.031 -30.881 -13.858 1.00 35.23 397 ILE A O 1
ATOM 3171 N N . LYS A 1 398 ? 24.022 -30.101 -15.700 1.00 35.19 398 LYS A N 1
ATOM 3172 C CA . LYS A 1 398 ? 25.099 -30.543 -16.567 1.00 37.18 398 LYS A CA 1
ATOM 3173 C C . LYS A 1 398 ? 26.326 -29.634 -16.544 1.00 36.42 398 LYS A C 1
ATOM 3174 O O . LYS A 1 398 ? 27.380 -29.996 -17.085 1.00 37.80 398 LYS A O 1
ATOM 3180 N N . ARG A 1 399 ? 26.207 -28.461 -15.928 1.00 32.18 399 ARG A N 1
ATOM 3181 C CA . ARG A 1 399 ? 27.310 -27.522 -15.957 1.00 30.13 399 ARG A CA 1
ATOM 3182 C C . ARG A 1 399 ? 28.261 -27.811 -14.812 1.00 27.64 399 ARG A C 1
ATOM 3183 O O . ARG A 1 399 ? 28.055 -27.362 -13.681 1.00 28.27 399 ARG A O 1
ATOM 3191 N N . VAL A 1 400 ? 29.285 -28.603 -15.112 1.00 29.18 400 VAL A N 1
ATOM 3192 C CA . VAL A 1 400 ? 30.336 -28.907 -14.157 1.00 27.58 400 VAL A CA 1
ATOM 3193 C C . VAL A 1 400 ? 31.408 -27.813 -14.237 1.00 26.82 400 VAL A C 1
ATOM 3194 O O . VAL A 1 400 ? 31.454 -27.052 -15.193 1.00 27.90 400 VAL A O 1
ATOM 3198 N N . PRO A 1 401 ? 32.258 -27.714 -13.215 1.00 24.39 401 PRO A N 1
ATOM 3199 C CA . PRO A 1 401 ? 33.292 -26.674 -13.217 1.00 24.34 401 PRO A CA 1
ATOM 3200 C C . PRO A 1 401 ? 34.226 -26.792 -14.429 1.00 24.87 401 PRO A C 1
ATOM 3201 O O . PRO A 1 401 ? 34.538 -27.906 -14.879 1.00 26.66 401 PRO A O 1
ATOM 3205 N N . SER A 1 402 ? 34.659 -25.642 -14.944 1.00 24.75 402 SER A N 1
ATOM 3206 C CA . SER A 1 402 ? 35.592 -25.568 -16.061 1.00 25.88 402 SER A CA 1
ATOM 3207 C C . SER A 1 402 ? 36.683 -24.583 -15.700 1.00 25.53 402 SER A C 1
ATOM 3208 O O . SER A 1 402 ? 36.560 -23.846 -14.734 1.00 25.87 402 SER A O 1
ATOM 3211 N N . ALA A 1 403 ? 37.750 -24.552 -16.485 1.00 25.51 403 ALA A N 1
ATOM 3212 C CA . ALA A 1 403 ? 38.837 -23.624 -16.224 1.00 26.67 403 ALA A CA 1
ATOM 3213 C C . ALA A 1 403 ? 38.341 -22.190 -16.290 1.00 28.04 403 ALA A C 1
ATOM 3214 O O . ALA A 1 403 ? 37.512 -21.855 -17.127 1.00 30.27 403 ALA A O 1
ATOM 3216 N N . ILE A 1 404 ? 38.856 -21.338 -15.408 1.00 28.69 404 ILE A N 1
ATOM 3217 C CA . ILE A 1 404 ? 38.640 -19.906 -15.525 1.00 29.52 404 ILE A CA 1
ATOM 3218 C C . ILE A 1 404 ? 39.130 -19.377 -16.874 1.00 35.68 404 ILE A C 1
ATOM 3219 O O . ILE A 1 404 ? 40.272 -19.638 -17.265 1.00 34.92 404 ILE A O 1
ATOM 3224 N N . GLU A 1 405 ? 38.245 -18.635 -17.546 1.00 41.54 405 GLU A N 1
ATOM 3225 C CA . GLU A 1 405 ? 38.455 -18.039 -18.877 1.00 49.87 405 GLU A CA 1
ATOM 3226 C C . GLU A 1 405 ? 38.525 -19.082 -19.990 1.00 53.26 405 GLU A C 1
ATOM 3227 O O . GLU A 1 405 ? 37.498 -19.457 -20.562 1.00 55.49 405 GLU A O 1
#

Organism: Scheffersomyces stipitis (strain ATCC 58785 / CBS 6054 / NBRC 10063 / NRRL Y-11545) (NCBI:txid322104)

Nearest PDB structures (foldseek):
  3tjl-assembly1_A  TM=1.002E+00  e=1.500E-88  Scheffersomyces stipitis CBS 6054
  4m5p-assembly1_A-2  TM=1.002E+00  e=8.923E-88  Scheffersomyces stipitis CBS 6054
  4df2-assembly1_A-2  TM=1.002E+00  e=4.789E-86  Scheffersomyces stipitis CBS 6054
  4qai-assembly1_A  TM=1.001E+00  e=4.200E-83  Scheffersomyces stipitis CBS 6054
  6agz-assembly2_A  TM=9.497E-01  e=8.989E-46  Pichia

CATH classification: 3.20.20.70

B-factor: mean 23.95, std 10.06, range [12.95, 80.01]

Foldseek 3Di:
DWFFAAFCQVALQQPWDDFQNDIARGLEEAEAADFQQQDQVQARFPLVLLQLLLQLQPARYEYEYHAAELDLLQAADPGRHHHQQDLRNLQRLLSSQVSSVVNNYAYEYEYGRAAQNHQQVSQVVVVHAREALAQDALDPVSQCRNVVVPRGYHYQDPVSLVCCQVPRLLSSLVSNVSSVHQAYEYECEQNGHLVLLQADVNHPDDPQSDDDNCNSCVSVVSNCVSSCVVPNLSRYEYEYEQQACHSNDCACNGPDHSVRNVLVNLLVLQVCVVVVRHHREYEYEFQQDHDPHGDDPVSRDDGDVSNVVRHPAAYEYEHPQCPPPRHSPVVSVQCVVVRYRYYDHQLCLLPSHVVVCNNHRNIGDHADPVNSHDFWQQSGSCSVPDPVPDDRVVGSVHGTDHDD

Secondary structure (DSSP, 8-state):
-PBP----TTSGGGS-EEETTEEES-SEEB------BS-TTS--BHHHHHHHHHT--STT-EEEEEEEESSGGG---SSB--B-SSHHHHHHHHHHHHHHHHTT-EEEEEEE--GGGS-HHHHHHTT---EESSS--SSHHHHHHHHHTT---EEPPHHHHHHIIIIIHHHHHHHHHHTT-SEEEEE--TTSHHHHHHSTTT----STTSSSHHHHHHHHHHHHHHHHHHH-GGGEEEEE-TT--GGG--GGGSSS-HHHHHHHHHHHHHHHHHTT---SEEEEE-TTEETTEE--GGG----SHHHHHH--SEEEEES-GGGGTTTTHHHHHHHTTSSEEEE-SHHHHH-TTHHHHHHHTPPBPPP-GGGSS-SSSTTTGGGGS-GGG--HHHHHT----B--

Sequence (404 aa):
SSVKISSPLKDSEAFQSIKVGNNTLQTKIVYPPTTRFRALEDHTPSDLQLQQYYGDRSTFPGTLLITEATFVSPQASGYEGAAPGIWTDKHAKAWKVITDKVHANGSFVSTQLIFLGRVADPAVMKTRGLNNPVSASATYESDAAKEAAEAVGNPVRALTTQEVKDLVYEAYTNAAQKAMDAGFDYIELHAAHGYLLDQFLQPCTNQQRTDEYGGSIENRARLILEELIDHLSTIIVGADKIGIRISPWATFQNMKKAHKDTVHPLLTTFSYLVHELQQRADKGQGIAYISVVEPRVSGNVDVSEEDQAGDNEFVSKIWKGVILKAGNYSYDAPEFKTLKEDIADKRTLVVGFSRYFTSNPNLVWKLRDGIDLVPYDRNTFYSDNNYGYNTFSSMDSSEEEVDKELEIKRVPSAIE

InterPro domains:
  IPR001155 NADH:flavin oxidoreductase/NADH oxidase, N-terminal [PF00724] (15-363)
  IPR013785 Aldolase-type TIM barrel [G3DSA:3.20.20.70] (1-407)
  IPR045247 Oxidoreductase Oye-like [PTHR22893] (12-385)

Solvent-accessible surface area: 15641 Å² total; per-residue (Å²): 136,52,24,133,12,26,80,0,93,136,23,38,0,29,99,65,14,135,0,18,92,30,57,0,78,0,1,0,0,0,0,17,18,31,3,26,0,3,29,161,65,26,6,0,0,45,10,0,34,72,2,2,3,35,6,0,65,26,68,2,0,0,0,0,0,3,6,0,1,0,14,50,34,0,2,4,51,152,28,26,1,1,0,0,41,49,103,121,4,4,163,12,0,79,43,1,0,66,91,0,67,92,56,39,1,38,1,0,0,4,0,1,4,1,1,14,28,4,38,20,51,37,0,114,119,81,69,52,41,2,2,0,0,11,63,24,44,50,53,111,73,29,93,119,49,2,98,87,50,60,11,58,8,81,42,7,75,54,116,44,0,50,44,10,3,127,110,17,1,16,44,0,0,85,32,0,52,90,0,20,5,23,0,0,0,0,10,0,0,17,0,19,0,1,2,0,0,2,1,17,33,0,3,99,23,142,39,71,0,2,63,40,50,90,34,15,3,82,0,0,13,46,0,1,61,47,0,12,113,71,17,31,9,62,65,0,0,0,18,1,3,0,20,5,68,48,33,66,3,89,0,61,159,20,127,29,63,0,76,60,6,0,31,59,1,0,94,43,2,18,60,43,32,106,161,64,96,21,10,5,0,0,0,1,7,11,13,34,13,8,19,52,84,73,38,59,154,163,94,55,47,24,71,1,86,23,0,27,143,39,2,138,26,15,0,0,8,6,10,56,2,14,116,36,27,61,96,0,130,18,0,74,96,29,1,65,72,139,44,2,0,0,2,9,33,36,39,0,3,2,0,16,57,0,4,87,23,0,70,65,21,82,59,0,61,60,68,58,110,131,11,12,95,36,89,16,9,67,6,1,5,13,58,53,49,111,95,175,117,35,75,98,110,96,7,71,165,94,77,23,58,68,27,189